Protein AF-0000000067869621 (afdb_homodimer)

Radius of gyration: 22.62 Å; Cα contacts (8 Å, |Δi|>4): 877; chains: 2; bounding box: 57×58×64 Å

Secondary structure (DSSP, 8-state):
--HHHHHHHSGGGTT--HHHHHHHHHTEEEEEE-TT-EEE-TT----SEEEEEES-EEEEEE-TTS-EEEEEEE-TT-EESHHHHTT--STT-EEEESS-EEEEEE-HHHHHHHHHH-HHHHHHHHHHHHHHHHHHHHHHHHTTS-HHHHHHHHHHHHHHHHTPPP--SSEEEE----HHHHHHHHTS-HHHHHHHHHHHHHTTSEE-SSSSEEEEHHHHHHTTSS-----/--HHHHHHHSGGGTT--HHHHHHHHHTEEEEEE-TT-EEE-TT----SEEEEEES-EEEEEE-TTS-EEEEEEE-TT-EESHHHHTT--STT-EEEESS-EEEEEE-HHHHHHHHHH-HHHHHHHHHHHHHHHHHHHHHHHHTTS-HHHHHHHHHHHHHHHHT-----SSEEEE----HHHHHHHHTS-HHHHHHHHHHHHHTTSEE-SSSSEEEEHHHHHHTTSS-----

pLDDT: mean 87.27, std 11.66, range [28.72, 97.69]

InterPro domains:
  IPR000595 Cyclic nucleotide-binding domain [PF00027] (31-116)
  IPR000595 Cyclic nucleotide-binding domain [PS50042] (12-132)
  IPR000595 Cyclic nucleotide-binding domain [SM00100] (12-133)
  IPR000595 Cyclic nucleotide-binding domain [cd00038] (12-126)
  IPR014710 RmlC-like jelly roll fold [G3DSA:2.60.120.10] (16-226)
  IPR018490 Cyclic nucleotide-binding domain superfamily [SSF51206] (6-139)
  IPR036390 Winged helix DNA-binding domain superfamily [SSF46785] (146-213)
  IPR050397 Global Transcriptional Regulators in Environmental Response [PTHR24567] (9-215)

Structure (mmCIF, N/CA/C/O backbone):
data_AF-0000000067869621-model_v1
#
loop_
_entity.id
_entity.type
_entity.pdbx_description
1 polymer 'Cyclic nucleotide-binding domain (cNMP-BD) protein'
#
loop_
_atom_site.group_PDB
_atom_site.id
_atom_site.type_symbol
_atom_site.label_atom_id
_atom_site.label_alt_id
_atom_site.label_comp_id
_atom_site.label_asym_id
_atom_site.label_entity_id
_atom_site.label_seq_id
_atom_site.pdbx_PDB_ins_code
_atom_site.Cartn_x
_atom_site.Cartn_y
_atom_site.Cartn_z
_atom_site.occupancy
_atom_site.B_iso_or_equiv
_atom_site.auth_seq_id
_atom_site.auth_comp_id
_atom_site.auth_asym_id
_atom_site.auth_atom_id
_atom_site.pdbx_PDB_model_num
ATOM 1 N N . MET A 1 1 ? 14.898 31.844 3.178 1 40.22 1 MET A N 1
ATOM 2 C CA . MET A 1 1 ? 15.992 31.188 3.877 1 40.22 1 MET A CA 1
ATOM 3 C C . MET A 1 1 ? 15.5 29.922 4.586 1 40.22 1 MET A C 1
ATOM 5 O O . MET A 1 1 ? 16.297 29.125 5.066 1 40.22 1 MET A O 1
ATOM 9 N N . ALA A 1 2 ? 14.211 29.938 5.055 1 46.53 2 ALA A N 1
ATOM 10 C CA . ALA A 1 2 ? 13.516 28.969 5.902 1 46.53 2 ALA A CA 1
ATOM 11 C C . ALA A 1 2 ? 13.367 27.625 5.191 1 46.53 2 ALA A C 1
ATOM 13 O O . ALA A 1 2 ? 13.406 26.562 5.832 1 46.53 2 ALA A O 1
ATOM 14 N N . ASP A 1 3 ? 13.438 27.641 3.754 1 59.34 3 ASP A N 1
ATOM 15 C CA . ASP A 1 3 ? 12.984 26.578 2.859 1 59.34 3 ASP A CA 1
ATOM 16 C C . ASP A 1 3 ? 14.062 25.516 2.686 1 59.34 3 ASP A C 1
ATOM 18 O O . ASP A 1 3 ? 13.758 24.328 2.619 1 59.34 3 ASP A O 1
ATOM 22 N N . SER A 1 4 ? 15.281 26.062 2.945 1 64.31 4 SER A N 1
ATOM 23 C CA . SER A 1 4 ? 16.438 25.188 2.805 1 64.31 4 SER A CA 1
ATOM 24 C C . SER A 1 4 ? 16.594 24.281 4.027 1 64.31 4 SER A C 1
ATOM 26 O O . SER A 1 4 ? 17.078 23.156 3.916 1 64.31 4 SER A O 1
ATOM 28 N N . SER A 1 5 ? 16 24.844 5.141 1 77.75 5 SER A N 1
ATOM 29 C CA . SER A 1 5 ? 16.203 24.156 6.41 1 77.75 5 SER A CA 1
ATOM 30 C C . SER A 1 5 ? 15.414 22.859 6.473 1 77.75 5 SER A C 1
ATOM 32 O O . SER A 1 5 ? 15.891 21.844 7.004 1 77.75 5 SER A O 1
ATOM 34 N N . ALA A 1 6 ? 14.32 22.875 5.789 1 81.25 6 ALA A N 1
ATOM 35 C CA . ALA A 1 6 ? 13.477 21.672 5.848 1 81.25 6 ALA A CA 1
ATOM 36 C C . ALA A 1 6 ? 14.133 20.516 5.113 1 81.25 6 ALA A C 1
ATOM 38 O O . ALA A 1 6 ? 14.086 19.375 5.582 1 81.25 6 ALA A O 1
ATOM 39 N N . VAL A 1 7 ? 14.773 20.828 4.066 1 81.38 7 VAL A N 1
ATOM 40 C CA . VAL A 1 7 ? 15.469 19.797 3.291 1 81.38 7 VAL A CA 1
ATOM 41 C C . VAL A 1 7 ? 16.672 19.281 4.074 1 81.38 7 VAL A C 1
ATOM 43 O O . VAL A 1 7 ? 16.875 18.078 4.188 1 81.38 7 VAL A O 1
ATOM 46 N N . GLN A 1 8 ? 17.297 20.188 4.684 1 81.81 8 GLN A N 1
ATOM 47 C CA . GLN A 1 8 ? 18.531 19.859 5.398 1 81.81 8 GLN A CA 1
ATOM 48 C C . GLN A 1 8 ? 18.219 19.031 6.645 1 81.81 8 GLN A C 1
ATOM 50 O O . GLN A 1 8 ? 19.031 18.188 7.047 1 81.81 8 GLN A O 1
ATOM 55 N N . GLN A 1 9 ? 17.094 19.25 7.16 1 82.69 9 GLN A N 1
ATOM 56 C CA . GLN A 1 9 ? 16.781 18.625 8.438 1 82.69 9 GLN A CA 1
ATOM 57 C C . GLN A 1 9 ? 15.984 17.328 8.242 1 82.69 9 GLN A C 1
ATOM 59 O O . GLN A 1 9 ? 15.789 16.562 9.188 1 82.69 9 GLN A O 1
ATOM 64 N N . HIS A 1 10 ? 15.617 17.125 7.047 1 86.75 10 HIS A N 1
ATOM 65 C CA . HIS A 1 10 ? 14.797 15.938 6.812 1 86.75 10 HIS A CA 1
ATOM 66 C C . HIS A 1 10 ? 15.641 14.672 6.863 1 86.75 10 HIS A C 1
ATOM 68 O O . HIS A 1 10 ? 16.703 14.594 6.23 1 86.75 10 HIS A O 1
ATOM 74 N N . PRO A 1 11 ? 15.102 13.672 7.547 1 84.31 11 PRO A N 1
ATOM 75 C CA . PRO A 1 11 ? 15.852 12.422 7.68 1 84.31 11 PRO A CA 1
ATOM 76 C C . PRO A 1 11 ? 16.234 11.812 6.332 1 84.31 11 PRO A C 1
ATOM 78 O O . PRO A 1 11 ? 17.266 11.148 6.219 1 84.31 11 PRO A O 1
ATOM 81 N N . LEU A 1 12 ? 15.492 12.023 5.375 1 84.75 12 LEU A N 1
ATOM 82 C CA . LEU A 1 12 ? 15.742 11.477 4.043 1 84.75 12 LEU A CA 1
ATOM 83 C C . LEU A 1 12 ? 17.078 11.961 3.5 1 84.75 12 LEU A C 1
ATOM 85 O O . LEU A 1 12 ? 17.75 11.227 2.768 1 84.75 12 LEU A O 1
ATOM 89 N N . PHE A 1 13 ? 17.484 13.164 3.977 1 87.06 13 PHE A N 1
ATOM 90 C CA . PHE A 1 13 ? 18.672 13.758 3.357 1 87.06 13 PHE A CA 1
ATOM 91 C C . PHE A 1 13 ? 19.812 13.836 4.352 1 87.06 13 PHE A C 1
ATOM 93 O O . PHE A 1 13 ? 20.812 14.508 4.102 1 87.06 13 PHE A O 1
ATOM 100 N N . ALA A 1 14 ? 19.719 13.211 5.457 1 84.94 14 ALA A N 1
ATOM 101 C CA . ALA A 1 14 ? 20.656 13.336 6.574 1 84.94 14 ALA A CA 1
ATOM 102 C C . ALA A 1 14 ? 22.047 12.844 6.188 1 84.94 14 ALA A C 1
ATOM 104 O O . ALA A 1 14 ? 23.047 13.32 6.715 1 84.94 14 ALA A O 1
ATOM 105 N N . ASN A 1 15 ? 22.203 11.953 5.234 1 82.94 15 ASN A N 1
ATOM 106 C CA . ASN A 1 15 ? 23.484 11.359 4.926 1 82.94 15 ASN A CA 1
ATOM 107 C C . ASN A 1 15 ? 24.078 11.914 3.633 1 82.94 15 ASN A C 1
ATOM 109 O O . ASN A 1 15 ? 25.078 11.406 3.127 1 82.94 15 ASN A O 1
ATOM 113 N N . LEU A 1 16 ? 23.5 12.93 3.195 1 85.75 16 LEU A N 1
ATOM 114 C CA . LEU A 1 16 ? 24.047 13.562 1.999 1 85.75 16 LEU A CA 1
ATOM 115 C C . LEU A 1 16 ? 25.234 14.445 2.346 1 85.75 16 LEU A C 1
ATOM 117 O O . LEU A 1 16 ? 25.281 15.047 3.42 1 85.75 16 LEU A O 1
ATOM 121 N N . SER A 1 17 ? 26.188 14.453 1.388 1 87.12 17 SER A N 1
ATOM 122 C CA . SER A 1 17 ? 27.312 15.375 1.551 1 87.12 17 SER A CA 1
ATOM 123 C C . SER A 1 17 ? 26.844 16.828 1.498 1 87.12 17 SER A C 1
ATOM 125 O O . SER A 1 17 ? 25.734 17.109 1.052 1 87.12 17 SER A O 1
ATOM 127 N N . ALA A 1 18 ? 27.688 17.641 1.971 1 88.31 18 ALA A N 1
ATOM 128 C CA . ALA A 1 18 ? 27.391 19.062 1.933 1 88.31 18 ALA A CA 1
ATOM 129 C C . ALA A 1 18 ? 27.141 19.531 0.502 1 88.31 18 ALA A C 1
ATOM 131 O O . ALA A 1 18 ? 26.234 20.344 0.256 1 88.31 18 ALA A O 1
ATOM 132 N N . GLU A 1 19 ? 27.891 18.984 -0.374 1 89.06 19 GLU A N 1
ATOM 133 C CA . GLU A 1 19 ? 27.734 19.359 -1.779 1 89.06 19 GLU A CA 1
ATOM 134 C C . GLU A 1 19 ? 26.406 18.875 -2.342 1 89.06 19 GLU A C 1
ATOM 136 O O . GLU A 1 19 ? 25.719 19.609 -3.033 1 89.06 19 GLU A O 1
ATOM 141 N N . GLN A 1 20 ? 26.078 17.688 -2.035 1 86.19 20 GLN A N 1
ATOM 142 C CA . GLN A 1 20 ? 24.812 17.109 -2.492 1 86.19 20 GLN A CA 1
ATOM 143 C C . GLN A 1 20 ? 23.625 17.875 -1.915 1 86.19 20 GLN A C 1
ATOM 145 O O . GLN A 1 20 ? 22.656 18.156 -2.627 1 86.19 20 GLN A O 1
ATOM 150 N N . LEU A 1 21 ? 23.734 18.141 -0.721 1 88.5 21 LEU A N 1
ATOM 151 C CA . LEU A 1 21 ? 22.656 18.859 -0.038 1 88.5 21 LEU A CA 1
ATOM 152 C C . LEU A 1 21 ? 22.5 20.266 -0.619 1 88.5 21 LEU A C 1
ATOM 154 O O . LEU A 1 21 ? 21.375 20.75 -0.788 1 88.5 21 LEU A O 1
ATOM 158 N N . ALA A 1 22 ? 23.594 20.844 -0.879 1 88.5 22 ALA A N 1
ATOM 159 C CA . ALA A 1 22 ? 23.562 22.172 -1.472 1 88.5 22 ALA A CA 1
ATOM 160 C C . ALA A 1 22 ? 22.906 22.156 -2.846 1 88.5 22 ALA A C 1
ATOM 162 O O . ALA A 1 22 ? 22.094 23.031 -3.166 1 88.5 22 ALA A O 1
ATOM 163 N N . ARG A 1 23 ? 23.203 21.188 -3.607 1 87.12 23 ARG A N 1
ATOM 164 C CA . ARG A 1 23 ? 22.609 21.047 -4.934 1 87.12 23 ARG A CA 1
ATOM 165 C C . ARG A 1 23 ? 21.094 20.828 -4.832 1 87.12 23 ARG A C 1
ATOM 167 O O . ARG A 1 23 ? 20.328 21.406 -5.602 1 87.12 23 ARG A O 1
ATOM 174 N N . LEU A 1 24 ? 20.766 20.031 -3.895 1 86.94 24 LEU A N 1
ATOM 175 C CA . LEU A 1 24 ? 19.344 19.75 -3.689 1 86.94 24 LEU A CA 1
ATOM 176 C C . LEU A 1 24 ? 18.609 21 -3.221 1 86.94 24 LEU A C 1
ATOM 178 O O . LEU A 1 24 ? 17.516 21.297 -3.707 1 86.94 24 LEU A O 1
ATOM 182 N N . THR A 1 25 ? 19.203 21.625 -2.326 1 88.56 25 THR A N 1
ATOM 183 C CA . THR A 1 25 ? 18.594 22.828 -1.773 1 88.56 25 THR A CA 1
ATOM 184 C C . THR A 1 25 ? 18.453 23.906 -2.846 1 88.56 25 THR A C 1
ATOM 186 O O . THR A 1 25 ? 17.422 24.594 -2.914 1 88.56 25 THR A O 1
ATOM 189 N N . GLN A 1 26 ? 19.422 24 -3.666 1 88.81 26 GLN A N 1
ATOM 190 C CA . GLN A 1 26 ? 19.406 24.984 -4.738 1 88.81 26 GLN A CA 1
ATOM 191 C C . GLN A 1 26 ? 18.312 24.672 -5.758 1 88.81 26 GLN A C 1
ATOM 193 O O . GLN A 1 26 ? 17.75 25.578 -6.383 1 88.81 26 GLN A O 1
ATOM 198 N N . ALA A 1 27 ? 18.062 23.453 -5.852 1 87.69 27 ALA A N 1
ATOM 199 C CA . ALA A 1 27 ? 17.062 23 -6.828 1 87.69 27 ALA A CA 1
ATOM 200 C C . ALA A 1 27 ? 15.703 22.828 -6.176 1 87.69 27 ALA A C 1
ATOM 202 O O . ALA A 1 27 ? 14.852 22.094 -6.688 1 87.69 27 ALA A O 1
ATOM 203 N N . SER A 1 28 ? 15.484 23.438 -5.039 1 89.31 28 SER A N 1
ATOM 204 C CA . SER A 1 28 ? 14.227 23.297 -4.312 1 89.31 28 SER A CA 1
ATOM 205 C C . SER A 1 28 ? 13.516 24.641 -4.184 1 89.31 28 SER A C 1
ATOM 207 O O . SER A 1 28 ? 14.156 25.703 -4.219 1 89.31 28 SER A O 1
ATOM 209 N N . ARG A 1 29 ? 12.18 24.641 -4.133 1 91 29 ARG A N 1
ATOM 210 C CA . ARG A 1 29 ? 11.383 25.844 -3.951 1 91 29 ARG A CA 1
ATOM 211 C C . ARG A 1 29 ? 10.18 25.578 -3.049 1 91 29 ARG A C 1
ATOM 213 O O . ARG A 1 29 ? 9.484 24.578 -3.213 1 91 29 ARG A O 1
ATOM 220 N N . PRO A 1 30 ? 9.945 26.5 -2.166 1 92.75 30 PRO A N 1
ATOM 221 C CA . PRO A 1 30 ? 8.734 26.359 -1.36 1 92.75 30 PRO A CA 1
ATOM 222 C C . PRO A 1 30 ? 7.461 26.641 -2.16 1 92.75 30 PRO A C 1
ATOM 224 O O . PRO A 1 30 ? 7.457 27.516 -3.037 1 92.75 30 PRO A O 1
ATOM 227 N N . ARG A 1 31 ? 6.457 25.891 -1.908 1 92.62 31 ARG A N 1
ATOM 228 C CA . ARG A 1 31 ? 5.141 26.078 -2.508 1 92.62 31 ARG A CA 1
ATOM 229 C C . ARG A 1 31 ? 4.039 25.953 -1.459 1 92.62 31 ARG A C 1
ATOM 231 O O . ARG A 1 31 ? 4.199 25.234 -0.467 1 92.62 31 ARG A O 1
ATOM 238 N N . HIS A 1 32 ? 3.016 26.688 -1.724 1 95.81 32 HIS A N 1
ATOM 239 C CA . HIS A 1 32 ? 1.843 26.656 -0.856 1 95.81 32 HIS A CA 1
ATOM 240 C C . HIS A 1 32 ? 0.578 26.344 -1.647 1 95.81 32 HIS A C 1
ATOM 242 O O . HIS A 1 32 ? 0.378 26.875 -2.742 1 95.81 32 HIS A O 1
ATOM 248 N N . TYR A 1 33 ? -0.216 25.453 -1.099 1 95.88 33 TYR A N 1
ATOM 249 C CA . TYR A 1 33 ? -1.488 25.078 -1.704 1 95.88 33 TYR A CA 1
ATOM 250 C C . TYR A 1 33 ? -2.633 25.234 -0.71 1 95.88 33 TYR A C 1
ATOM 252 O O . TYR A 1 33 ? -2.615 24.641 0.368 1 95.88 33 TYR A O 1
ATOM 260 N N . PRO A 1 34 ? -3.617 26.062 -1.073 1 96.81 34 PRO A N 1
ATOM 261 C CA . PRO A 1 34 ? -4.797 26.109 -0.206 1 96.81 34 PRO A CA 1
ATOM 262 C C . PRO A 1 34 ? -5.562 24.781 -0.176 1 96.81 34 PRO A C 1
ATOM 264 O O . PRO A 1 34 ? -5.43 23.969 -1.091 1 96.81 34 PRO A O 1
ATOM 267 N N . ALA A 1 35 ? -6.34 24.641 0.872 1 94.81 35 ALA A N 1
ATOM 268 C CA . ALA A 1 35 ? -7.168 23.453 0.994 1 94.81 35 ALA A CA 1
ATOM 269 C C . ALA A 1 35 ? -8.039 23.25 -0.244 1 94.81 35 ALA A C 1
ATOM 271 O O . ALA A 1 35 ? -8.625 24.219 -0.754 1 94.81 35 ALA A O 1
ATOM 272 N N . GLY A 1 36 ? -8.023 22.016 -0.759 1 94.12 36 GLY A N 1
ATOM 273 C CA . GLY A 1 36 ? -8.867 21.672 -1.893 1 94.12 36 GLY A CA 1
ATOM 274 C C . GLY A 1 36 ? -8.133 21.719 -3.219 1 94.12 36 GLY A C 1
ATOM 275 O O . GLY A 1 36 ? -8.625 21.203 -4.227 1 94.12 36 GLY A O 1
ATOM 276 N N . GLN A 1 37 ? -6.988 22.281 -3.238 1 94.81 37 GLN A N 1
ATOM 277 C CA . GLN A 1 37 ? -6.254 22.406 -4.492 1 94.81 37 GLN A CA 1
ATOM 278 C C . GLN A 1 37 ? -5.434 21.156 -4.785 1 94.81 37 GLN A C 1
ATOM 280 O O . GLN A 1 37 ? -4.781 20.609 -3.889 1 94.81 37 GLN A O 1
ATOM 285 N N . ALA A 1 38 ? -5.43 20.719 -6.043 1 92.38 38 ALA A N 1
ATOM 286 C CA . ALA A 1 38 ? -4.602 19.594 -6.48 1 92.38 38 ALA A CA 1
ATOM 287 C C . ALA A 1 38 ? -3.139 20 -6.609 1 92.38 38 ALA A C 1
ATOM 289 O O . ALA A 1 38 ? -2.832 21.062 -7.164 1 92.38 38 ALA A O 1
ATOM 290 N N . VAL A 1 39 ? -2.32 19.281 -6.008 1 90.25 39 VAL A N 1
ATOM 291 C CA . VAL A 1 39 ? -0.882 19.5 -6.113 1 90.25 39 VAL A CA 1
ATOM 292 C C . VAL A 1 39 ? -0.329 18.766 -7.332 1 90.25 39 VAL A C 1
ATOM 294 O O . VAL A 1 39 ? 0.436 19.328 -8.117 1 90.25 39 VAL A O 1
ATOM 297 N N . LEU A 1 40 ? -0.556 17.531 -7.371 1 81.31 40 LEU A N 1
ATOM 298 C CA . LEU A 1 40 ? -0.203 16.672 -8.5 1 81.31 40 LEU A CA 1
ATOM 299 C C . LEU A 1 40 ? -1.452 16.203 -9.234 1 81.31 40 LEU A C 1
ATOM 301 O O . LEU A 1 40 ? -2.42 15.766 -8.602 1 81.31 40 LEU A O 1
ATOM 305 N N . LEU A 1 41 ? -1.343 16.656 -10.57 1 62.84 41 LEU A N 1
ATOM 306 C CA . LEU A 1 41 ? -2.424 16.109 -11.391 1 62.84 41 LEU A CA 1
ATOM 307 C C . LEU A 1 41 ? -1.951 14.906 -12.188 1 62.84 41 LEU A C 1
ATOM 309 O O . LEU A 1 41 ? -0.752 14.75 -12.43 1 62.84 41 LEU A O 1
ATOM 313 N N . GLU A 1 42 ? -2.816 13.891 -12.477 1 56.28 42 GLU A N 1
ATOM 314 C CA . GLU A 1 42 ? -2.504 12.719 -13.289 1 56.28 42 GLU A CA 1
ATOM 315 C C . GLU A 1 42 ? -1.7 13.094 -14.523 1 56.28 42 GLU A C 1
ATOM 317 O O . GLU A 1 42 ? -0.835 12.336 -14.969 1 56.28 42 GLU A O 1
ATOM 322 N N . HIS A 1 43 ? -1.948 14.305 -15.047 1 49.12 43 HIS A N 1
ATOM 323 C CA . HIS A 1 43 ? -1.328 14.641 -16.328 1 49.12 43 HIS A CA 1
ATOM 324 C C . HIS A 1 43 ? -0.232 15.688 -16.141 1 49.12 43 HIS A C 1
ATOM 326 O O . HIS A 1 43 ? 0.332 16.172 -17.125 1 49.12 43 HIS A O 1
ATOM 332 N N . ASP A 1 44 ? -0.144 16.141 -14.93 1 53.31 44 ASP A N 1
ATOM 333 C CA . ASP A 1 44 ? 0.84 17.203 -14.812 1 53.31 44 ASP A CA 1
ATOM 334 C C . ASP A 1 44 ? 2.25 16.641 -14.656 1 53.31 44 ASP A C 1
ATOM 336 O O . ASP A 1 44 ? 2.473 15.711 -13.875 1 53.31 44 ASP A O 1
ATOM 340 N N . TRP A 1 45 ? 2.912 16.719 -15.734 1 49.31 45 TRP A N 1
ATOM 341 C CA . TRP A 1 45 ? 4.328 16.375 -15.844 1 49.31 45 TRP A CA 1
ATOM 342 C C . TRP A 1 45 ? 5.156 17.141 -14.82 1 49.31 45 TRP A C 1
ATOM 344 O O . TRP A 1 45 ? 6.328 17.453 -15.055 1 49.31 45 TRP A O 1
ATOM 354 N N . SER A 1 46 ? 4.555 17.734 -13.836 1 55.97 46 SER A N 1
ATOM 355 C CA . SER A 1 46 ? 5.52 18.422 -12.977 1 55.97 46 SER A CA 1
ATOM 356 C C . SER A 1 46 ? 6.629 17.469 -12.539 1 55.97 46 SER A C 1
ATOM 358 O O . SER A 1 46 ? 6.387 16.281 -12.32 1 55.97 46 SER A O 1
ATOM 360 N N . ASP A 1 47 ? 7.902 17.844 -12.93 1 64.88 47 ASP A N 1
ATOM 361 C CA . ASP A 1 47 ? 9.188 17.141 -12.812 1 64.88 47 ASP A CA 1
ATOM 362 C C . ASP A 1 47 ? 9.75 17.281 -11.398 1 64.88 47 ASP A C 1
ATOM 364 O O . ASP A 1 47 ? 10.242 18.359 -11.031 1 64.88 47 ASP A O 1
ATOM 368 N N . GLY A 1 48 ? 9.227 16.484 -10.422 1 82.12 48 GLY A N 1
ATOM 369 C CA . GLY A 1 48 ? 10.016 16.469 -9.203 1 82.12 48 GLY A CA 1
ATOM 370 C C . GLY A 1 48 ? 9.297 15.828 -8.031 1 82.12 48 GLY A C 1
ATOM 371 O O . GLY A 1 48 ? 8.352 15.047 -8.219 1 82.12 48 GLY A O 1
ATOM 372 N N . TYR A 1 49 ? 9.797 16.172 -6.852 1 88 49 TYR A N 1
ATOM 373 C CA . TYR A 1 49 ? 9.344 15.633 -5.574 1 88 49 TYR A CA 1
ATOM 374 C C . TYR A 1 49 ? 8.773 16.734 -4.688 1 88 49 TYR A C 1
ATOM 376 O O . TYR A 1 49 ? 9.148 17.906 -4.82 1 88 49 TYR A O 1
ATOM 384 N N . TYR A 1 50 ? 7.879 16.312 -3.895 1 91.75 50 TYR A N 1
ATOM 385 C CA . TYR A 1 50 ? 7.273 17.234 -2.939 1 91.75 50 TYR A CA 1
ATOM 386 C C . TYR A 1 50 ? 7.445 16.734 -1.512 1 91.75 50 TYR A C 1
ATOM 388 O O . TYR A 1 50 ? 7.035 15.617 -1.188 1 91.75 50 TYR A O 1
ATOM 396 N N . LEU A 1 51 ? 8.055 17.531 -0.745 1 92.88 51 LEU A N 1
ATOM 397 C CA . LEU A 1 51 ? 8.195 17.25 0.68 1 92.88 51 LEU A CA 1
ATOM 398 C C . LEU A 1 51 ? 7.227 18.094 1.498 1 92.88 51 LEU A C 1
ATOM 400 O O . LEU A 1 51 ? 7.332 19.328 1.509 1 92.88 51 LEU A O 1
ATOM 404 N N . ILE A 1 52 ? 6.34 17.469 2.174 1 95.69 52 ILE A N 1
ATOM 405 C CA . ILE A 1 52 ? 5.371 18.219 2.975 1 95.69 52 ILE A CA 1
ATOM 406 C C . ILE A 1 52 ? 6.035 18.719 4.25 1 95.69 52 ILE A C 1
ATOM 408 O O . ILE A 1 52 ? 6.66 17.953 4.98 1 95.69 52 ILE A O 1
ATOM 412 N N . THR A 1 53 ? 5.918 20.016 4.48 1 94.5 53 THR A N 1
ATOM 413 C CA . THR A 1 53 ? 6.477 20.594 5.703 1 94.5 53 THR A CA 1
ATOM 414 C C . THR A 1 53 ? 5.371 20.922 6.699 1 94.5 53 THR A C 1
ATOM 416 O O . THR A 1 53 ? 5.617 21 7.906 1 94.5 53 THR A O 1
ATOM 419 N N . ALA A 1 54 ? 4.207 21.109 6.148 1 94.69 54 ALA A N 1
ATOM 420 C CA . ALA A 1 54 ? 3.047 21.359 7 1 94.69 54 ALA A CA 1
ATOM 421 C C . ALA A 1 54 ? 1.748 21.047 6.262 1 94.69 54 ALA A C 1
ATOM 423 O O . ALA A 1 54 ? 1.64 21.281 5.059 1 94.69 54 ALA A O 1
ATOM 424 N N . GLY A 1 55 ? 0.766 20.531 7.07 1 95.88 55 GLY A N 1
ATOM 425 C CA . GLY A 1 55 ? -0.54 20.234 6.504 1 95.88 55 GLY A CA 1
ATOM 426 C C . GLY A 1 55 ? -0.722 18.781 6.152 1 95.88 55 GLY A C 1
ATOM 427 O O . GLY A 1 55 ? 0.128 17.938 6.477 1 95.88 55 GLY A O 1
ATOM 428 N N . ILE A 1 56 ? -1.934 18.516 5.586 1 97.06 56 ILE A N 1
ATOM 429 C CA . ILE A 1 56 ? -2.295 17.156 5.203 1 97.06 56 ILE A CA 1
ATOM 430 C C . ILE A 1 56 ? -2.756 17.125 3.746 1 97.06 56 ILE A C 1
ATOM 432 O O . ILE A 1 56 ? -3.484 18.031 3.307 1 97.06 56 ILE A O 1
ATOM 436 N N . ALA A 1 57 ? -2.301 16.172 3.039 1 96.44 57 ALA A N 1
ATOM 437 C CA . ALA A 1 57 ? -2.779 15.914 1.683 1 96.44 57 ALA A CA 1
ATOM 438 C C . ALA A 1 57 ? -3.434 14.539 1.578 1 96.44 57 ALA A C 1
ATOM 440 O O . ALA A 1 57 ? -3.109 13.633 2.348 1 96.44 57 ALA A O 1
ATOM 441 N N . LYS A 1 58 ? -4.383 14.438 0.673 1 95.69 58 LYS A N 1
ATOM 442 C CA . LYS A 1 58 ? -4.965 13.133 0.374 1 95.69 58 LYS A CA 1
ATOM 443 C C . LYS A 1 58 ? -4.438 12.586 -0.951 1 95.69 58 LYS A C 1
ATOM 445 O O . LYS A 1 58 ? -4.148 13.352 -1.872 1 95.69 58 LYS A O 1
ATOM 450 N N . VAL A 1 59 ? -4.285 11.367 -0.997 1 93.44 59 VAL A N 1
ATOM 451 C CA . VAL A 1 59 ? -3.984 10.617 -2.213 1 93.44 59 VAL A CA 1
ATOM 452 C C . VAL A 1 59 ? -5.23 9.875 -2.684 1 93.44 59 VAL A C 1
ATOM 454 O O . VAL A 1 59 ? -5.816 9.094 -1.931 1 93.44 59 VAL A O 1
ATOM 457 N N . ALA A 1 60 ? -5.609 10.148 -3.916 1 92.81 60 ALA A N 1
ATOM 458 C CA . ALA A 1 60 ? -6.859 9.57 -4.391 1 92.81 60 ALA A CA 1
ATOM 459 C C . ALA A 1 60 ? -6.703 9.008 -5.801 1 92.81 60 ALA A C 1
ATOM 461 O O . ALA A 1 60 ? -5.902 9.516 -6.59 1 92.81 60 ALA A O 1
ATOM 462 N N . ILE A 1 61 ? -7.422 7.992 -6.039 1 88.44 61 ILE A N 1
ATOM 463 C CA . ILE A 1 61 ? -7.5 7.402 -7.371 1 88.44 61 ILE A CA 1
ATOM 464 C C . ILE A 1 61 ? -8.961 7.301 -7.809 1 88.44 61 ILE A C 1
ATOM 466 O O . ILE A 1 61 ? -9.867 7.375 -6.98 1 88.44 61 ILE A O 1
ATOM 470 N N . ALA A 1 62 ? -9.125 7.137 -9.062 1 83.5 62 ALA A N 1
ATOM 471 C CA . ALA A 1 62 ? -10.477 7.008 -9.594 1 83.5 62 ALA A CA 1
ATOM 472 C C . ALA A 1 62 ? -10.938 5.555 -9.578 1 83.5 62 ALA A C 1
ATOM 474 O O . ALA A 1 62 ? -10.156 4.648 -9.883 1 83.5 62 ALA A O 1
ATOM 475 N N . SER A 1 63 ? -12.156 5.375 -9.125 1 80.81 63 SER A N 1
ATOM 476 C CA . SER A 1 63 ? -12.766 4.055 -9.289 1 80.81 63 SER A CA 1
ATOM 477 C C . SER A 1 63 ? -13.125 3.789 -10.75 1 80.81 63 SER A C 1
ATOM 479 O O . SER A 1 63 ? -12.969 4.664 -11.602 1 80.81 63 SER A O 1
ATOM 481 N N . SER A 1 64 ? -13.562 2.561 -11.031 1 75.38 64 SER A N 1
ATOM 482 C CA . SER A 1 64 ? -14.008 2.232 -12.383 1 75.38 64 SER A CA 1
ATOM 483 C C . SER A 1 64 ? -15.18 3.105 -12.812 1 75.38 64 SER A C 1
ATOM 485 O O . SER A 1 64 ? -15.352 3.387 -14 1 75.38 64 SER A O 1
ATOM 487 N N . GLY A 1 65 ? -15.984 3.541 -11.859 1 75.5 65 GLY A N 1
ATOM 488 C CA . GLY A 1 65 ? -17.125 4.395 -12.141 1 75.5 65 GLY A CA 1
ATOM 489 C C . GLY A 1 65 ? -16.781 5.871 -12.156 1 75.5 65 GLY A C 1
ATOM 490 O O . GLY A 1 65 ? -17.656 6.719 -12.375 1 75.5 65 GLY A O 1
ATOM 491 N N . GLY A 1 66 ? -15.508 6.16 -11.859 1 78.88 66 GLY A N 1
ATOM 492 C CA . GLY A 1 66 ? -15.062 7.547 -11.922 1 78.88 66 GLY A CA 1
ATOM 493 C C . GLY A 1 66 ? -15.094 8.242 -10.578 1 78.88 66 GLY A C 1
ATOM 494 O O . GLY A 1 66 ? -14.727 9.414 -10.477 1 78.88 66 GLY A O 1
ATOM 495 N N . ASP A 1 67 ? -15.547 7.574 -9.547 1 83.88 67 ASP A N 1
ATOM 496 C CA . ASP A 1 67 ? -15.594 8.18 -8.219 1 83.88 67 ASP A CA 1
ATOM 497 C C . ASP A 1 67 ? -14.203 8.258 -7.602 1 83.88 67 ASP A C 1
ATOM 499 O O . ASP A 1 67 ? -13.359 7.387 -7.844 1 83.88 67 ASP A O 1
ATOM 503 N N . GLU A 1 68 ? -14.055 9.258 -6.812 1 89.19 68 GLU A N 1
ATOM 504 C CA . GLU A 1 68 ? -12.789 9.414 -6.109 1 89.19 68 GLU A CA 1
ATOM 505 C C . GLU A 1 68 ? -12.719 8.5 -4.887 1 89.19 68 GLU A C 1
ATOM 507 O O . GLU A 1 68 ? -13.656 8.453 -4.09 1 89.19 68 GLU A O 1
ATOM 512 N N . VAL A 1 69 ? -11.656 7.812 -4.793 1 91.19 69 VAL A N 1
ATOM 513 C CA . VAL A 1 69 ? -11.391 6.977 -3.625 1 91.19 69 VAL A CA 1
ATOM 514 C C . VAL A 1 69 ? -10.086 7.422 -2.963 1 91.19 69 VAL A C 1
ATOM 516 O O . VAL A 1 69 ? -9.023 7.418 -3.596 1 91.19 69 VAL A O 1
ATOM 519 N N . ILE A 1 70 ? -10.164 7.816 -1.698 1 93.75 70 ILE A N 1
ATOM 520 C CA . ILE A 1 70 ? -8.961 8.203 -0.966 1 93.75 70 ILE A CA 1
ATOM 521 C C . ILE A 1 70 ? -8.211 6.949 -0.518 1 93.75 70 ILE A C 1
ATOM 523 O O . ILE A 1 70 ? -8.711 6.172 0.294 1 93.75 70 ILE A O 1
ATOM 527 N N . VAL A 1 71 ? -6.996 6.812 -0.992 1 92.81 71 VAL A N 1
ATOM 528 C CA . VAL A 1 71 ? -6.246 5.594 -0.704 1 92.81 71 VAL A CA 1
ATOM 529 C C . VAL A 1 71 ? -5.184 5.879 0.353 1 92.81 71 VAL A C 1
ATOM 531 O O . VAL A 1 71 ? -4.562 4.953 0.883 1 92.81 71 VAL A O 1
ATOM 534 N N . GLY A 1 72 ? -5.008 7.125 0.678 1 93.38 72 GLY A N 1
ATOM 535 C CA . GLY A 1 72 ? -4.027 7.453 1.702 1 93.38 72 GLY A CA 1
ATOM 536 C C . GLY A 1 72 ? -3.988 8.93 2.037 1 93.38 72 GLY A C 1
ATOM 537 O O . GLY A 1 72 ? -4.598 9.75 1.344 1 93.38 72 GLY A O 1
ATOM 538 N N . LEU A 1 73 ? -3.291 9.195 3.133 1 96.25 73 LEU A N 1
ATOM 539 C CA . LEU A 1 73 ? -2.992 10.555 3.562 1 96.25 73 LEU A CA 1
ATOM 540 C C . LEU A 1 73 ? -1.488 10.766 3.693 1 96.25 73 LEU A C 1
ATOM 542 O O . LEU A 1 73 ? -0.744 9.82 3.951 1 96.25 73 LEU A O 1
ATOM 546 N N . LEU A 1 74 ? -1.152 11.961 3.486 1 96.62 74 LEU A N 1
ATOM 547 C CA . LEU A 1 74 ? 0.235 12.367 3.674 1 96.62 74 LEU A CA 1
ATOM 548 C C . LEU A 1 74 ? 0.322 13.578 4.598 1 96.62 74 LEU A C 1
ATOM 550 O O . LEU A 1 74 ? -0.5 14.492 4.508 1 96.62 74 LEU A O 1
ATOM 554 N N . GLY A 1 75 ? 1.265 13.516 5.469 1 96.44 75 GLY A N 1
ATOM 555 C CA . GLY A 1 75 ? 1.474 14.609 6.402 1 96.44 75 GLY A CA 1
ATOM 556 C C . GLY A 1 75 ? 2.898 15.133 6.402 1 96.44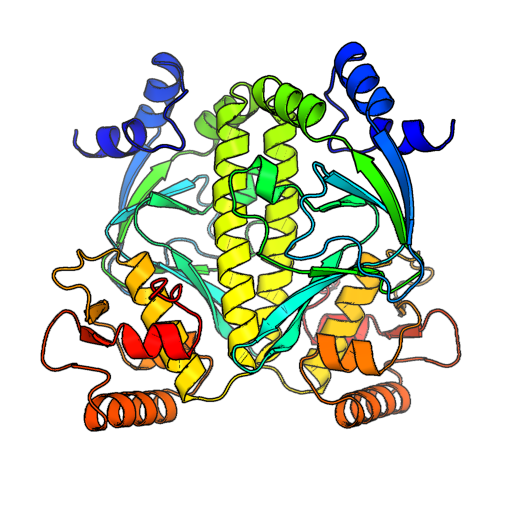 75 GLY A C 1
ATOM 557 O O . GLY A 1 75 ? 3.689 14.789 5.52 1 96.44 75 GLY A O 1
ATOM 558 N N . ALA A 1 76 ? 3.18 15.953 7.363 1 94.56 76 ALA A N 1
ATOM 559 C CA . ALA A 1 76 ? 4.488 16.594 7.477 1 94.56 76 ALA A CA 1
ATOM 560 C C . ALA A 1 76 ? 5.602 15.547 7.527 1 94.56 76 ALA A C 1
ATOM 562 O O . ALA A 1 76 ? 5.508 14.555 8.258 1 94.56 76 ALA A O 1
ATOM 563 N N . GLY A 1 77 ? 6.625 15.805 6.664 1 92.88 77 GLY A N 1
ATOM 564 C CA . GLY A 1 77 ? 7.773 14.914 6.633 1 92.88 77 GLY A CA 1
ATOM 565 C C . GLY A 1 77 ? 7.684 13.859 5.543 1 92.88 77 GLY A C 1
ATOM 566 O O . GLY A 1 77 ? 8.68 13.203 5.23 1 92.88 77 GLY A O 1
ATOM 567 N N . GLU A 1 78 ? 6.539 13.727 5 1 94 78 GLU A N 1
ATOM 568 C CA . GLU A 1 78 ? 6.363 12.703 3.979 1 94 78 GLU A CA 1
ATOM 569 C C . GLU A 1 78 ? 6.574 13.273 2.58 1 94 78 GLU A C 1
ATOM 571 O O . GLU A 1 78 ? 6.383 14.469 2.355 1 94 78 GLU A O 1
ATOM 576 N N . LEU A 1 79 ? 7.027 12.398 1.729 1 91.81 79 LEU A N 1
ATOM 577 C CA . LEU A 1 79 ? 7.398 12.734 0.36 1 91.81 79 LEU A CA 1
ATOM 578 C C . LEU A 1 79 ? 6.461 12.078 -0.642 1 91.81 79 LEU A C 1
ATOM 580 O O . LEU A 1 79 ? 6.031 10.938 -0.439 1 91.81 79 LEU A O 1
ATOM 584 N N . PHE A 1 80 ? 6.102 12.859 -1.704 1 90.5 80 PHE A N 1
ATOM 585 C CA . PHE A 1 80 ? 5.391 12.242 -2.812 1 90.5 80 PHE A CA 1
ATOM 586 C C . PHE A 1 80 ? 5.93 12.734 -4.148 1 90.5 80 PHE A C 1
ATOM 588 O O . PHE A 1 80 ? 6.695 13.695 -4.195 1 90.5 80 PHE A O 1
ATOM 595 N N . GLY A 1 81 ? 5.559 12.039 -5.176 1 86.88 81 GLY A N 1
ATOM 596 C CA . GLY A 1 81 ? 6.102 12.289 -6.5 1 86.88 81 GLY A CA 1
ATOM 597 C C . GLY A 1 81 ? 7.301 11.422 -6.832 1 86.88 81 GLY A C 1
ATOM 598 O O . GLY A 1 81 ? 7.895 11.555 -7.902 1 86.88 81 GLY A O 1
ATOM 599 N N . GLU A 1 82 ? 7.613 10.531 -5.988 1 83.38 82 GLU A N 1
ATOM 600 C CA . GLU A 1 82 ? 8.836 9.75 -6.094 1 83.38 82 GLU A CA 1
ATOM 601 C C . GLU A 1 82 ? 8.664 8.578 -7.059 1 83.38 82 GLU A C 1
ATOM 603 O O . GLU A 1 82 ? 9.641 7.984 -7.512 1 83.38 82 GLU A O 1
ATOM 608 N N . LEU A 1 83 ? 7.469 8.242 -7.41 1 80.81 83 LEU A N 1
ATOM 609 C CA . LEU A 1 83 ? 7.215 7.066 -8.242 1 80.81 83 LEU A CA 1
ATOM 610 C C . LEU A 1 83 ? 7.797 7.25 -9.633 1 80.81 83 LEU A C 1
ATOM 612 O O . LEU A 1 83 ? 8.281 6.293 -10.242 1 80.81 83 LEU A O 1
ATOM 616 N N . ARG A 1 84 ? 7.75 8.43 -10.023 1 74.38 84 ARG A N 1
ATOM 617 C CA . ARG A 1 84 ? 8.352 8.688 -11.328 1 74.38 84 ARG A CA 1
ATOM 618 C C . ARG A 1 84 ? 9.844 8.391 -11.32 1 74.38 84 ARG A C 1
ATOM 620 O O . ARG A 1 84 ? 10.383 7.82 -12.266 1 74.38 84 ARG A O 1
ATOM 627 N N . ALA A 1 85 ? 10.453 8.836 -10.258 1 74.31 85 ALA A N 1
ATOM 628 C CA . ALA A 1 85 ? 11.891 8.586 -10.133 1 74.31 85 ALA A CA 1
ATOM 629 C C . ALA A 1 85 ? 12.18 7.094 -10.062 1 74.31 85 ALA A C 1
ATOM 631 O O . ALA A 1 85 ? 13.297 6.66 -10.344 1 74.31 85 ALA A O 1
ATOM 632 N N . LEU A 1 86 ? 11.203 6.391 -9.68 1 82 86 LEU A N 1
ATOM 633 C CA . LEU A 1 86 ? 11.367 4.949 -9.539 1 82 86 LEU A CA 1
ATOM 634 C C . LEU A 1 86 ? 10.953 4.223 -10.805 1 82 86 LEU A C 1
ATOM 636 O O . LEU A 1 86 ? 10.945 2.988 -10.852 1 82 86 LEU A O 1
ATOM 640 N N . GLY A 1 87 ? 10.547 4.977 -11.82 1 76.94 87 GLY A N 1
ATOM 641 C CA . GLY A 1 87 ? 10.281 4.395 -13.125 1 76.94 87 GLY A CA 1
ATOM 642 C C . GLY A 1 87 ? 8.812 4.102 -13.359 1 76.94 87 GLY A C 1
ATOM 643 O O . GLY A 1 87 ? 8.453 3.424 -14.32 1 76.94 87 GLY A O 1
ATOM 644 N N . PHE A 1 88 ? 8.047 4.477 -12.43 1 79 88 PHE A N 1
ATOM 645 C CA . PHE A 1 88 ? 6.621 4.219 -12.594 1 79 88 PHE A CA 1
ATOM 646 C C . PHE A 1 88 ? 5.949 5.348 -13.367 1 79 88 PHE A C 1
ATOM 648 O O . PHE A 1 88 ? 6.441 6.48 -13.367 1 79 88 PHE A O 1
ATOM 655 N N . GLU A 1 89 ? 4.977 4.879 -14.211 1 65.38 89 GLU A N 1
ATOM 656 C CA . GLU A 1 89 ? 4.238 5.891 -14.969 1 65.38 89 GLU A CA 1
ATOM 657 C C . GLU A 1 89 ? 3.35 6.723 -14.055 1 65.38 89 GLU A C 1
ATOM 659 O O . GLU A 1 89 ? 2.879 6.234 -13.023 1 65.38 89 GLU A O 1
ATOM 664 N N . ALA A 1 90 ? 3.338 8.164 -14.164 1 56.12 90 ALA A N 1
ATOM 665 C CA . ALA A 1 90 ? 2.803 9.266 -13.359 1 56.12 90 ALA A CA 1
ATOM 666 C C . ALA A 1 90 ? 1.314 9.062 -13.086 1 56.12 90 ALA A C 1
ATOM 668 O O . ALA A 1 90 ? 0.807 9.492 -12.047 1 56.12 90 ALA A O 1
ATOM 669 N N . ARG A 1 91 ? 0.629 8.438 -13.828 1 58.16 91 ARG A N 1
ATOM 670 C CA . ARG A 1 91 ? -0.822 8.539 -13.719 1 58.16 91 ARG A CA 1
ATOM 671 C C . ARG A 1 91 ? -1.353 7.617 -12.625 1 58.16 91 ARG A C 1
ATOM 673 O O . ARG A 1 91 ? -2.498 7.168 -12.688 1 58.16 91 ARG A O 1
ATOM 680 N N . THR A 1 92 ? -0.736 7.703 -11.367 1 67.56 92 THR A N 1
ATOM 681 C CA . THR A 1 92 ? -1.186 6.602 -10.523 1 67.56 92 THR A CA 1
ATOM 682 C C . THR A 1 92 ? -2.17 7.094 -9.469 1 67.56 92 THR A C 1
ATOM 684 O O . THR A 1 92 ? -3.037 6.34 -9.023 1 67.56 92 THR A O 1
ATOM 687 N N . ALA A 1 93 ? -2.098 8.43 -9.164 1 82.62 93 ALA A N 1
ATOM 688 C CA . ALA A 1 93 ? -2.965 8.953 -8.109 1 82.62 93 ALA A CA 1
ATOM 689 C C . ALA A 1 93 ? -2.949 10.477 -8.102 1 82.62 93 ALA A C 1
ATOM 691 O O . ALA A 1 93 ? -2.006 11.102 -8.594 1 82.62 93 ALA A O 1
ATOM 692 N N . GLU A 1 94 ? -3.961 11.062 -7.719 1 89.31 94 GLU A N 1
ATOM 693 C CA . GLU A 1 94 ? -4.031 12.508 -7.496 1 89.31 94 GLU A CA 1
ATOM 694 C C . GLU A 1 94 ? -3.729 12.852 -6.039 1 89.31 94 GLU A C 1
ATOM 696 O O . GLU A 1 94 ? -4.18 12.164 -5.125 1 89.31 94 GLU A O 1
ATOM 701 N N . VAL A 1 95 ? -2.908 13.867 -5.902 1 92.75 95 VAL A N 1
ATOM 702 C CA . VAL A 1 95 ? -2.637 14.375 -4.559 1 92.75 95 VAL A CA 1
ATOM 703 C C . VAL A 1 95 ? -3.256 15.758 -4.391 1 92.75 95 VAL A C 1
ATOM 705 O O . VAL A 1 95 ? -2.975 16.672 -5.176 1 92.75 95 VAL A O 1
ATOM 708 N N . THR A 1 96 ? -4.113 15.922 -3.414 1 94.75 96 THR A N 1
ATOM 709 C CA . THR A 1 96 ? -4.844 17.156 -3.176 1 94.75 96 THR A CA 1
ATOM 710 C C . THR A 1 96 ? -4.652 17.641 -1.737 1 94.75 96 THR A C 1
ATOM 712 O O . THR A 1 96 ? -4.668 16.828 -0.806 1 94.75 96 THR A O 1
ATOM 715 N N . ALA A 1 97 ? -4.492 18.938 -1.581 1 96.38 97 ALA A N 1
ATOM 716 C CA . ALA A 1 97 ? -4.383 19.516 -0.244 1 96.38 97 ALA A CA 1
ATOM 717 C C . ALA A 1 97 ? -5.695 19.375 0.52 1 96.38 97 ALA A C 1
ATOM 719 O O . ALA A 1 97 ? -6.734 19.875 0.077 1 96.38 97 ALA A O 1
ATOM 720 N N . LEU A 1 98 ? -5.672 18.703 1.632 1 95.31 98 LEU A N 1
ATOM 721 C CA . LEU A 1 98 ? -6.848 18.625 2.492 1 95.31 98 LEU A CA 1
ATOM 722 C C . LEU A 1 98 ? -6.938 19.828 3.412 1 95.31 98 LEU A C 1
ATOM 724 O O . LEU A 1 98 ? -8.039 20.25 3.791 1 95.31 98 LEU A O 1
ATOM 728 N N . THR A 1 99 ? -5.852 20.25 3.908 1 94.44 99 THR A N 1
ATOM 729 C CA . THR A 1 99 ? -5.672 21.5 4.637 1 94.44 99 THR A CA 1
ATOM 730 C C . THR A 1 99 ? -4.719 22.438 3.889 1 94.44 99 THR A C 1
ATOM 732 O O . THR A 1 99 ? -4.188 22.078 2.838 1 94.44 99 THR A O 1
ATOM 735 N N . ALA A 1 100 ? -4.578 23.625 4.449 1 95.19 100 ALA A N 1
ATOM 736 C CA . ALA A 1 100 ? -3.461 24.391 3.918 1 95.19 100 ALA A CA 1
ATOM 737 C C . ALA A 1 100 ? -2.168 23.594 3.947 1 95.19 100 ALA A C 1
ATOM 739 O O . ALA A 1 100 ? -1.817 23 4.973 1 95.19 100 ALA A O 1
ATOM 740 N N . LEU A 1 101 ? -1.55 23.516 2.758 1 96.25 101 LEU A N 1
ATOM 741 C CA . LEU A 1 101 ? -0.418 22.609 2.586 1 96.25 101 LEU A CA 1
ATOM 742 C C . LEU A 1 101 ? 0.841 23.375 2.203 1 96.25 101 LEU A C 1
ATOM 744 O O . LEU A 1 101 ? 0.819 24.188 1.272 1 96.25 101 LEU A O 1
ATOM 748 N N . GLN A 1 102 ? 1.841 23.203 2.973 1 96 102 GLN A N 1
ATOM 749 C CA . GLN A 1 102 ? 3.168 23.719 2.656 1 96 102 GLN A CA 1
ATOM 750 C C . GLN A 1 102 ? 4.109 22.594 2.232 1 96 102 GLN A C 1
ATOM 752 O O . GLN A 1 102 ? 4.203 21.562 2.912 1 96 102 GLN A O 1
ATOM 757 N N . VAL A 1 103 ? 4.734 22.812 1.057 1 94.06 103 VAL A N 1
ATOM 758 C CA . VAL A 1 103 ? 5.641 21.781 0.561 1 94.06 103 VAL A CA 1
ATOM 759 C C . VAL A 1 103 ? 6.934 22.422 0.062 1 94.06 103 VAL A C 1
ATOM 761 O O . VAL A 1 103 ? 6.973 23.641 -0.181 1 94.06 103 VAL A O 1
ATOM 764 N N . ILE A 1 104 ? 7.941 21.609 0.032 1 92.25 104 ILE A N 1
ATOM 765 C CA . ILE A 1 104 ? 9.141 21.938 -0.729 1 92.25 104 ILE A CA 1
ATOM 766 C C . ILE A 1 104 ? 9.18 21.109 -2.012 1 92.25 104 ILE A C 1
ATOM 768 O O . ILE A 1 104 ? 9.211 19.875 -1.962 1 92.25 104 ILE A O 1
ATOM 772 N N . HIS A 1 105 ? 9.117 21.75 -3.092 1 90.75 105 HIS A N 1
ATOM 773 C CA . HIS A 1 105 ? 9.266 21.109 -4.387 1 90.75 105 HIS A CA 1
ATOM 774 C C . HIS A 1 105 ? 10.742 20.906 -4.734 1 90.75 105 HIS A C 1
ATOM 776 O O . HIS A 1 105 ? 11.523 21.859 -4.699 1 90.75 105 HIS A O 1
ATOM 782 N N . LEU A 1 106 ? 11.109 19.672 -4.988 1 88.5 106 LEU A N 1
ATOM 783 C CA . LEU A 1 106 ? 12.477 19.312 -5.367 1 88.5 106 LEU A CA 1
ATOM 784 C C . LEU A 1 106 ? 12.539 18.891 -6.828 1 88.5 106 LEU A C 1
ATOM 786 O O . LEU A 1 106 ? 11.789 18 -7.254 1 88.5 106 LEU A O 1
ATOM 790 N N . GLN A 1 107 ? 13.438 19.469 -7.523 1 85.75 107 GLN A N 1
ATOM 791 C CA . GLN A 1 107 ? 13.609 19.047 -8.914 1 85.75 107 GLN A CA 1
ATOM 792 C C . GLN A 1 107 ? 14.109 17.609 -8.992 1 85.75 107 GLN A C 1
ATOM 794 O O . GLN A 1 107 ? 14.867 17.156 -8.125 1 85.75 107 GLN A O 1
ATOM 799 N N . SER A 1 108 ? 13.758 16.969 -10.039 1 83.88 108 SER A N 1
ATOM 800 C CA . SER A 1 108 ? 13.992 15.531 -10.156 1 83.88 108 SER A CA 1
ATOM 801 C C . SER A 1 108 ? 15.469 15.219 -10.336 1 83.88 108 SER A C 1
ATOM 803 O O . SER A 1 108 ? 15.984 14.266 -9.742 1 83.88 108 SER A O 1
ATOM 805 N N . THR A 1 109 ? 16.234 16.031 -11.023 1 85.56 109 THR A N 1
ATOM 806 C CA . THR A 1 109 ? 17.578 15.68 -11.492 1 85.56 109 THR A CA 1
ATOM 807 C C . THR A 1 109 ? 18.531 15.523 -10.312 1 85.56 109 THR A C 1
ATOM 809 O O . THR A 1 109 ? 19.188 14.484 -10.172 1 85.56 109 THR A O 1
ATOM 812 N N . PRO A 1 110 ? 18.562 16.547 -9.406 1 83.31 110 PRO A N 1
ATOM 813 C CA . PRO A 1 110 ? 19.516 16.406 -8.305 1 83.31 110 PRO A CA 1
ATOM 814 C C . PRO A 1 110 ? 19.203 15.203 -7.414 1 83.31 110 PRO A C 1
ATOM 816 O O . PRO A 1 110 ? 20.125 14.523 -6.949 1 83.31 110 PRO A O 1
ATOM 819 N N . LEU A 1 111 ? 18 14.961 -7.16 1 83.19 111 LEU A N 1
ATOM 820 C CA . LEU A 1 111 ? 17.641 13.836 -6.312 1 83.19 111 LEU A CA 1
ATOM 821 C C . LEU A 1 111 ? 17.922 12.508 -7.008 1 83.19 111 LEU A C 1
ATOM 823 O O . LEU A 1 111 ? 18.438 11.578 -6.391 1 83.19 111 LEU A O 1
ATOM 827 N N . SER A 1 112 ? 17.594 12.461 -8.242 1 84.81 112 SER A N 1
ATOM 828 C CA . SER A 1 112 ? 17.875 11.25 -9.016 1 84.81 112 SER A CA 1
ATOM 829 C C . SER A 1 112 ? 19.375 10.938 -9.023 1 84.81 112 SER A C 1
ATOM 831 O O . SER A 1 112 ? 19.766 9.773 -8.898 1 84.81 112 SER A O 1
ATOM 833 N N . GLN A 1 113 ? 20.141 11.945 -9.148 1 87.38 113 GLN A N 1
ATOM 834 C CA . GLN A 1 113 ? 21.594 11.766 -9.133 1 87.38 113 GLN A CA 1
ATOM 835 C C . GLN A 1 113 ? 22.062 11.289 -7.762 1 87.38 113 GLN A C 1
ATOM 837 O O . GLN A 1 113 ? 22.906 10.391 -7.676 1 87.38 113 GLN A O 1
ATOM 842 N N . ALA A 1 114 ? 21.531 11.875 -6.742 1 87.25 114 ALA A N 1
ATOM 843 C CA . ALA A 1 114 ? 21.891 11.469 -5.387 1 87.25 114 ALA A CA 1
ATOM 844 C C . ALA A 1 114 ? 21.5 10.023 -5.121 1 87.25 114 ALA A C 1
ATOM 846 O O . ALA A 1 114 ? 22.219 9.281 -4.461 1 87.25 114 ALA A O 1
ATOM 847 N N . LEU A 1 115 ? 20.406 9.633 -5.641 1 86.81 115 LEU A N 1
ATOM 848 C CA . LEU A 1 115 ? 19.891 8.281 -5.453 1 86.81 115 LEU A CA 1
ATOM 849 C C . LEU A 1 115 ? 20.828 7.242 -6.055 1 86.81 115 LEU A C 1
ATOM 851 O O . LEU A 1 115 ? 20.922 6.121 -5.555 1 86.81 115 LEU A O 1
ATOM 855 N N . GLN A 1 116 ? 21.516 7.605 -7.023 1 86.38 116 GLN A N 1
ATOM 856 C CA . GLN A 1 116 ? 22.391 6.676 -7.719 1 86.38 116 GLN A CA 1
ATOM 857 C C . GLN A 1 116 ? 23.688 6.441 -6.938 1 86.38 116 GLN A C 1
ATOM 859 O O . GLN A 1 116 ? 24.391 5.453 -7.164 1 86.38 116 GLN A O 1
ATOM 864 N N . VAL A 1 117 ? 24 7.332 -6.016 1 87 117 VAL A N 1
ATOM 865 C CA . VAL A 1 117 ? 25.328 7.254 -5.426 1 87 117 VAL A CA 1
ATOM 866 C C . VAL A 1 117 ? 25.219 7.105 -3.912 1 87 117 VAL A C 1
ATOM 868 O O . VAL A 1 117 ? 26.156 6.625 -3.258 1 87 117 VAL A O 1
ATOM 871 N N . GLU A 1 118 ? 24.125 7.512 -3.334 1 88.94 118 GLU A N 1
ATOM 872 C CA . GLU A 1 118 ? 23.984 7.492 -1.881 1 88.94 118 GLU A CA 1
ATOM 873 C C . GLU A 1 118 ? 23.094 6.336 -1.43 1 88.94 118 GLU A C 1
ATOM 875 O O . GLU A 1 118 ? 21.875 6.418 -1.498 1 88.94 118 GLU A O 1
ATOM 880 N N . PRO A 1 119 ? 23.656 5.27 -0.863 1 88.75 119 PRO A N 1
ATOM 881 C CA . PRO A 1 119 ? 22.891 4.082 -0.497 1 88.75 119 PRO A CA 1
ATOM 882 C C . PRO A 1 119 ? 21.781 4.383 0.515 1 88.75 119 PRO A C 1
ATOM 884 O O . PRO A 1 119 ? 20.688 3.812 0.435 1 88.75 119 PRO A O 1
ATOM 887 N N . GLN A 1 120 ? 21.984 5.27 1.358 1 88.56 120 GLN A N 1
ATOM 888 C CA . GLN A 1 120 ? 21.031 5.539 2.432 1 88.56 120 GLN A CA 1
ATOM 889 C C . GLN A 1 120 ? 19.781 6.203 1.893 1 88.56 120 GLN A C 1
ATOM 891 O O . GLN A 1 120 ? 18.703 6.082 2.486 1 88.56 120 GLN A O 1
ATOM 896 N N . LEU A 1 121 ? 19.906 6.891 0.826 1 88.69 121 LEU A N 1
ATOM 897 C CA . LEU A 1 121 ? 18.75 7.578 0.262 1 88.69 121 LEU A CA 1
ATOM 898 C C . LEU A 1 121 ? 17.719 6.578 -0.25 1 88.69 121 LEU A C 1
ATOM 900 O O . LEU A 1 121 ? 16.516 6.734 0 1 88.69 121 LEU A O 1
ATOM 904 N N . GLY A 1 122 ? 18.188 5.59 -0.99 1 89 122 GLY A N 1
ATOM 905 C CA . GLY A 1 122 ? 17.281 4.539 -1.452 1 89 122 GLY A CA 1
ATOM 906 C C . GLY A 1 122 ? 16.609 3.795 -0.319 1 89 122 GLY A C 1
ATOM 907 O O . GLY A 1 122 ? 15.422 3.473 -0.406 1 89 122 GLY A O 1
ATOM 908 N N . LEU A 1 123 ? 17.344 3.607 0.693 1 89.62 123 LEU A N 1
ATOM 909 C CA . LEU A 1 123 ? 16.812 2.91 1.859 1 89.62 123 LEU A CA 1
ATOM 910 C C . LEU A 1 123 ? 15.727 3.74 2.541 1 89.62 123 LEU A C 1
ATOM 912 O O . LEU A 1 123 ? 14.68 3.209 2.928 1 89.62 123 LEU A O 1
ATOM 916 N N . ARG A 1 124 ? 15.961 4.945 2.658 1 90.25 124 ARG A N 1
ATOM 917 C CA . ARG A 1 124 ? 14.984 5.82 3.293 1 90.25 124 ARG A CA 1
ATOM 918 C C . ARG A 1 124 ? 13.719 5.926 2.451 1 90.25 124 ARG A C 1
ATOM 920 O O . ARG A 1 124 ? 12.609 6.012 2.992 1 90.25 124 ARG A O 1
ATOM 927 N N . LEU A 1 125 ? 13.891 5.98 1.187 1 91.06 125 LEU A N 1
ATOM 928 C CA . LEU A 1 125 ? 12.727 5.957 0.306 1 91.06 125 LEU A CA 1
ATOM 929 C C . LEU A 1 125 ? 11.938 4.668 0.49 1 91.06 125 LEU A C 1
ATOM 931 O O . LEU A 1 125 ? 10.703 4.699 0.566 1 91.06 125 LEU A O 1
ATOM 935 N N . ALA A 1 126 ? 12.656 3.604 0.575 1 92.56 126 ALA A N 1
ATOM 936 C CA . ALA A 1 126 ? 12.016 2.311 0.804 1 92.56 126 ALA A CA 1
ATOM 937 C C . ALA A 1 126 ? 11.25 2.305 2.125 1 92.56 126 ALA A C 1
ATOM 939 O O . ALA A 1 126 ? 10.133 1.786 2.199 1 92.56 126 ALA A O 1
ATOM 940 N N . GLN A 1 127 ? 11.82 2.891 3.086 1 92.06 127 GLN A N 1
ATOM 941 C CA . GLN A 1 127 ? 11.18 2.975 4.395 1 92.06 127 GLN A CA 1
ATOM 942 C C . GLN A 1 127 ? 9.891 3.787 4.328 1 92.06 127 GLN A C 1
ATOM 944 O O . GLN A 1 127 ? 8.883 3.41 4.926 1 92.06 127 GLN A O 1
ATOM 949 N N . GLY A 1 128 ? 9.977 4.867 3.67 1 92.5 128 GLY A N 1
ATOM 950 C CA . GLY A 1 128 ? 8.781 5.676 3.496 1 92.5 128 GLY A CA 1
ATOM 951 C C . GLY A 1 128 ? 7.668 4.945 2.77 1 92.5 128 GLY A C 1
ATOM 952 O O . GLY A 1 128 ? 6.504 5.02 3.174 1 92.5 128 GLY A O 1
ATOM 953 N N . LEU A 1 129 ? 8.023 4.246 1.746 1 93.75 129 LEU A N 1
ATOM 954 C CA . LEU A 1 129 ? 7.051 3.486 0.973 1 93.75 129 LEU A CA 1
ATOM 955 C C . LEU A 1 129 ? 6.488 2.33 1.794 1 93.75 129 LEU A C 1
ATOM 957 O O . LEU A 1 129 ? 5.297 2.027 1.71 1 93.75 129 LEU A O 1
ATOM 961 N N . ALA A 1 130 ? 7.355 1.721 2.543 1 93.38 130 ALA A N 1
ATOM 962 C CA . ALA A 1 130 ? 6.914 0.642 3.422 1 93.38 130 ALA A CA 1
ATOM 963 C C . ALA A 1 130 ? 5.883 1.144 4.43 1 93.38 130 ALA A C 1
ATOM 965 O O . ALA A 1 130 ? 4.871 0.484 4.672 1 93.38 130 ALA A O 1
ATOM 966 N N . ARG A 1 131 ? 6.16 2.266 4.996 1 92.62 131 ARG A N 1
ATOM 967 C CA . ARG A 1 131 ? 5.223 2.848 5.949 1 92.62 131 ARG A CA 1
ATOM 968 C C . ARG A 1 131 ? 3.863 3.092 5.301 1 92.62 131 ARG A C 1
ATOM 970 O O . ARG A 1 131 ? 2.826 2.756 5.875 1 92.62 131 ARG A O 1
ATOM 977 N N . ARG A 1 132 ? 3.891 3.633 4.168 1 93.94 132 ARG A N 1
ATOM 978 C CA . ARG A 1 132 ? 2.645 3.895 3.451 1 93.94 132 ARG A CA 1
ATOM 979 C C . ARG A 1 132 ? 1.916 2.594 3.129 1 93.94 132 ARG A C 1
ATOM 981 O O . ARG A 1 132 ? 0.688 2.525 3.223 1 93.94 132 ARG A O 1
ATOM 988 N N . LEU A 1 133 ? 2.645 1.633 2.707 1 93.81 133 LEU A N 1
ATOM 989 C CA . LEU A 1 133 ? 2.055 0.332 2.416 1 93.81 133 LEU A CA 1
ATOM 990 C C . LEU A 1 133 ? 1.396 -0.258 3.658 1 93.81 133 LEU A C 1
ATOM 992 O O . LEU A 1 133 ? 0.264 -0.744 3.596 1 93.81 133 LEU A O 1
ATOM 996 N N . LEU A 1 134 ? 2.092 -0.205 4.781 1 91.19 134 LEU A N 1
ATOM 997 C CA . LEU A 1 134 ? 1.556 -0.735 6.027 1 91.19 134 LEU A CA 1
ATOM 998 C C . LEU A 1 134 ? 0.295 0.017 6.441 1 91.19 134 LEU A C 1
ATOM 1000 O O . LEU A 1 134 ? -0.673 -0.591 6.902 1 91.19 134 LEU A O 1
ATOM 1004 N N . GLU A 1 135 ? 0.309 1.279 6.266 1 91.88 135 GLU A N 1
ATOM 1005 C CA . GLU A 1 135 ? -0.868 2.09 6.566 1 91.88 135 GLU A CA 1
ATOM 1006 C C . GLU A 1 135 ? -2.043 1.711 5.668 1 91.88 135 GLU A C 1
ATOM 1008 O O . GLU A 1 135 ? -3.174 1.584 6.141 1 91.88 135 GLU A O 1
ATOM 1013 N N . THR A 1 136 ? -1.754 1.553 4.43 1 92.88 136 THR A N 1
ATOM 1014 C CA . THR A 1 136 ? -2.801 1.194 3.48 1 92.88 136 THR A CA 1
ATOM 1015 C C . THR A 1 136 ? -3.354 -0.195 3.783 1 92.88 136 THR A C 1
ATOM 1017 O O . THR A 1 136 ? -4.562 -0.419 3.703 1 92.88 136 THR A O 1
ATOM 1020 N N . ASN A 1 137 ? -2.471 -1.127 4.102 1 91.25 137 ASN A N 1
ATOM 1021 C CA . ASN A 1 137 ? -2.91 -2.463 4.492 1 91.25 137 ASN A CA 1
ATOM 1022 C C . ASN A 1 137 ? -3.865 -2.412 5.684 1 91.25 137 ASN A C 1
ATOM 1024 O O . ASN A 1 137 ? -4.891 -3.096 5.691 1 91.25 137 ASN A O 1
ATOM 1028 N N . ARG A 1 138 ? -3.504 -1.627 6.617 1 88.25 138 ARG A N 1
ATOM 1029 C CA . ARG A 1 138 ? -4.348 -1.497 7.801 1 88.25 138 ARG A CA 1
ATOM 1030 C C . ARG A 1 138 ? -5.719 -0.935 7.434 1 88.25 138 ARG A C 1
ATOM 1032 O O . ARG A 1 138 ? -6.746 -1.47 7.855 1 88.25 138 ARG A O 1
ATOM 1039 N N . ARG A 1 139 ? -5.688 0.112 6.695 1 89.69 139 ARG A N 1
ATOM 1040 C CA . ARG A 1 139 ? -6.945 0.712 6.266 1 89.69 139 ARG A CA 1
ATOM 1041 C C . ARG A 1 139 ? -7.793 -0.291 5.488 1 89.69 139 ARG A C 1
ATOM 1043 O O . ARG A 1 139 ? -9.016 -0.344 5.656 1 89.69 139 ARG A O 1
ATOM 1050 N N . PHE A 1 140 ? -7.145 -0.98 4.684 1 89.12 140 PHE A N 1
ATOM 1051 C CA . PHE A 1 140 ? -7.812 -2.008 3.893 1 89.12 140 PHE A CA 1
ATOM 1052 C C . PHE A 1 140 ? -8.508 -3.02 4.797 1 89.12 140 PHE A C 1
ATOM 1054 O O . PHE A 1 140 ? -9.664 -3.367 4.57 1 89.12 140 PHE A O 1
ATOM 1061 N N . ALA A 1 141 ? -7.844 -3.445 5.785 1 86.75 141 ALA A N 1
ATOM 1062 C CA . ALA A 1 141 ? -8.414 -4.418 6.715 1 86.75 141 ALA A CA 1
ATOM 1063 C C . ALA A 1 141 ? -9.633 -3.844 7.43 1 86.75 141 ALA A C 1
ATOM 1065 O O . ALA A 1 141 ? -10.617 -4.551 7.66 1 86.75 141 ALA A O 1
ATOM 1066 N N . TYR A 1 142 ? -9.633 -2.619 7.699 1 89.19 142 TYR A N 1
ATOM 1067 C CA . TYR A 1 142 ? -10.711 -1.994 8.453 1 89.19 142 TYR A CA 1
ATOM 1068 C C . TYR A 1 142 ? -11.938 -1.773 7.57 1 89.19 142 TYR A C 1
ATOM 1070 O O . TYR A 1 142 ? -13.047 -1.565 8.07 1 89.19 142 TYR A O 1
ATOM 1078 N N . ARG A 1 143 ? -11.742 -1.763 6.277 1 85.94 143 ARG A N 1
ATOM 1079 C CA . ARG A 1 143 ? -12.875 -1.571 5.383 1 85.94 143 ARG A CA 1
ATOM 1080 C C . ARG A 1 143 ? -13.875 -2.719 5.508 1 85.94 143 ARG A C 1
ATOM 1082 O O . ARG A 1 143 ? -15.031 -2.588 5.102 1 85.94 143 ARG A O 1
ATOM 1089 N N . SER A 1 144 ? -13.461 -3.809 6.02 1 83.19 144 SER A N 1
ATOM 1090 C CA . SER A 1 144 ? -14.352 -4.949 6.215 1 83.19 144 SER A CA 1
ATOM 1091 C C . SER A 1 144 ? -15.039 -4.887 7.574 1 83.19 144 SER A C 1
ATOM 1093 O O . SER A 1 144 ? -15.883 -5.734 7.891 1 83.19 144 SER A O 1
ATOM 1095 N N . GLU A 1 145 ? -14.727 -3.908 8.344 1 88.75 145 GLU A N 1
ATOM 1096 C CA . GLU A 1 145 ? -15.297 -3.764 9.688 1 88.75 145 GLU A CA 1
ATOM 1097 C C . GLU A 1 145 ? -16.594 -2.965 9.656 1 88.75 145 GLU A C 1
ATOM 1099 O O . GLU A 1 145 ? -17.078 -2.59 8.586 1 88.75 145 GLU A O 1
ATOM 1104 N N . ASP A 1 146 ? -17.188 -2.859 10.836 1 91.19 146 ASP A N 1
ATOM 1105 C CA . ASP A 1 146 ? -18.438 -2.119 10.914 1 91.19 146 ASP A CA 1
ATOM 1106 C C . ASP A 1 146 ? -18.203 -0.615 10.805 1 91.19 146 ASP A C 1
ATOM 1108 O O . ASP A 1 146 ? -17.047 -0.168 10.742 1 91.19 146 ASP A O 1
ATOM 1112 N N . ALA A 1 147 ? -19.234 0.129 10.695 1 94.38 147 ALA A N 1
ATOM 1113 C CA . ALA A 1 147 ? -19.188 1.563 10.422 1 94.38 147 ALA A CA 1
ATOM 1114 C C . ALA A 1 147 ? -18.391 2.301 11.492 1 94.38 147 ALA A C 1
ATOM 1116 O O . ALA A 1 147 ? -17.578 3.176 11.18 1 94.38 147 ALA A O 1
ATOM 1117 N N . THR A 1 148 ? -18.609 1.955 12.75 1 94.56 148 THR A N 1
ATOM 1118 C CA . THR A 1 148 ? -17.922 2.637 13.844 1 94.56 148 THR A CA 1
ATOM 1119 C C . THR A 1 148 ? -16.422 2.414 13.758 1 94.56 148 THR A C 1
ATOM 1121 O O . THR A 1 148 ? -15.641 3.361 13.867 1 94.56 148 THR A O 1
ATOM 1124 N N . ALA A 1 149 ? -16.031 1.2 13.562 1 93.81 149 ALA A N 1
ATOM 1125 C CA . ALA A 1 149 ? -14.609 0.862 13.461 1 93.81 149 ALA A CA 1
ATOM 1126 C C . ALA A 1 149 ? -13.945 1.628 12.32 1 93.81 149 ALA A C 1
ATOM 1128 O O . ALA A 1 149 ? -12.812 2.094 12.453 1 93.81 149 ALA A O 1
ATOM 1129 N N . ARG A 1 150 ? -14.633 1.729 11.227 1 94.62 150 ARG A N 1
ATOM 1130 C CA . ARG A 1 150 ? -14.094 2.43 10.07 1 94.62 150 ARG A CA 1
ATOM 1131 C C . ARG A 1 150 ? -13.914 3.916 10.359 1 94.62 150 ARG A C 1
ATOM 1133 O O . ARG A 1 150 ? -12.906 4.512 9.969 1 94.62 150 ARG A O 1
ATOM 1140 N N . VAL A 1 151 ? -14.875 4.492 11.031 1 96.69 151 VAL A N 1
ATOM 1141 C CA . VAL A 1 151 ? -14.789 5.906 11.383 1 96.69 151 VAL A CA 1
ATOM 1142 C C . VAL A 1 151 ? -13.648 6.125 12.375 1 96.69 151 VAL A C 1
ATOM 1144 O O . VAL A 1 151 ? -12.883 7.082 12.25 1 96.69 151 VAL A O 1
ATOM 1147 N N . VAL A 1 152 ? -13.531 5.254 13.352 1 95.94 152 VAL A N 1
ATOM 1148 C CA . VAL A 1 152 ? -12.469 5.375 14.344 1 95.94 152 VAL A CA 1
ATOM 1149 C C . VAL A 1 152 ? -11.109 5.277 13.672 1 95.94 152 VAL A C 1
ATOM 1151 O O . VAL A 1 152 ? -10.203 6.059 13.969 1 95.94 152 VAL A O 1
ATOM 1154 N N . GLU A 1 153 ? -10.984 4.352 12.781 1 94.94 153 GLU A N 1
ATOM 1155 C CA . GLU A 1 153 ? -9.734 4.219 12.031 1 94.94 153 GLU A CA 1
ATOM 1156 C C . GLU A 1 153 ? -9.453 5.473 11.211 1 94.94 153 GLU A C 1
ATOM 1158 O O . GLU A 1 153 ? -8.305 5.918 11.133 1 94.94 153 GLU A O 1
ATOM 1163 N N . ALA A 1 154 ? -10.445 6.012 10.539 1 95.88 154 ALA A N 1
ATOM 1164 C CA . ALA A 1 154 ? -10.297 7.242 9.766 1 95.88 154 ALA A CA 1
ATOM 1165 C C . ALA A 1 154 ? -9.805 8.383 10.648 1 95.88 154 ALA A C 1
ATOM 1167 O O . ALA A 1 154 ? -8.891 9.117 10.266 1 95.88 154 ALA A O 1
ATOM 1168 N N . LEU A 1 155 ? -10.391 8.5 11.797 1 96.5 155 LEU A N 1
ATOM 1169 C CA . LEU A 1 155 ? -9.992 9.539 12.734 1 96.5 155 LEU A CA 1
ATOM 1170 C C . LEU A 1 155 ? -8.547 9.328 13.195 1 96.5 155 LEU A C 1
ATOM 1172 O O . LEU A 1 155 ? -7.785 10.289 13.32 1 96.5 155 LEU A O 1
ATOM 1176 N N . ASP A 1 156 ? -8.25 8.102 13.453 1 94.88 156 ASP A N 1
ATOM 1177 C CA . ASP A 1 156 ? -6.887 7.785 13.867 1 94.88 156 ASP A CA 1
ATOM 1178 C C . ASP A 1 156 ? -5.883 8.148 12.781 1 94.88 156 ASP A C 1
ATOM 1180 O O . ASP A 1 156 ? -4.809 8.68 13.07 1 94.88 156 ASP A O 1
ATOM 1184 N N . CYS A 1 157 ? -6.203 7.809 11.562 1 94.69 157 CYS A N 1
ATOM 1185 C CA . CYS A 1 157 ? -5.344 8.141 10.438 1 94.69 157 CYS A CA 1
ATOM 1186 C C . CYS A 1 157 ? -5.102 9.648 10.359 1 94.69 157 CYS A C 1
ATOM 1188 O O . CYS A 1 157 ? -3.963 10.086 10.211 1 94.69 157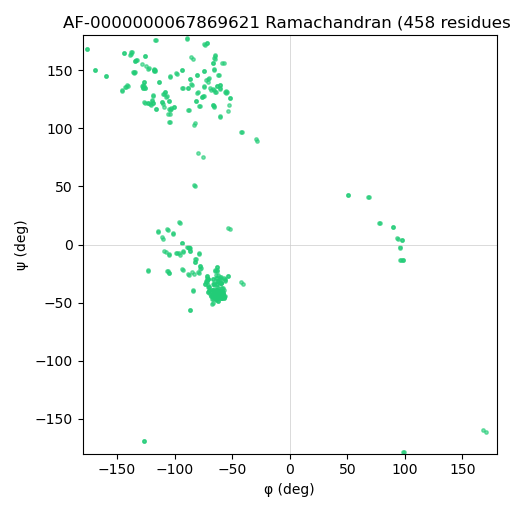 CYS A O 1
ATOM 1190 N N . LEU A 1 158 ? -6.137 10.406 10.484 1 95.69 158 LEU A N 1
ATOM 1191 C CA . LEU A 1 158 ? -6.035 11.859 10.453 1 95.69 158 LEU A CA 1
ATOM 1192 C C . LEU A 1 158 ? -5.16 12.367 11.594 1 95.69 158 LEU A C 1
ATOM 1194 O O . LEU A 1 158 ? -4.312 13.242 11.383 1 95.69 158 LEU A O 1
ATOM 1198 N N . ALA A 1 159 ? -5.359 11.828 12.742 1 94.56 159 ALA A N 1
ATOM 1199 C CA . ALA A 1 159 ? -4.602 12.234 13.922 1 94.56 159 ALA A CA 1
ATOM 1200 C C . ALA A 1 159 ? -3.109 11.984 13.727 1 94.56 159 ALA A C 1
ATOM 1202 O O . ALA A 1 159 ? -2.281 12.844 14.039 1 94.56 159 ALA A O 1
ATOM 1203 N N . GLN A 1 160 ? -2.814 10.852 13.227 1 92.81 160 GLN A N 1
ATOM 1204 C CA . GLN A 1 160 ? -1.418 10.469 13.031 1 92.81 160 GLN A CA 1
ATOM 1205 C C . GLN A 1 160 ? -0.735 11.391 12.023 1 92.81 160 GLN A C 1
ATOM 1207 O O . GLN A 1 160 ? 0.417 11.781 12.211 1 92.81 160 GLN A O 1
ATOM 1212 N N . LYS A 1 161 ? -1.427 11.727 10.969 1 95.06 161 LYS A N 1
ATOM 1213 C CA . LYS A 1 161 ? -0.836 12.578 9.938 1 95.06 161 LYS A CA 1
ATOM 1214 C C . LYS A 1 161 ? -0.72 14.023 10.406 1 95.06 161 LYS A C 1
ATOM 1216 O O . LYS A 1 161 ? 0.234 14.719 10.062 1 95.06 161 LYS A O 1
ATOM 1221 N N . ALA A 1 162 ? -1.628 14.461 11.172 1 91.94 162 ALA A N 1
ATOM 1222 C CA . ALA A 1 162 ? -1.575 15.82 11.695 1 91.94 162 ALA A CA 1
ATOM 1223 C C . ALA A 1 162 ? -0.475 15.969 12.742 1 91.94 162 ALA A C 1
ATOM 1225 O O . ALA A 1 162 ? 0.101 17.047 12.906 1 91.94 162 ALA A O 1
ATOM 1226 N N . ALA A 1 163 ? -0.275 14.852 13.367 1 87.62 163 ALA A N 1
ATOM 1227 C CA . ALA A 1 163 ? 0.779 14.781 14.375 1 87.62 163 ALA A CA 1
ATOM 1228 C C . ALA A 1 163 ? 0.654 15.93 15.375 1 87.62 163 ALA A C 1
ATOM 1230 O O . ALA A 1 163 ? 1.642 16.594 15.688 1 87.62 163 ALA A O 1
ATOM 1231 N N . LEU A 1 164 ? -0.511 16.203 15.789 1 88 164 LEU A N 1
ATOM 1232 C CA . LEU A 1 164 ? -0.734 17.219 16.812 1 88 164 LEU A CA 1
ATOM 1233 C C . LEU A 1 164 ? -0.228 16.734 18.172 1 88 164 LEU A C 1
ATOM 1235 O O . LEU A 1 164 ? -0.291 15.547 18.469 1 88 164 LEU A O 1
ATOM 1239 N N . PRO A 1 165 ? 0.294 17.594 18.875 1 86.75 165 PRO A N 1
ATOM 1240 C CA . PRO A 1 165 ? 0.801 17.188 20.188 1 86.75 165 PRO A CA 1
ATOM 1241 C C . PRO A 1 165 ? -0.29 16.625 21.094 1 86.75 165 PRO A C 1
ATOM 1243 O O . PRO A 1 165 ? -1.423 17.109 21.078 1 86.75 165 PRO A O 1
ATOM 1246 N N . GLN A 1 166 ? 0.076 15.5 21.703 1 83.31 166 GLN A N 1
ATOM 1247 C CA . GLN A 1 166 ? -0.838 14.891 22.656 1 83.31 166 GLN A CA 1
ATOM 1248 C C . GLN A 1 166 ? -0.626 15.461 24.062 1 83.31 166 GLN A C 1
ATOM 1250 O O . GLN A 1 166 ? 0.462 15.344 24.625 1 83.31 166 GLN A O 1
ATOM 1255 N N . THR A 1 167 ? -1.643 16.141 24.594 1 79.25 167 THR A N 1
ATOM 1256 C CA . THR A 1 167 ? -1.507 16.797 25.891 1 79.25 167 THR A CA 1
ATOM 1257 C C . THR A 1 167 ? -1.873 15.852 27.016 1 79.25 167 THR A C 1
ATOM 1259 O O . THR A 1 167 ? -1.482 16.062 28.172 1 79.25 167 THR A O 1
ATOM 1262 N N . THR A 1 168 ? -2.699 14.859 26.734 1 82.62 168 THR A N 1
ATOM 1263 C CA . THR A 1 168 ? -3.084 13.852 27.703 1 82.62 168 THR A CA 1
ATOM 1264 C C . THR A 1 168 ? -2.975 12.453 27.125 1 82.62 168 THR A C 1
ATOM 1266 O O . THR A 1 168 ? -2.977 12.289 25.891 1 82.62 168 THR A O 1
ATOM 1269 N N . SER A 1 169 ? -2.877 11.547 28.031 1 85.56 169 SER A N 1
ATOM 1270 C CA . SER A 1 169 ? -2.744 10.164 27.578 1 85.56 169 SER A CA 1
ATOM 1271 C C . SER A 1 169 ? -4.102 9.562 27.234 1 85.56 169 SER A C 1
ATOM 1273 O O . SER A 1 169 ? -4.18 8.531 26.562 1 85.56 169 SER A O 1
ATOM 1275 N N . ALA A 1 170 ? -5.125 10.242 27.625 1 92.06 170 ALA A N 1
ATOM 1276 C CA . ALA A 1 170 ? -6.449 9.641 27.484 1 92.06 170 ALA A CA 1
ATOM 1277 C C . ALA A 1 170 ? -7.094 10.055 26.172 1 92.06 170 ALA A C 1
ATOM 1279 O O . ALA A 1 170 ? -8.055 9.422 25.719 1 92.06 170 ALA A O 1
ATOM 1280 N N . TRP A 1 171 ? -6.594 11.188 25.625 1 93.31 171 TRP A N 1
ATOM 1281 C CA . TRP A 1 171 ? -7.234 11.727 24.438 1 93.31 171 TRP A CA 1
ATOM 1282 C C . TRP A 1 171 ? -6.215 11.953 23.328 1 93.31 171 TRP A C 1
ATOM 1284 O O . TRP A 1 171 ? -5.109 12.43 23.578 1 93.31 171 TRP A O 1
ATOM 1294 N N . GLN A 1 172 ? -6.566 11.547 22.156 1 93.94 172 GLN A N 1
ATOM 1295 C CA . GLN A 1 172 ? -5.789 11.812 20.953 1 93.94 172 GLN A CA 1
ATOM 1296 C C . GLN A 1 172 ? -6.387 12.969 20.156 1 93.94 172 GLN A C 1
ATOM 1298 O O . GLN A 1 172 ? -7.531 12.891 19.703 1 93.94 172 GLN A O 1
ATOM 1303 N N . PRO A 1 173 ? -5.617 14.055 19.984 1 94.94 173 PRO A N 1
ATOM 1304 C CA . PRO A 1 173 ? -6.141 15.164 19.172 1 94.94 173 PRO A CA 1
ATOM 1305 C C . PRO A 1 173 ? -6.316 14.781 17.703 1 94.94 173 PRO A C 1
ATOM 1307 O O . PRO A 1 173 ? -5.473 14.086 17.125 1 94.94 173 PRO A O 1
ATOM 1310 N N . VAL A 1 174 ? -7.426 15.094 17.125 1 94.62 174 VAL A N 1
ATOM 1311 C CA . VAL A 1 174 ? -7.734 14.898 15.719 1 94.62 174 VAL A CA 1
ATOM 1312 C C . VAL A 1 174 ? -8.008 16.25 15.062 1 94.62 174 VAL A C 1
ATOM 1314 O O . VAL A 1 174 ? -8.797 17.047 15.57 1 94.62 174 VAL A O 1
ATOM 1317 N N . PRO A 1 175 ? -7.32 16.484 13.984 1 92.75 175 PRO A N 1
ATOM 1318 C CA . PRO A 1 175 ? -7.551 17.797 13.352 1 92.75 175 PRO A CA 1
ATOM 1319 C C . PRO A 1 175 ? -9 17.984 12.898 1 92.75 175 PRO A C 1
ATOM 1321 O O . PRO A 1 175 ? -9.664 17.016 12.523 1 92.75 175 PRO A O 1
ATOM 1324 N N . LEU A 1 176 ? -9.414 19.203 13.008 1 84.69 176 LEU A N 1
ATOM 1325 C CA . LEU A 1 176 ? -10.734 19.547 12.5 1 84.69 176 LEU A CA 1
ATOM 1326 C C . LEU A 1 176 ? -10.789 19.406 10.977 1 84.69 176 LEU A C 1
ATOM 1328 O O . LEU A 1 176 ? -10 20.031 10.266 1 84.69 176 LEU A O 1
ATOM 1332 N N . ILE A 1 177 ? -11.695 18.484 10.586 1 85.06 177 ILE A N 1
ATOM 1333 C CA . ILE A 1 177 ? -11.891 18.312 9.148 1 85.06 177 ILE A CA 1
ATOM 1334 C C . ILE A 1 177 ? -13.375 18.172 8.844 1 85.06 177 ILE A C 1
ATOM 1336 O O . ILE A 1 177 ? -14.18 17.906 9.742 1 85.06 177 ILE A O 1
ATOM 1340 N N . ASN A 1 178 ? -13.672 18.359 7.535 1 89.62 178 ASN A N 1
ATOM 1341 C CA . ASN A 1 178 ? -15.047 18.156 7.082 1 89.62 178 ASN A CA 1
ATOM 1342 C C . ASN A 1 178 ? -15.492 16.719 7.277 1 89.62 178 ASN A C 1
ATOM 1344 O O . ASN A 1 178 ? -14.742 15.781 6.98 1 89.62 178 ASN A O 1
ATOM 1348 N N . VAL A 1 179 ? -16.719 16.609 7.77 1 93.38 179 VAL A N 1
ATOM 1349 C CA . VAL A 1 179 ? -17.281 15.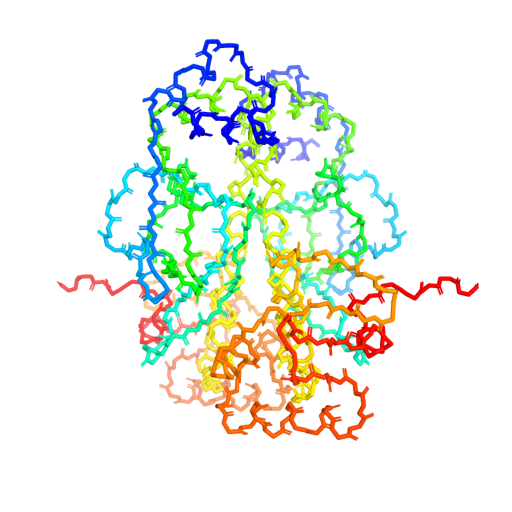297 8.023 1 93.38 179 VAL A CA 1
ATOM 1350 C C . VAL A 1 179 ? -17.25 14.469 6.738 1 93.38 179 VAL A C 1
ATOM 1352 O O . VAL A 1 179 ? -17.078 13.25 6.781 1 93.38 179 VAL A O 1
ATOM 1355 N N . SER A 1 180 ? -17.359 15.117 5.633 1 93.81 180 SER A N 1
ATOM 1356 C CA . SER A 1 180 ? -17.344 14.414 4.352 1 93.81 180 SER A CA 1
ATOM 1357 C C . SER A 1 180 ? -16 13.719 4.129 1 93.81 180 SER A C 1
ATOM 1359 O O . SER A 1 180 ? -15.953 12.648 3.518 1 93.81 180 SER A O 1
ATOM 1361 N N . ILE A 1 181 ? -14.977 14.273 4.637 1 93.19 181 ILE A N 1
ATOM 1362 C CA . ILE A 1 181 ? -13.648 13.672 4.504 1 93.19 181 ILE A CA 1
ATOM 1363 C C . ILE A 1 181 ? -13.562 12.414 5.367 1 93.19 181 ILE A C 1
ATOM 1365 O O . ILE A 1 181 ? -13.008 11.406 4.938 1 93.19 181 ILE A O 1
ATOM 1369 N N . VAL A 1 182 ? -14.117 12.523 6.539 1 95.44 182 VAL A N 1
ATOM 1370 C CA . VAL A 1 182 ? -14.164 11.352 7.402 1 95.44 182 VAL A CA 1
ATOM 1371 C C . VAL A 1 182 ? -14.922 10.227 6.711 1 95.44 182 VAL A C 1
ATOM 1373 O O . VAL A 1 182 ? -14.477 9.078 6.703 1 95.44 182 VAL A O 1
ATOM 1376 N N . GLY A 1 183 ? -16.062 10.602 6.109 1 95.25 183 GLY A N 1
ATOM 1377 C CA . GLY A 1 183 ? -16.828 9.625 5.355 1 95.25 183 GLY A CA 1
ATOM 1378 C C . GLY A 1 183 ? -16.047 9 4.215 1 95.25 183 GLY A C 1
ATOM 1379 O O . GLY A 1 183 ? -16.047 7.777 4.055 1 95.25 183 GLY A O 1
ATOM 1380 N N . SER A 1 184 ? -15.367 9.797 3.471 1 92.56 184 SER A N 1
ATOM 1381 C CA . SER A 1 184 ? -14.578 9.32 2.34 1 92.56 184 SER A CA 1
ATOM 1382 C C . SER A 1 184 ? -13.469 8.383 2.797 1 92.56 184 SER A C 1
ATOM 1384 O O . SER A 1 184 ? -13.25 7.324 2.197 1 92.56 184 SER A O 1
ATOM 1386 N N . LEU A 1 185 ? -12.797 8.734 3.871 1 93.19 185 LEU A N 1
ATOM 1387 C CA . LEU A 1 185 ? -11.734 7.895 4.414 1 93.19 185 LEU A CA 1
ATOM 1388 C C . LEU A 1 185 ? -12.297 6.574 4.926 1 93.19 185 LEU A C 1
ATOM 1390 O O . LEU A 1 185 ? -11.648 5.531 4.797 1 93.19 185 LEU A O 1
ATOM 1394 N N . ALA A 1 186 ? -13.469 6.652 5.445 1 93.94 186 ALA A N 1
ATOM 1395 C CA . ALA A 1 186 ? -14.086 5.461 6.02 1 93.94 186 ALA A CA 1
ATOM 1396 C C . ALA A 1 186 ? -14.852 4.672 4.953 1 93.94 186 ALA A C 1
ATOM 1398 O O . ALA A 1 186 ? -15.398 3.609 5.238 1 93.94 186 ALA A O 1
ATOM 1399 N N . GLY A 1 187 ? -14.883 5.215 3.748 1 90.5 187 GLY A N 1
ATOM 1400 C CA . GLY A 1 187 ? -15.578 4.535 2.668 1 90.5 187 GLY A CA 1
ATOM 1401 C C . GLY A 1 187 ? -17.094 4.516 2.852 1 90.5 187 GLY A C 1
ATOM 1402 O O . GLY A 1 187 ? -17.734 3.498 2.602 1 90.5 187 GLY A O 1
ATOM 1403 N N . MET A 1 188 ? -17.625 5.594 3.297 1 92.38 188 MET A N 1
ATOM 1404 C CA . MET A 1 188 ? -19.062 5.656 3.539 1 92.38 188 MET A CA 1
ATOM 1405 C C . MET A 1 188 ? -19.609 7.039 3.195 1 92.38 188 MET A C 1
ATOM 1407 O O . MET A 1 188 ? -18.844 7.98 2.98 1 92.38 188 MET A O 1
ATOM 1411 N N . ALA A 1 189 ? -20.891 7.059 3.092 1 93 189 ALA A N 1
ATOM 1412 C CA . ALA A 1 189 ? -21.562 8.328 2.799 1 93 189 ALA A CA 1
ATOM 1413 C C . ALA A 1 189 ? -21.406 9.305 3.961 1 93 189 ALA A C 1
ATOM 1415 O O . ALA A 1 189 ? -21.25 8.891 5.113 1 93 189 ALA A O 1
ATOM 1416 N N . ARG A 1 190 ? -21.531 10.57 3.621 1 94.38 190 ARG A N 1
ATOM 1417 C CA . ARG A 1 190 ? -21.391 11.641 4.605 1 94.38 190 ARG A CA 1
ATOM 1418 C C . ARG A 1 190 ? -22.406 11.477 5.73 1 94.38 190 ARG A C 1
ATOM 1420 O O . ARG A 1 190 ? -22.094 11.703 6.898 1 94.38 190 ARG A O 1
ATOM 1427 N N . GLU A 1 191 ? -23.625 11.094 5.371 1 96.56 191 GLU A N 1
ATOM 1428 C CA . GLU A 1 191 ? -24.703 10.961 6.348 1 96.56 191 GLU A CA 1
ATOM 1429 C C . GLU A 1 191 ? -24.391 9.867 7.363 1 96.56 191 GLU A C 1
ATOM 1431 O O . GLU A 1 191 ? -24.609 10.047 8.562 1 96.56 191 GLU A O 1
ATOM 1436 N N . THR A 1 192 ? -23.953 8.82 6.902 1 96.31 192 THR A N 1
ATOM 1437 C CA . THR A 1 192 ? -23.578 7.719 7.785 1 96.31 192 THR A CA 1
ATOM 1438 C C . THR A 1 192 ? -22.422 8.109 8.695 1 96.31 192 THR A C 1
ATOM 1440 O O . THR A 1 192 ? -22.438 7.836 9.891 1 96.31 192 THR A O 1
ATOM 1443 N N . ALA A 1 193 ? -21.453 8.75 8.133 1 97.06 193 ALA A N 1
ATOM 1444 C CA . ALA A 1 193 ? -20.312 9.211 8.914 1 97.06 193 ALA A CA 1
ATOM 1445 C C . ALA A 1 193 ? -20.75 10.164 10.023 1 97.06 193 ALA A C 1
ATOM 1447 O O . ALA A 1 193 ? -20.281 10.07 11.156 1 97.06 193 ALA A O 1
ATOM 1448 N N . SER A 1 194 ? -21.609 11.062 9.672 1 97.19 194 SER A N 1
ATOM 1449 C CA . SER A 1 194 ? -22.125 12.023 10.641 1 97.19 194 SER A CA 1
ATOM 1450 C C . SER A 1 194 ? -22.812 11.32 11.805 1 97.19 194 SER A C 1
ATOM 1452 O O . SER A 1 194 ? -22.609 11.688 12.969 1 97.19 194 SER A O 1
ATOM 1454 N N . ARG A 1 195 ? -23.594 10.32 11.484 1 97.69 195 ARG A N 1
ATOM 1455 C CA . ARG A 1 195 ? -24.297 9.562 12.516 1 97.69 195 ARG A CA 1
ATOM 1456 C C . ARG A 1 195 ? -23.312 8.852 13.445 1 97.69 195 ARG A C 1
ATOM 1458 O O . ARG A 1 195 ? -23.484 8.867 14.664 1 97.69 195 ARG A O 1
ATOM 1465 N N . GLU A 1 196 ? -22.359 8.25 12.852 1 97.5 196 GLU A N 1
ATOM 1466 C CA . GLU A 1 196 ? -21.344 7.551 13.641 1 97.5 196 GLU A CA 1
ATOM 1467 C C . GLU A 1 196 ? -20.578 8.516 14.547 1 97.5 196 GLU A C 1
ATOM 1469 O O . GLU A 1 196 ? -20.312 8.195 15.703 1 97.5 196 GLU A O 1
ATOM 1474 N N . LEU A 1 197 ? -20.234 9.641 14.039 1 97.44 197 LEU A N 1
ATOM 1475 C CA . LEU A 1 197 ? -19.531 10.648 14.828 1 97.44 197 LEU A CA 1
ATOM 1476 C C . LEU A 1 197 ? -20.391 11.125 15.992 1 97.44 197 LEU A C 1
ATOM 1478 O O . LEU A 1 197 ? -19.906 11.289 17.109 1 97.44 197 LEU A O 1
ATOM 1482 N N . SER A 1 198 ? -21.625 11.312 15.727 1 97.31 198 SER A N 1
ATOM 1483 C CA . SER A 1 198 ? -22.562 11.734 16.766 1 97.31 198 SER A CA 1
ATOM 1484 C C . SER A 1 198 ? -22.688 10.664 17.844 1 97.31 198 SER A C 1
ATOM 1486 O O . SER A 1 198 ? -22.734 10.977 19.031 1 97.31 198 SER A O 1
ATOM 1488 N N . THR A 1 199 ? -22.797 9.461 17.406 1 97.44 199 THR A N 1
ATOM 1489 C CA . THR A 1 199 ? -22.891 8.352 18.328 1 97.44 199 THR A CA 1
ATOM 1490 C C . THR A 1 199 ? -21.656 8.281 19.219 1 97.44 199 THR A C 1
ATOM 1492 O O . THR A 1 199 ? -21.766 8.109 20.438 1 97.44 199 THR A O 1
ATOM 1495 N N . LEU A 1 200 ? -20.5 8.43 18.641 1 97.25 200 LEU A N 1
ATOM 1496 C CA . LEU A 1 200 ? -19.25 8.414 19.391 1 97.25 200 LEU A CA 1
ATOM 1497 C C . LEU A 1 200 ? -19.219 9.555 20.406 1 97.25 200 LEU A C 1
ATOM 1499 O O . LEU A 1 200 ? -18.719 9.383 21.531 1 97.25 200 LEU A O 1
ATOM 1503 N N . GLU A 1 201 ? -19.672 10.656 19.984 1 96.69 201 GLU A N 1
ATOM 1504 C CA . GLU A 1 201 ? -19.734 11.812 20.875 1 96.69 201 GLU A CA 1
ATOM 1505 C C . GLU A 1 201 ? -20.688 11.562 22.031 1 96.69 201 GLU A C 1
ATOM 1507 O O . GLU A 1 201 ? -20.344 11.82 23.188 1 96.69 201 GLU A O 1
ATOM 1512 N N . LYS A 1 202 ? -21.859 11.055 21.766 1 97.06 202 LYS A N 1
ATOM 1513 C CA . LYS A 1 202 ? -22.875 10.773 22.797 1 97.06 202 LYS A CA 1
ATOM 1514 C C . LYS A 1 202 ? -22.359 9.734 23.797 1 97.06 202 LYS A C 1
ATOM 1516 O O . LYS A 1 202 ? -22.672 9.812 24.984 1 97.06 202 LYS A O 1
ATOM 1521 N N . ARG A 1 203 ? -21.562 8.852 23.344 1 96.81 203 ARG A N 1
ATOM 1522 C CA . ARG A 1 203 ? -21.062 7.785 24.188 1 96.81 203 ARG A CA 1
ATOM 1523 C C . ARG A 1 203 ? -19.797 8.227 24.938 1 96.81 203 ARG A C 1
ATOM 1525 O O . ARG A 1 203 ? -19.219 7.457 25.703 1 96.81 203 ARG A O 1
ATOM 1532 N N . GLY A 1 204 ? -19.312 9.414 24.625 1 95.5 204 GLY A N 1
ATOM 1533 C CA . GLY A 1 204 ? -18.203 10 25.359 1 95.5 204 GLY A CA 1
ATOM 1534 C C . GLY A 1 204 ? -16.859 9.633 24.781 1 95.5 204 GLY A C 1
ATOM 1535 O O . GLY A 1 204 ? -15.828 9.805 25.453 1 95.5 204 GLY A O 1
ATOM 1536 N N . PHE A 1 205 ? -16.797 9.109 23.562 1 96.94 205 PHE A N 1
ATOM 1537 C CA . PHE A 1 205 ? -15.539 8.664 22.984 1 96.94 205 PHE A CA 1
ATOM 1538 C C . PHE A 1 205 ? -14.953 9.727 22.062 1 96.94 205 PHE A C 1
ATOM 1540 O O . PHE A 1 205 ? -13.828 9.594 21.578 1 96.94 205 PHE A O 1
ATOM 1547 N N . LEU A 1 206 ? -15.703 10.766 21.828 1 96.44 206 LEU A N 1
ATOM 1548 C CA . LEU A 1 206 ? -15.297 11.836 20.922 1 96.44 206 LEU A CA 1
ATOM 1549 C C . LEU A 1 206 ? -15.812 13.188 21.406 1 96.44 206 LEU A C 1
ATOM 1551 O O . LEU A 1 206 ? -16.969 13.297 21.844 1 96.44 206 LEU A O 1
ATOM 1555 N N . VAL A 1 207 ? -14.977 14.18 21.438 1 94.94 207 VAL A N 1
ATOM 1556 C CA . VAL A 1 207 ? -15.367 15.555 21.75 1 94.94 207 VAL A CA 1
ATOM 1557 C C . VAL A 1 207 ? -15.117 16.453 20.547 1 94.94 207 VAL A C 1
ATOM 1559 O O . VAL A 1 207 ? -13.977 16.609 20.109 1 94.94 207 VAL A O 1
ATOM 1562 N N . ARG A 1 208 ? -16.109 17.016 19.984 1 92.38 208 ARG A N 1
ATOM 1563 C CA . ARG A 1 208 ? -15.984 17.812 18.766 1 92.38 208 ARG A CA 1
ATOM 1564 C C . ARG A 1 208 ? -16.234 19.297 19.062 1 92.38 208 ARG A C 1
ATOM 1566 O O . ARG A 1 208 ? -16.328 20.109 18.141 1 92.38 208 ARG A O 1
ATOM 1573 N N . LYS A 1 209 ? -16.391 19.734 20.234 1 84.5 209 LYS A N 1
ATOM 1574 C CA . LYS A 1 209 ? -16.672 21.125 20.609 1 84.5 209 LYS A CA 1
ATOM 1575 C C . LYS A 1 209 ? -15.406 21.969 20.562 1 84.5 209 LYS A C 1
ATOM 1577 O O . LYS A 1 209 ? -15.477 23.203 20.672 1 84.5 209 LYS A O 1
ATOM 1582 N N . SER A 1 210 ? -14.273 21.344 20.375 1 78.56 210 SER A N 1
ATOM 1583 C CA . SER A 1 210 ? -12.992 22.062 20.359 1 78.56 210 SER A CA 1
ATOM 1584 C C . SER A 1 210 ? -12.188 21.719 19.109 1 78.56 210 SER A C 1
ATOM 1586 O O . SER A 1 210 ? -12.508 20.766 18.391 1 78.56 210 SER A O 1
ATOM 1588 N N . ASP A 1 211 ? -11.305 22.656 18.75 1 84.31 211 ASP A N 1
ATOM 1589 C CA . ASP A 1 211 ? -10.273 22.391 17.766 1 84.31 211 ASP A CA 1
ATOM 1590 C C . ASP A 1 211 ? -8.914 22.203 18.422 1 84.31 211 ASP A C 1
ATOM 1592 O O . ASP A 1 211 ? -8.383 23.141 19.031 1 84.31 211 ASP A O 1
ATOM 1596 N N . PRO A 1 212 ? -8.43 21.078 18.375 1 91.12 212 PRO A N 1
ATOM 1597 C CA . PRO A 1 212 ? -8.781 19.859 17.625 1 91.12 212 PRO A CA 1
ATOM 1598 C C . PRO A 1 212 ? -9.844 19.031 18.344 1 91.12 212 PRO A C 1
ATOM 1600 O O . PRO A 1 212 ? -10.086 19.219 19.531 1 91.12 212 PRO A O 1
ATOM 1603 N N . TRP A 1 213 ? -10.492 18.141 17.531 1 94.25 213 TRP A N 1
ATOM 1604 C CA . TRP A 1 213 ? -11.32 17.109 18.156 1 94.25 213 TRP A CA 1
ATOM 1605 C C . TRP A 1 213 ? -10.492 16.25 19.094 1 94.25 213 TRP A C 1
ATOM 1607 O O . TRP A 1 213 ? -9.258 16.281 19.047 1 94.25 213 TRP A O 1
ATOM 1617 N N . GLN A 1 214 ? -11.141 15.641 20.047 1 94.69 214 GLN A N 1
ATOM 1618 C CA . GLN A 1 214 ? -10.477 14.711 20.953 1 94.69 214 GLN A CA 1
ATOM 1619 C C . GLN A 1 214 ? -11.07 13.312 20.844 1 94.69 214 GLN A C 1
ATOM 1621 O O . GLN A 1 214 ? -12.273 13.125 21.031 1 94.69 214 GLN A O 1
ATOM 1626 N N . LEU A 1 215 ? -10.25 12.344 20.516 1 95.56 215 LEU A N 1
ATOM 1627 C CA . LEU A 1 215 ? -10.656 10.953 20.359 1 95.56 215 LEU A CA 1
ATOM 1628 C C . LEU A 1 215 ? -10.141 10.102 21.5 1 95.56 215 LEU A C 1
ATOM 1630 O O . LEU A 1 215 ? -8.961 10.156 21.844 1 95.56 215 LEU A O 1
ATOM 1634 N N . SER A 1 216 ? -10.992 9.344 22.047 1 95.31 216 SER A N 1
ATOM 1635 C CA . SER A 1 216 ? -10.641 8.539 23.219 1 95.31 216 SER A CA 1
ATOM 1636 C C . SER A 1 216 ? -9.586 7.492 22.859 1 95.31 216 SER A C 1
ATOM 1638 O O . SER A 1 216 ? -9.789 6.676 21.969 1 95.31 216 SER A O 1
ATOM 1640 N N . VAL A 1 217 ? -8.531 7.414 23.688 1 94.44 217 VAL A N 1
ATOM 1641 C CA . VAL A 1 217 ? -7.473 6.434 23.469 1 94.44 217 VAL A CA 1
ATOM 1642 C C . VAL A 1 217 ? -7.984 5.035 23.812 1 94.44 217 VAL A C 1
ATOM 1644 O O . VAL A 1 217 ? -7.598 4.051 23.188 1 94.44 217 VAL A O 1
ATOM 1647 N N . GLN A 1 218 ? -8.859 4.984 24.766 1 93.69 218 GLN A N 1
ATOM 1648 C CA . GLN A 1 218 ? -9.477 3.713 25.125 1 93.69 218 GLN A CA 1
ATOM 1649 C C . GLN A 1 218 ? -10.188 3.086 23.922 1 93.69 218 GLN A C 1
ATOM 1651 O O . GLN A 1 218 ? -10.102 1.875 23.719 1 93.69 218 GLN A O 1
ATOM 1656 N N . LEU A 1 219 ? -10.859 3.936 23.219 1 94.19 219 LEU A N 1
ATOM 1657 C CA . LEU A 1 219 ? -11.562 3.457 22.031 1 94.19 219 LEU A CA 1
ATOM 1658 C C . LEU A 1 219 ? -10.578 2.934 20.984 1 94.19 219 LEU A C 1
ATOM 1660 O O . LEU A 1 219 ? -10.82 1.902 20.359 1 94.19 219 LEU A O 1
ATOM 1664 N N . LEU A 1 220 ? -9.5 3.578 20.812 1 93.19 220 LEU A N 1
ATOM 1665 C CA . LEU A 1 220 ? -8.461 3.16 19.875 1 93.19 220 LEU A CA 1
ATOM 1666 C C . LEU A 1 220 ? -7.898 1.795 20.266 1 93.19 220 LEU A C 1
ATOM 1668 O O . LEU A 1 220 ? -7.645 0.958 19.391 1 93.19 220 LEU A O 1
ATOM 1672 N N . ARG A 1 221 ? -7.719 1.597 21.516 1 90.31 221 ARG A N 1
ATOM 1673 C CA . ARG A 1 221 ? -7.223 0.314 22 1 90.31 221 ARG A CA 1
ATOM 1674 C C . ARG A 1 221 ? -8.227 -0.801 21.734 1 90.31 221 ARG A C 1
ATOM 1676 O O . ARG A 1 221 ? -7.84 -1.904 21.328 1 90.31 221 ARG A O 1
ATOM 1683 N N . ARG A 1 222 ? -9.477 -0.445 21.922 1 89.31 222 ARG A N 1
ATOM 1684 C CA . ARG A 1 222 ? -10.547 -1.417 21.703 1 89.31 222 ARG A CA 1
ATOM 1685 C C . ARG A 1 222 ? -10.531 -1.917 20.266 1 89.31 222 ARG A C 1
ATOM 1687 O O . ARG A 1 222 ? -10.789 -3.094 20 1 89.31 222 ARG A O 1
ATOM 1694 N N . TYR A 1 223 ? -10.148 -1.04 19.375 1 88.81 223 TYR A N 1
ATOM 1695 C CA . TYR A 1 223 ? -10.188 -1.414 17.953 1 88.81 223 TYR A CA 1
ATOM 1696 C C . TYR A 1 223 ? -8.797 -1.777 17.453 1 88.81 223 TYR A C 1
ATOM 1698 O O . TYR A 1 223 ? -8.57 -1.866 16.25 1 88.81 223 TYR A O 1
ATOM 1706 N N . GLY A 1 224 ? -7.828 -1.894 18.359 1 85.31 224 GLY A N 1
ATOM 1707 C CA . GLY A 1 224 ? -6.504 -2.391 18.031 1 85.31 224 GLY A CA 1
ATOM 1708 C C . GLY A 1 224 ? -5.629 -1.354 17.344 1 85.31 224 GLY A C 1
ATOM 1709 O O . GLY A 1 224 ? -4.66 -1.701 16.656 1 85.31 224 GLY A O 1
ATOM 1710 N N . LEU A 1 225 ? -5.965 -0.099 17.438 1 87.81 225 LEU A N 1
ATOM 1711 C CA . LEU A 1 225 ? -5.227 0.97 16.766 1 87.81 225 LEU A CA 1
ATOM 1712 C C . LEU A 1 225 ? -4.152 1.542 17.688 1 87.81 225 LEU A C 1
ATOM 1714 O O . LEU A 1 225 ? -3.346 2.375 17.266 1 87.81 225 LEU A O 1
ATOM 1718 N N . ARG A 1 226 ? -4.191 1.072 18.875 1 83.5 226 ARG A N 1
ATOM 1719 C CA . ARG A 1 226 ? -3.17 1.423 19.859 1 83.5 226 ARG A CA 1
ATOM 1720 C C . ARG A 1 226 ? -2.818 0.226 20.734 1 83.5 226 ARG A C 1
ATOM 1722 O O . ARG A 1 226 ? -3.686 -0.587 21.062 1 83.5 226 ARG A O 1
ATOM 1729 N N . ALA A 1 227 ? -1.47 0.039 20.938 1 71.06 227 ALA A N 1
ATOM 1730 C CA . ALA A 1 227 ? -1.029 -1.066 21.781 1 71.06 227 ALA A CA 1
ATOM 1731 C C . ALA A 1 227 ? -1.58 -0.927 23.203 1 71.06 227 ALA A C 1
ATOM 1733 O O . ALA A 1 227 ? -1.76 0.187 23.688 1 71.06 227 ALA A O 1
ATOM 1734 N N . GLU A 1 228 ? -2.037 -2.182 23.703 1 61.38 228 GLU A N 1
ATOM 1735 C CA . GLU A 1 228 ? -2.512 -2.191 25.078 1 61.38 228 GLU A CA 1
ATOM 1736 C C . GLU A 1 228 ? -1.403 -1.779 26.047 1 61.38 228 GLU A C 1
ATOM 1738 O O . GLU A 1 228 ? -0.228 -2.064 25.812 1 61.38 228 GLU A O 1
ATOM 1743 N N . SER A 1 229 ? -1.561 -0.674 26.562 1 48.5 229 SER A N 1
ATOM 1744 C CA . SER A 1 229 ? -0.633 -0.418 27.656 1 48.5 229 SER A CA 1
ATOM 1745 C C . SER A 1 229 ? -0.458 -1.654 28.547 1 48.5 229 SER A C 1
ATOM 1747 O O . SER A 1 229 ? -1.423 -2.371 28.812 1 48.5 229 SER A O 1
ATOM 1749 N N . ALA A 1 230 ? 0.658 -2.475 28.297 1 39.47 230 ALA A N 1
ATOM 1750 C CA . ALA A 1 230 ? 0.906 -3.52 29.297 1 39.47 230 ALA A CA 1
ATOM 1751 C C . ALA A 1 230 ? 0.426 -3.092 30.672 1 39.47 230 ALA A C 1
ATOM 1753 O O . ALA A 1 230 ? 0.836 -2.047 31.188 1 39.47 230 ALA A O 1
ATOM 1754 N N . SER A 1 231 ? -0.847 -3.426 30.969 1 29.02 231 SER A N 1
ATOM 1755 C CA . SER A 1 231 ? -1.018 -3.385 32.406 1 29.02 231 SER A CA 1
ATOM 1756 C C . SER A 1 231 ? 0.141 -4.07 33.125 1 29.02 231 SER A C 1
ATOM 1758 O O . SER A 1 231 ? 0.636 -5.102 32.688 1 29.02 231 SER A O 1
ATOM 1760 N N . MET B 1 1 ? 22.547 -26.547 -6.711 1 40.5 1 MET B N 1
ATOM 1761 C CA . MET B 1 1 ? 23.234 -25.641 -7.625 1 40.5 1 MET B CA 1
ATOM 1762 C C . MET B 1 1 ? 22.25 -24.609 -8.188 1 40.5 1 MET B C 1
ATOM 1764 O O . MET B 1 1 ? 22.672 -23.609 -8.781 1 40.5 1 MET B O 1
ATOM 1768 N N . ALA B 1 2 ? 20.953 -25.016 -8.367 1 46.75 2 ALA B N 1
ATOM 1769 C CA . ALA B 1 2 ? 19.844 -24.312 -9.008 1 46.75 2 ALA B CA 1
ATOM 1770 C C . ALA B 1 2 ? 19.469 -23.047 -8.234 1 46.75 2 ALA B C 1
ATOM 1772 O O . ALA B 1 2 ? 19.062 -22.047 -8.828 1 46.75 2 ALA B O 1
ATOM 1773 N N . ASP B 1 3 ? 19.844 -23 -6.852 1 59.34 3 ASP B N 1
ATOM 1774 C CA . ASP B 1 3 ? 19.328 -22.094 -5.836 1 59.34 3 ASP B CA 1
ATOM 1775 C C . ASP B 1 3 ? 20.062 -20.75 -5.875 1 59.34 3 ASP B C 1
ATOM 1777 O O . ASP B 1 3 ? 19.453 -19.703 -5.711 1 59.34 3 ASP B O 1
ATOM 1781 N N . SER B 1 4 ? 21.312 -20.953 -6.414 1 64.12 4 SER B N 1
ATOM 1782 C CA . SER B 1 4 ? 22.172 -19.781 -6.492 1 64.12 4 SER B CA 1
ATOM 1783 C C . SER B 1 4 ? 21.828 -18.906 -7.695 1 64.12 4 SER B C 1
ATOM 1785 O O . SER B 1 4 ? 21.953 -17.688 -7.648 1 64.12 4 SER B O 1
ATOM 1787 N N . SER B 1 5 ? 21.203 -19.641 -8.68 1 77.81 5 SER B N 1
ATOM 1788 C CA . SER B 1 5 ? 20.938 -18.969 -9.953 1 77.81 5 SER B CA 1
ATOM 1789 C C . SER B 1 5 ? 19.812 -17.953 -9.828 1 77.81 5 SER B C 1
ATOM 1791 O O . SER B 1 5 ? 19.875 -16.859 -10.414 1 77.81 5 SER B O 1
ATOM 1793 N N . ALA B 1 6 ? 18.922 -18.266 -8.953 1 81.19 6 ALA B N 1
ATOM 1794 C CA . ALA B 1 6 ? 17.781 -17.359 -8.812 1 81.19 6 ALA B CA 1
ATOM 1795 C C . ALA B 1 6 ? 18.203 -16.047 -8.18 1 81.19 6 ALA B C 1
ATOM 1797 O O . ALA B 1 6 ? 17.75 -14.977 -8.602 1 81.19 6 ALA B O 1
ATOM 1798 N N . VAL B 1 7 ? 19.094 -16.141 -7.277 1 81.44 7 VAL B N 1
ATOM 1799 C CA . VAL B 1 7 ? 19.594 -14.938 -6.617 1 81.44 7 VAL B CA 1
ATOM 1800 C C . VAL B 1 7 ? 20.438 -14.117 -7.594 1 81.44 7 VAL B C 1
ATOM 1802 O O . VAL B 1 7 ? 20.25 -12.898 -7.707 1 81.44 7 VAL B O 1
ATOM 1805 N N . GLN B 1 8 ? 21.156 -14.812 -8.344 1 81.88 8 GLN B N 1
ATOM 1806 C CA . GLN B 1 8 ? 22.078 -14.156 -9.266 1 81.88 8 GLN B CA 1
ATOM 1807 C C . GLN B 1 8 ? 21.328 -13.484 -10.406 1 81.88 8 GLN B C 1
ATOM 1809 O O . GLN B 1 8 ? 21.766 -12.453 -10.922 1 81.88 8 GLN B O 1
ATOM 1814 N N . GLN B 1 9 ? 20.234 -14.039 -10.703 1 82.81 9 GLN B N 1
ATOM 1815 C CA . GLN B 1 9 ? 19.516 -13.57 -11.883 1 82.81 9 GLN B CA 1
ATOM 1816 C C . GLN B 1 9 ? 18.453 -12.547 -11.508 1 82.81 9 GLN B C 1
ATOM 1818 O O . GLN B 1 9 ? 17.875 -11.891 -12.375 1 82.81 9 GLN B O 1
ATOM 1823 N N . HIS B 1 10 ? 18.266 -12.43 -10.25 1 86.75 10 HIS B N 1
ATOM 1824 C CA . HIS B 1 10 ? 17.203 -11.516 -9.836 1 86.75 10 HIS B CA 1
ATOM 1825 C C . HIS B 1 10 ? 17.625 -10.062 -10.008 1 86.75 10 HIS B C 1
ATOM 1827 O O . HIS B 1 10 ? 18.719 -9.68 -9.586 1 86.75 10 HIS B O 1
ATOM 1833 N N . PRO B 1 11 ? 16.703 -9.273 -10.547 1 84.31 11 PRO B N 1
ATOM 1834 C CA . PRO B 1 11 ? 17.031 -7.863 -10.789 1 84.31 11 PRO B CA 1
ATOM 1835 C C . PRO B 1 11 ? 17.469 -7.133 -9.523 1 84.31 11 PRO B C 1
ATOM 1837 O O . PRO B 1 11 ? 18.266 -6.203 -9.586 1 84.31 11 PRO B O 1
ATOM 1840 N N . LEU B 1 12 ? 17.016 -7.527 -8.445 1 84.75 12 LEU B N 1
ATOM 1841 C CA . LEU B 1 12 ? 17.344 -6.895 -7.168 1 84.75 12 LEU B CA 1
ATOM 1842 C C . LEU B 1 12 ? 18.844 -6.957 -6.902 1 84.75 12 LEU B C 1
ATOM 1844 O O . LEU B 1 12 ? 19.406 -6.047 -6.289 1 84.75 12 LEU B O 1
ATOM 1848 N N . PHE B 1 13 ? 19.484 -8 -7.484 1 86.94 13 PHE B N 1
ATOM 1849 C CA . PHE B 1 13 ? 20.875 -8.219 -7.113 1 86.94 13 PHE B CA 1
ATOM 1850 C C . PHE B 1 13 ? 21.797 -7.992 -8.312 1 86.94 13 PHE B C 1
ATOM 1852 O O . PHE B 1 13 ? 22.969 -8.352 -8.273 1 86.94 13 PHE B O 1
ATOM 1859 N N . ALA B 1 14 ? 21.312 -7.457 -9.367 1 84.81 14 ALA B N 1
ATOM 1860 C CA . ALA B 1 14 ? 22.016 -7.336 -10.641 1 84.81 14 ALA B CA 1
ATOM 1861 C C . ALA B 1 14 ? 23.266 -6.457 -10.5 1 84.81 14 ALA B C 1
ATOM 1863 O O . ALA B 1 14 ? 24.25 -6.645 -11.219 1 84.81 14 ALA B O 1
ATOM 1864 N N . ASN B 1 15 ? 23.344 -5.539 -9.57 1 82.5 15 ASN B N 1
ATOM 1865 C CA . ASN B 1 15 ? 24.453 -4.59 -9.5 1 82.5 15 ASN B CA 1
ATOM 1866 C C . ASN B 1 15 ? 25.391 -4.922 -8.352 1 82.5 15 ASN B C 1
ATOM 1868 O O . ASN B 1 15 ? 26.281 -4.129 -8.023 1 82.5 15 ASN B O 1
ATOM 1872 N N . LEU B 1 16 ? 25.219 -6.051 -7.844 1 85.62 16 LEU B N 1
ATOM 1873 C CA . LEU B 1 16 ? 26.141 -6.465 -6.785 1 85.62 16 LEU B CA 1
ATOM 1874 C C . LEU B 1 16 ? 27.438 -6.977 -7.371 1 85.62 16 LEU B C 1
ATOM 1876 O O . LEU B 1 16 ? 27.453 -7.574 -8.453 1 85.62 16 LEU B O 1
ATOM 1880 N N . SER B 1 17 ? 28.516 -6.68 -6.602 1 87.06 17 SER B N 1
ATOM 1881 C CA . SER B 1 17 ? 29.812 -7.246 -6.996 1 87.06 17 SER B CA 1
ATOM 1882 C C . SER B 1 17 ? 29.797 -8.766 -6.895 1 87.06 17 SER B C 1
ATOM 1884 O O . SER B 1 17 ? 28.906 -9.344 -6.25 1 87.06 17 SER B O 1
ATOM 1886 N N . ALA B 1 18 ? 30.734 -9.328 -7.543 1 88.19 18 ALA B N 1
ATOM 1887 C CA . ALA B 1 18 ? 30.859 -10.781 -7.488 1 88.19 18 ALA B CA 1
ATOM 1888 C C . ALA B 1 18 ? 31.016 -11.258 -6.047 1 88.19 18 ALA B C 1
ATOM 1890 O O . ALA B 1 18 ? 30.453 -12.289 -5.664 1 88.19 18 ALA B O 1
ATOM 1891 N N . GLU B 1 19 ? 31.75 -10.5 -5.316 1 88.88 19 GLU B N 1
ATOM 1892 C CA . GLU B 1 19 ? 31.984 -10.859 -3.918 1 88.88 19 GLU B CA 1
ATOM 1893 C C . GLU B 1 19 ? 30.688 -10.758 -3.104 1 88.88 19 GLU B C 1
ATOM 1895 O O . GLU B 1 19 ? 30.375 -11.648 -2.316 1 88.88 19 GLU B O 1
ATOM 1900 N N . GLN B 1 20 ? 29.969 -9.727 -3.307 1 86.06 20 GLN B N 1
ATOM 1901 C CA . GLN B 1 20 ? 28.703 -9.523 -2.607 1 86.06 20 GLN B CA 1
ATOM 1902 C C . GLN B 1 20 ? 27.703 -10.602 -2.973 1 86.06 20 GLN B C 1
ATOM 1904 O O . GLN B 1 20 ? 27 -11.133 -2.102 1 86.06 20 GLN B O 1
ATOM 1909 N N . LEU B 1 21 ? 27.656 -10.852 -4.172 1 88.38 21 LEU B N 1
ATOM 1910 C CA . LEU B 1 21 ? 26.734 -11.867 -4.664 1 88.38 21 LEU B CA 1
ATOM 1911 C C . LEU B 1 21 ? 27.078 -13.242 -4.102 1 88.38 21 LEU B C 1
ATOM 1913 O O . LEU B 1 21 ? 26.188 -14.016 -3.74 1 88.38 21 LEU B O 1
ATOM 1917 N N . ALA B 1 22 ? 28.328 -13.477 -4.074 1 88.44 22 ALA B N 1
ATOM 1918 C CA . ALA B 1 22 ? 28.781 -14.75 -3.525 1 88.44 22 ALA B CA 1
ATOM 1919 C C . ALA B 1 22 ? 28.406 -14.875 -2.053 1 88.44 22 ALA B C 1
ATOM 1921 O O . ALA B 1 22 ? 27.969 -15.938 -1.61 1 88.44 22 ALA B O 1
ATOM 1922 N N . ARG B 1 23 ? 28.562 -13.852 -1.334 1 86.94 23 ARG B N 1
ATOM 1923 C CA . ARG B 1 23 ? 28.203 -13.852 0.082 1 86.94 23 ARG B CA 1
ATOM 1924 C C . ARG B 1 23 ? 26.719 -14.078 0.275 1 86.94 23 ARG B C 1
ATOM 1926 O O . ARG B 1 23 ? 26.312 -14.836 1.157 1 86.94 23 ARG B O 1
ATOM 1933 N N . LEU B 1 24 ? 25.984 -13.438 -0.558 1 86.69 24 LEU B N 1
ATOM 1934 C CA . LEU B 1 24 ? 24.531 -13.578 -0.486 1 86.69 24 LEU B CA 1
ATOM 1935 C C . LEU B 1 24 ? 24.109 -15 -0.843 1 86.69 24 LEU B C 1
ATOM 1937 O O . LEU B 1 24 ? 23.266 -15.586 -0.169 1 86.69 24 LEU B O 1
ATOM 1941 N N . THR B 1 25 ? 24.688 -15.445 -1.853 1 88.38 25 THR B N 1
ATOM 1942 C CA . THR B 1 25 ? 24.344 -16.781 -2.318 1 88.38 25 THR B CA 1
ATOM 1943 C C . THR B 1 25 ? 24.719 -17.828 -1.27 1 88.38 25 THR B C 1
ATOM 1945 O O . THR B 1 25 ? 23.969 -18.781 -1.034 1 88.38 25 THR B O 1
ATOM 1948 N N . GLN B 1 26 ? 25.812 -17.625 -0.655 1 88.56 26 GLN B N 1
ATOM 1949 C CA . GLN B 1 26 ? 26.281 -18.547 0.372 1 88.56 26 GLN B CA 1
ATOM 1950 C C . GLN B 1 26 ? 25.359 -18.531 1.588 1 88.56 26 GLN B C 1
ATOM 1952 O O . GLN B 1 26 ? 25.203 -19.547 2.277 1 88.56 26 GLN B O 1
ATOM 1957 N N . ALA B 1 27 ? 24.797 -17.438 1.766 1 87.44 27 ALA B N 1
ATOM 1958 C CA . ALA B 1 27 ? 23.922 -17.266 2.922 1 87.44 27 ALA B CA 1
ATOM 1959 C C . ALA B 1 27 ? 22.469 -17.516 2.543 1 87.44 27 ALA B C 1
ATOM 1961 O O . ALA B 1 27 ? 21.547 -17.047 3.227 1 87.44 27 ALA B O 1
ATOM 1962 N N . SER B 1 28 ? 22.219 -18.172 1.439 1 88.88 28 SER B N 1
ATOM 1963 C CA . SER B 1 28 ? 20.859 -18.422 0.963 1 88.88 28 SER B CA 1
ATOM 1964 C C . SER B 1 28 ? 20.547 -19.922 0.93 1 88.88 28 SER B C 1
ATOM 1966 O O . SER B 1 28 ? 21.469 -20.734 0.814 1 88.88 28 SER B O 1
ATOM 1968 N N . ARG B 1 29 ? 19.281 -20.297 1.146 1 90.56 29 ARG B N 1
ATOM 1969 C CA . ARG B 1 29 ? 18.844 -21.688 1.085 1 90.56 29 ARG B CA 1
ATOM 1970 C C . ARG B 1 29 ? 17.469 -21.797 0.428 1 90.56 29 ARG B C 1
ATOM 1972 O O . ARG B 1 29 ? 16.562 -21.016 0.729 1 90.56 29 ARG B O 1
ATOM 1979 N N . PRO B 1 30 ? 17.359 -22.766 -0.425 1 92.38 30 PRO B N 1
ATOM 1980 C CA . PRO B 1 30 ? 16.031 -23.016 -0.986 1 92.38 30 PRO B CA 1
ATOM 1981 C C . PRO B 1 30 ? 15.055 -23.625 0.026 1 92.38 30 PRO B C 1
ATOM 1983 O O . PRO B 1 30 ? 15.469 -24.438 0.862 1 92.38 30 PRO B O 1
ATOM 1986 N N . ARG B 1 31 ? 13.859 -23.188 -0.007 1 92.38 31 ARG B N 1
ATOM 1987 C CA . ARG B 1 31 ? 12.789 -23.734 0.823 1 92.38 31 ARG B CA 1
ATOM 1988 C C . ARG B 1 31 ? 11.523 -23.953 0.002 1 92.38 31 ARG B C 1
ATOM 1990 O O . ARG B 1 31 ? 11.281 -23.25 -0.981 1 92.38 31 ARG B O 1
ATOM 1997 N N . HIS B 1 32 ? 10.812 -24.953 0.425 1 95.5 32 HIS B N 1
ATOM 1998 C CA . HIS B 1 32 ? 9.547 -25.281 -0.209 1 95.5 32 HIS B CA 1
ATOM 1999 C C . HIS B 1 32 ? 8.414 -25.328 0.812 1 95.5 32 HIS B C 1
ATOM 2001 O O . HIS B 1 32 ? 8.578 -25.859 1.909 1 95.5 32 HIS B O 1
ATOM 2007 N N . TYR B 1 33 ? 7.312 -24.719 0.44 1 95.81 33 TYR B N 1
ATOM 2008 C CA . TYR B 1 33 ? 6.121 -24.703 1.281 1 95.81 33 TYR B CA 1
ATOM 2009 C C . TYR B 1 33 ? 4.902 -25.203 0.514 1 95.81 33 TYR B C 1
ATOM 2011 O O . TYR B 1 33 ? 4.555 -24.656 -0.535 1 95.81 33 TYR B O 1
ATOM 2019 N N . PRO B 1 34 ? 4.273 -26.25 1.037 1 96.62 34 PRO B N 1
ATOM 2020 C CA . PRO B 1 34 ? 3.018 -26.656 0.403 1 96.62 34 PRO B CA 1
ATOM 2021 C C . PRO B 1 34 ? 1.916 -25.609 0.554 1 96.62 34 PRO B C 1
ATOM 2023 O O . PRO B 1 34 ? 1.981 -24.766 1.449 1 96.62 34 PRO B O 1
ATOM 2026 N N . ALA B 1 35 ? 0.939 -25.734 -0.325 1 94.75 35 ALA B N 1
ATOM 2027 C CA . ALA B 1 35 ? -0.203 -24.828 -0.256 1 94.75 35 ALA B CA 1
ATOM 2028 C C . ALA B 1 35 ? -0.845 -24.859 1.128 1 94.75 35 ALA B C 1
ATOM 2030 O O . ALA B 1 35 ? -1.022 -25.922 1.713 1 94.75 35 ALA B O 1
ATOM 2031 N N . GLY B 1 36 ? -1.089 -23.656 1.665 1 94.12 36 GLY B N 1
ATOM 2032 C CA . GLY B 1 36 ? -1.769 -23.531 2.945 1 94.12 36 GLY B CA 1
ATOM 2033 C C . GLY B 1 36 ? -0.817 -23.328 4.109 1 94.12 36 GLY B C 1
ATOM 2034 O O . GLY B 1 36 ? -1.238 -22.953 5.203 1 94.12 36 GLY B O 1
ATOM 2035 N N . GLN B 1 37 ? 0.423 -23.547 3.9 1 94.75 37 GLN B N 1
ATOM 2036 C CA . GLN B 1 37 ? 1.383 -23.422 4.992 1 94.75 37 GLN B CA 1
ATOM 2037 C C . GLN B 1 37 ? 1.848 -21.984 5.16 1 94.75 37 GLN B C 1
ATOM 2039 O O . GLN B 1 37 ? 2.143 -21.297 4.176 1 94.75 37 GLN B O 1
ATOM 2044 N N . ALA B 1 38 ? 1.949 -21.516 6.41 1 92.38 38 ALA B N 1
ATOM 2045 C CA . ALA B 1 38 ? 2.492 -20.188 6.719 1 92.38 38 ALA B CA 1
ATOM 2046 C C . ALA B 1 38 ? 4.012 -20.172 6.562 1 92.38 38 ALA B C 1
ATOM 2048 O O . ALA B 1 38 ? 4.699 -21.078 7.031 1 92.38 38 ALA B O 1
ATOM 2049 N N . VAL B 1 39 ? 4.469 -19.266 5.836 1 89.94 39 VAL B N 1
ATOM 2050 C CA . VAL B 1 39 ? 5.906 -19.078 5.664 1 89.94 39 VAL B CA 1
ATOM 2051 C C . VAL B 1 39 ? 6.449 -18.188 6.777 1 89.94 39 VAL B C 1
ATOM 2053 O O . VAL B 1 39 ? 7.477 -18.5 7.387 1 89.94 39 VAL B O 1
ATOM 2056 N N . LEU B 1 40 ? 5.922 -17.062 6.902 1 79.81 40 LEU B N 1
ATOM 2057 C CA . LEU B 1 40 ? 6.227 -16.109 7.965 1 79.81 40 LEU B CA 1
ATOM 2058 C C . LEU B 1 40 ? 5.062 -16 8.938 1 79.81 40 LEU B C 1
ATOM 2060 O O . LEU B 1 40 ? 3.906 -15.867 8.523 1 79.81 40 LEU B O 1
ATOM 2064 N N . LEU B 1 41 ? 5.555 -16.422 10.219 1 61.31 41 LEU B N 1
ATOM 2065 C CA . LEU B 1 41 ? 4.543 -16.188 11.242 1 61.31 41 LEU B CA 1
ATOM 2066 C C . LEU B 1 41 ? 4.812 -14.875 11.984 1 61.31 41 LEU B C 1
ATOM 2068 O O . LEU B 1 41 ? 5.945 -14.391 12 1 61.31 41 LEU B O 1
ATOM 2072 N N . GLU B 1 42 ? 3.779 -14.109 12.453 1 55.12 42 GLU B N 1
ATOM 2073 C CA . GLU B 1 42 ? 3.906 -12.883 13.227 1 55.12 42 GLU B CA 1
ATOM 2074 C C . GLU B 1 42 ? 5.016 -12.992 14.266 1 55.12 42 GLU B C 1
ATOM 2076 O O . GLU B 1 42 ? 5.711 -12.016 14.555 1 55.12 42 GLU B O 1
ATOM 2081 N N . HIS B 1 43 ? 5.188 -14.227 14.812 1 47.53 43 HIS B N 1
ATOM 2082 C CA . HIS B 1 43 ? 6.105 -14.344 15.938 1 47.53 43 HIS B CA 1
ATOM 2083 C C . HIS B 1 43 ? 7.402 -15.039 15.523 1 47.53 43 HIS B C 1
ATOM 2085 O O . HIS B 1 43 ? 8.266 -15.297 16.359 1 47.53 43 HIS B O 1
ATOM 2091 N N . ASP B 1 44 ? 7.395 -15.492 14.328 1 52.06 44 ASP B N 1
ATOM 2092 C CA . ASP B 1 44 ? 8.609 -16.234 14.016 1 52.06 44 ASP B CA 1
ATOM 2093 C C . ASP B 1 44 ? 9.742 -15.289 13.609 1 52.06 44 ASP B C 1
ATOM 2095 O O . ASP B 1 44 ? 9.523 -14.328 12.875 1 52.06 44 ASP B O 1
ATOM 2099 N N . TRP B 1 45 ? 10.594 -15.141 14.523 1 48.41 45 TRP B N 1
ATOM 2100 C CA . TRP B 1 45 ? 11.844 -14.406 14.359 1 48.41 45 TRP B CA 1
ATOM 2101 C C . TRP B 1 45 ? 12.609 -14.906 13.141 1 48.41 45 TRP B C 1
ATOM 2103 O O . TRP B 1 45 ? 13.844 -14.922 13.141 1 48.41 45 TRP B O 1
ATOM 2113 N N . SER B 1 46 ? 12.047 -15.664 12.266 1 54.97 46 SER B N 1
ATOM 2114 C CA . SER B 1 46 ? 12.969 -16.047 11.203 1 54.97 46 SER B CA 1
ATOM 2115 C C . SER B 1 46 ? 13.633 -14.828 10.57 1 54.97 46 SER B C 1
ATOM 2117 O O . SER B 1 46 ? 12.992 -13.789 10.406 1 54.97 46 SER B O 1
ATOM 2119 N N . ASP B 1 47 ? 14.992 -14.734 10.758 1 64.5 47 ASP B N 1
ATOM 2120 C CA . ASP B 1 47 ? 15.977 -13.711 10.422 1 64.5 47 ASP B CA 1
ATOM 2121 C C . ASP B 1 47 ? 16.297 -13.719 8.93 1 64.5 47 ASP B C 1
ATOM 2123 O O . ASP B 1 47 ? 17.031 -14.586 8.453 1 64.5 47 ASP B O 1
ATOM 2127 N N . GLY B 1 48 ? 15.352 -13.172 8.078 1 81.75 48 GLY B N 1
ATOM 2128 C CA . GLY B 1 48 ? 15.859 -12.969 6.73 1 81.75 48 GLY B CA 1
ATOM 2129 C C . GLY B 1 48 ? 14.781 -12.594 5.734 1 81.75 48 GLY B C 1
ATOM 2130 O O . GLY B 1 48 ? 13.711 -12.117 6.117 1 81.75 48 GLY B O 1
ATOM 2131 N N . TYR B 1 49 ? 15.141 -12.797 4.484 1 87.81 49 TYR B N 1
ATOM 2132 C CA . TYR B 1 49 ? 14.32 -12.445 3.328 1 87.81 49 TYR B CA 1
ATOM 2133 C C . TYR B 1 49 ? 13.938 -13.68 2.531 1 87.81 49 TYR B C 1
ATOM 2135 O O . TYR B 1 49 ? 14.656 -14.688 2.553 1 87.81 49 TYR B O 1
ATOM 2143 N N . TYR B 1 50 ? 12.828 -13.562 1.937 1 91.69 50 TYR B N 1
ATOM 2144 C CA . TYR B 1 50 ? 12.352 -14.648 1.087 1 91.69 50 TYR B CA 1
ATOM 2145 C C . TYR B 1 50 ? 12.094 -14.156 -0.334 1 91.69 50 TYR B C 1
ATOM 2147 O O . TYR B 1 50 ? 11.328 -13.219 -0.544 1 91.69 50 TYR B O 1
ATOM 2155 N N . LEU B 1 51 ? 12.75 -14.758 -1.224 1 92.75 51 LEU B N 1
ATOM 2156 C CA . LEU B 1 51 ? 12.539 -14.484 -2.641 1 92.75 51 LEU B CA 1
ATOM 2157 C C . LEU B 1 51 ? 11.719 -15.602 -3.287 1 92.75 51 LEU B C 1
ATOM 2159 O O . LEU B 1 51 ? 12.164 -16.75 -3.355 1 92.75 51 LEU B O 1
ATOM 2163 N N . ILE B 1 52 ? 10.57 -15.281 -3.764 1 95.62 52 ILE B N 1
ATOM 2164 C CA . ILE B 1 52 ? 9.727 -16.297 -4.391 1 95.62 52 ILE B CA 1
ATOM 2165 C C . ILE B 1 52 ? 10.258 -16.625 -5.781 1 95.62 52 ILE B C 1
ATOM 2167 O O . ILE B 1 52 ? 10.492 -15.727 -6.594 1 95.62 52 ILE B O 1
ATOM 2171 N N . THR B 1 53 ? 10.477 -17.891 -6.016 1 94.38 53 THR B N 1
ATOM 2172 C CA . THR B 1 53 ? 10.938 -18.328 -7.332 1 94.38 53 THR B CA 1
ATOM 2173 C C . THR B 1 53 ? 9.805 -18.984 -8.117 1 94.38 53 THR B C 1
ATOM 2175 O O . THR B 1 53 ? 9.836 -19.016 -9.352 1 94.38 53 THR B O 1
ATOM 2178 N N . ALA B 1 54 ? 8.875 -19.484 -7.367 1 94.69 54 ALA B N 1
ATOM 2179 C CA . ALA B 1 54 ? 7.695 -20.078 -7.996 1 94.69 54 ALA B CA 1
ATOM 2180 C C . ALA B 1 54 ? 6.52 -20.141 -7.02 1 94.69 54 ALA B C 1
ATOM 2182 O O . ALA B 1 54 ? 6.711 -20.359 -5.824 1 94.69 54 ALA B O 1
ATOM 2183 N N . GLY B 1 55 ? 5.305 -19.938 -7.617 1 95.81 55 GLY B N 1
ATOM 2184 C CA . GLY B 1 55 ? 4.102 -20.016 -6.809 1 95.81 55 GLY B CA 1
ATOM 2185 C C . GLY B 1 55 ? 3.576 -18.656 -6.391 1 95.81 55 GLY B C 1
ATOM 2186 O O . GLY B 1 55 ? 4.082 -17.625 -6.844 1 95.81 55 GLY B O 1
ATOM 2187 N N . ILE B 1 56 ? 2.465 -18.734 -5.613 1 97.06 56 ILE B N 1
ATOM 2188 C CA . ILE B 1 56 ? 1.809 -17.531 -5.133 1 97.06 56 ILE B CA 1
ATOM 2189 C C . ILE B 1 56 ? 1.642 -17.594 -3.615 1 97.06 56 ILE B C 1
ATOM 2191 O O . ILE B 1 56 ? 1.291 -18.656 -3.072 1 97.06 56 ILE B O 1
ATOM 2195 N N . ALA B 1 57 ? 1.923 -16.531 -2.973 1 96.44 57 ALA B N 1
ATOM 2196 C CA . ALA B 1 57 ? 1.651 -16.375 -1.544 1 96.44 57 ALA B CA 1
ATOM 2197 C C . ALA B 1 57 ? 0.662 -15.25 -1.285 1 96.44 57 ALA B C 1
ATOM 2199 O O . ALA B 1 57 ? 0.564 -14.305 -2.078 1 96.44 57 ALA B O 1
ATOM 2200 N N . LYS B 1 58 ? -0.089 -15.398 -0.216 1 95.75 58 LYS B N 1
ATOM 2201 C CA . LYS B 1 58 ? -0.955 -14.305 0.219 1 95.75 58 LYS B CA 1
ATOM 2202 C C . LYS B 1 58 ? -0.374 -13.594 1.438 1 95.75 58 LYS B C 1
ATOM 2204 O O . LYS B 1 58 ? 0.284 -14.219 2.273 1 95.75 58 LYS B O 1
ATOM 2209 N N . VAL B 1 59 ? -0.561 -12.383 1.485 1 93.44 59 VAL B N 1
ATOM 2210 C CA . VAL B 1 59 ? -0.264 -11.547 2.643 1 93.44 59 VAL B CA 1
ATOM 2211 C C . VAL B 1 59 ? -1.562 -11.172 3.357 1 93.44 59 VAL B C 1
ATOM 2213 O O . VAL B 1 59 ? -2.475 -10.609 2.744 1 93.44 59 VAL B O 1
ATOM 2216 N N . ALA B 1 60 ? -1.62 -11.508 4.633 1 92.88 60 ALA B N 1
ATOM 2217 C CA . ALA B 1 60 ? -2.875 -11.281 5.348 1 92.88 60 ALA B CA 1
ATOM 2218 C C . ALA B 1 60 ? -2.621 -10.672 6.719 1 92.88 60 ALA B C 1
ATOM 2220 O O . ALA B 1 60 ? -1.575 -10.906 7.328 1 92.88 60 ALA B O 1
ATOM 2221 N N . ILE B 1 61 ? -3.543 -9.891 7.117 1 88.5 61 ILE B N 1
ATOM 2222 C CA . ILE B 1 61 ? -3.533 -9.312 8.461 1 88.5 61 ILE B CA 1
ATOM 2223 C C . ILE B 1 61 ? -4.855 -9.625 9.164 1 88.5 61 ILE B C 1
ATOM 2225 O O . ILE B 1 61 ? -5.84 -9.977 8.516 1 88.5 61 ILE B O 1
ATOM 2229 N N . ALA B 1 62 ? -4.82 -9.484 10.422 1 83.62 62 ALA B N 1
ATOM 2230 C CA . ALA B 1 62 ? -6.031 -9.734 11.203 1 83.62 62 ALA B CA 1
ATOM 2231 C C . ALA B 1 62 ? -6.879 -8.477 11.312 1 83.62 62 ALA B C 1
ATOM 2233 O O . ALA B 1 62 ? -6.348 -7.375 11.5 1 83.62 62 ALA B O 1
ATOM 2234 N N . SER B 1 63 ? -8.164 -8.656 11.102 1 81.06 63 SER B N 1
ATOM 2235 C CA . SER B 1 63 ? -9.07 -7.562 11.414 1 81.06 63 SER B CA 1
ATOM 2236 C C . SER B 1 63 ? -9.219 -7.375 12.922 1 81.06 63 SER B C 1
ATOM 2238 O O . SER B 1 63 ? -8.656 -8.148 13.703 1 81.06 63 SER B O 1
ATOM 2240 N N . SER B 1 64 ? -9.93 -6.312 13.312 1 75.38 64 SER B N 1
ATOM 2241 C CA . SER B 1 64 ? -10.188 -6.09 14.734 1 75.38 64 SER B CA 1
ATOM 2242 C C . SER B 1 64 ? -10.969 -7.25 15.344 1 75.38 64 SER B C 1
ATOM 2244 O O . SER B 1 64 ? -10.828 -7.539 16.531 1 75.38 64 SER B O 1
ATOM 2246 N N . GLY B 1 65 ? -11.773 -7.91 14.555 1 75.69 65 GLY B N 1
ATOM 2247 C CA . GLY B 1 65 ? -12.562 -9.047 15.008 1 75.69 65 GLY B CA 1
ATOM 2248 C C . GLY B 1 65 ? -11.812 -10.367 14.922 1 75.69 65 GLY B C 1
ATOM 2249 O O . GLY B 1 65 ? -12.352 -11.414 15.266 1 75.69 65 GLY B O 1
ATOM 2250 N N . GLY B 1 66 ? -10.586 -10.289 14.391 1 79.06 66 GLY B N 1
ATOM 2251 C CA . GLY B 1 66 ? -9.766 -11.492 14.328 1 79.06 66 GLY B CA 1
ATOM 2252 C C . GLY B 1 66 ? -9.844 -12.203 13 1 79.06 66 GLY B C 1
ATOM 2253 O O . GLY B 1 66 ? -9.188 -13.227 12.789 1 79.06 66 GLY B O 1
ATOM 2254 N N . ASP B 1 67 ? -10.656 -11.727 12.086 1 84 67 ASP B N 1
ATOM 2255 C CA . ASP B 1 67 ? -10.781 -12.352 10.781 1 84 67 ASP B CA 1
ATOM 2256 C C . ASP B 1 67 ? -9.562 -12.055 9.906 1 84 67 ASP B C 1
ATOM 2258 O O . ASP B 1 67 ? -8.969 -10.977 10.016 1 84 67 ASP B O 1
ATOM 2262 N N . GLU B 1 68 ? -9.289 -13 9.07 1 89.25 68 GLU B N 1
ATOM 2263 C CA . GLU B 1 68 ? -8.18 -12.805 8.141 1 89.25 68 GLU B CA 1
ATOM 2264 C C . GLU B 1 68 ? -8.602 -11.945 6.957 1 89.25 68 GLU B C 1
ATOM 2266 O O . GLU B 1 68 ? -9.648 -12.18 6.348 1 89.25 68 GLU B O 1
ATOM 2271 N N . VAL B 1 69 ? -7.82 -10.977 6.688 1 91.25 69 VAL B N 1
ATOM 2272 C CA . VAL B 1 69 ? -8.016 -10.133 5.516 1 91.25 69 VAL B CA 1
ATOM 2273 C C . VAL B 1 69 ? -6.789 -10.203 4.613 1 91.25 69 VAL B C 1
ATOM 2275 O O . VAL B 1 69 ? -5.68 -9.875 5.035 1 91.25 69 VAL B O 1
ATOM 2278 N N . ILE B 1 70 ? -6.98 -10.641 3.373 1 93.88 70 ILE B N 1
ATOM 2279 C CA . ILE B 1 70 ? -5.875 -10.68 2.42 1 93.88 70 ILE B CA 1
ATOM 2280 C C . ILE B 1 70 ? -5.609 -9.281 1.872 1 93.88 70 ILE B C 1
ATOM 2282 O O . ILE B 1 70 ? -6.457 -8.703 1.193 1 93.88 70 ILE B O 1
ATOM 2286 N N . VAL B 1 71 ? -4.414 -8.789 2.109 1 92.88 71 VAL B N 1
ATOM 2287 C CA . VAL B 1 71 ? -4.113 -7.414 1.72 1 92.88 71 VAL B CA 1
ATOM 2288 C C . VAL B 1 71 ? -3.23 -7.41 0.475 1 92.88 71 VAL B C 1
ATOM 2290 O O . VAL B 1 71 ? -3.016 -6.363 -0.141 1 92.88 71 VAL B O 1
ATOM 2293 N N . GLY B 1 72 ? -2.77 -8.562 0.097 1 93.56 72 GLY B N 1
ATOM 2294 C CA . GLY B 1 72 ? -1.946 -8.633 -1.1 1 93.56 72 GLY B CA 1
ATOM 2295 C C . GLY B 1 72 ? -1.554 -10.047 -1.477 1 93.56 72 GLY B C 1
ATOM 2296 O O . GLY B 1 72 ? -1.769 -10.984 -0.704 1 93.56 72 GLY B O 1
ATOM 2297 N N . LEU B 1 73 ? -1.028 -10.125 -2.693 1 96.31 73 LEU B N 1
ATOM 2298 C CA . LEU B 1 73 ? -0.438 -11.359 -3.205 1 96.31 73 LEU B CA 1
ATOM 2299 C C . LEU B 1 73 ? 1.014 -11.141 -3.617 1 96.31 73 LEU B C 1
ATOM 2301 O O . LEU B 1 73 ? 1.396 -10.023 -3.98 1 96.31 73 LEU B O 1
ATOM 2305 N N . LEU B 1 74 ? 1.708 -12.18 -3.518 1 96.69 74 LEU B N 1
ATOM 2306 C CA . LEU B 1 74 ? 3.096 -12.18 -3.967 1 96.69 74 LEU B CA 1
ATOM 2307 C C . LEU B 1 74 ? 3.355 -13.344 -4.922 1 96.69 74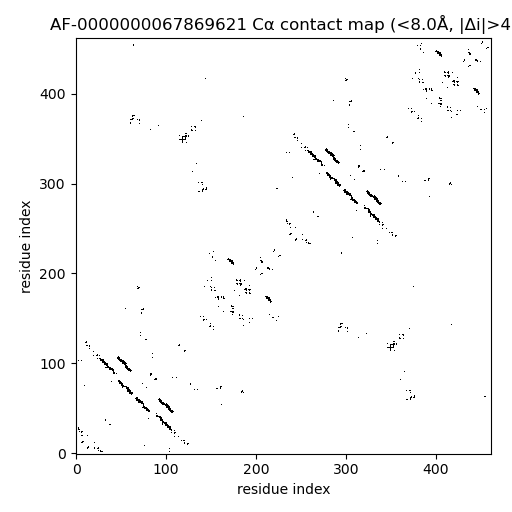 LEU B C 1
ATOM 2309 O O . LEU B 1 74 ? 2.865 -14.453 -4.703 1 96.69 74 LEU B O 1
ATOM 2313 N N . GLY B 1 75 ? 4.051 -13.023 -5.949 1 96.5 75 GLY B N 1
ATOM 2314 C CA . GLY B 1 75 ? 4.387 -14.047 -6.934 1 96.5 75 GLY B CA 1
ATOM 2315 C C . GLY B 1 75 ? 5.879 -14.133 -7.211 1 96.5 75 GLY B C 1
ATOM 2316 O O . GLY B 1 75 ? 6.688 -13.555 -6.484 1 96.5 75 GLY B O 1
ATOM 2317 N N . ALA B 1 76 ? 6.207 -14.875 -8.234 1 94.56 76 ALA B N 1
ATOM 2318 C CA . ALA B 1 76 ? 7.602 -15.109 -8.609 1 94.56 76 ALA B CA 1
ATOM 2319 C C . ALA B 1 76 ? 8.344 -13.797 -8.836 1 94.56 76 ALA B C 1
ATOM 2321 O O . ALA B 1 76 ? 7.832 -12.898 -9.508 1 94.56 76 ALA B O 1
ATOM 2322 N N . GLY B 1 77 ? 9.531 -13.727 -8.172 1 92.75 77 GLY B N 1
ATOM 2323 C CA . GLY B 1 77 ? 10.367 -12.547 -8.336 1 92.75 77 GLY B CA 1
ATOM 2324 C C . GLY B 1 77 ? 10.18 -11.531 -7.219 1 92.75 77 GLY B C 1
ATOM 2325 O O . GLY B 1 77 ? 10.977 -10.609 -7.074 1 92.75 77 GLY B O 1
ATOM 2326 N N . GLU B 1 78 ? 9.164 -11.719 -6.48 1 94 78 GLU B N 1
ATOM 2327 C CA . GLU B 1 78 ? 8.891 -10.758 -5.418 1 94 78 GLU B CA 1
ATOM 2328 C C . GLU B 1 78 ? 9.508 -11.203 -4.098 1 94 78 GLU B C 1
ATOM 2330 O O . GLU B 1 78 ? 9.711 -12.398 -3.875 1 94 78 GLU B O 1
ATOM 2335 N N . LEU B 1 79 ? 9.844 -10.203 -3.32 1 91.69 79 LEU B N 1
ATOM 2336 C CA . LEU B 1 79 ? 10.547 -10.391 -2.055 1 91.69 79 LEU B CA 1
ATOM 2337 C C . LEU B 1 79 ? 9.656 -10 -0.877 1 91.69 79 LEU B C 1
ATOM 2339 O O . LEU B 1 79 ? 8.898 -9.031 -0.962 1 91.69 79 LEU B O 1
ATOM 2343 N N . PHE B 1 80 ? 9.75 -10.836 0.207 1 90.44 80 PHE B N 1
ATOM 2344 C CA . PHE B 1 80 ? 9.109 -10.414 1.447 1 90.44 80 PHE B CA 1
ATOM 2345 C C . PHE B 1 80 ? 10.008 -10.703 2.645 1 90.44 80 PHE B C 1
ATOM 2347 O O . PHE B 1 80 ? 11.016 -11.398 2.52 1 90.44 80 PHE B O 1
ATOM 2354 N N . GLY B 1 81 ? 9.648 -10.109 3.742 1 86.69 81 GLY B N 1
ATOM 2355 C CA . GLY B 1 81 ? 10.484 -10.156 4.934 1 86.69 81 GLY B CA 1
ATOM 2356 C C . GLY B 1 81 ? 11.422 -8.969 5.059 1 86.69 81 GLY B C 1
ATOM 2357 O O . GLY B 1 81 ? 12.219 -8.898 5.992 1 86.69 81 GLY B O 1
ATOM 2358 N N . GLU B 1 82 ? 11.312 -8.055 4.207 1 82.88 82 GLU B N 1
ATOM 2359 C CA . GLU B 1 82 ? 12.258 -6.941 4.102 1 82.88 82 GLU B CA 1
ATOM 2360 C C . GLU B 1 82 ? 11.938 -5.848 5.113 1 82.88 82 GLU B C 1
ATOM 2362 O O . GLU B 1 82 ? 12.773 -4.984 5.391 1 82.88 82 GLU B O 1
ATOM 2367 N N . LEU B 1 83 ? 10.773 -5.859 5.695 1 80.44 83 LEU B N 1
ATOM 2368 C CA . LEU B 1 83 ? 10.352 -4.789 6.594 1 80.44 83 LEU B CA 1
ATOM 2369 C C . LEU B 1 83 ? 11.219 -4.77 7.852 1 80.44 83 LEU B C 1
ATOM 2371 O O . LEU B 1 83 ? 11.516 -3.699 8.391 1 80.44 83 LEU B O 1
ATOM 2375 N N . ARG B 1 84 ? 11.594 -5.898 8.195 1 74.25 84 ARG B N 1
ATOM 2376 C CA . ARG B 1 84 ? 12.469 -5.949 9.359 1 74.25 84 ARG B CA 1
ATOM 2377 C C . ARG B 1 84 ? 13.797 -5.246 9.078 1 74.25 84 ARG B C 1
ATOM 2379 O O . ARG B 1 84 ? 14.32 -4.535 9.938 1 74.25 84 ARG B O 1
ATOM 2386 N N . ALA B 1 85 ? 14.289 -5.523 7.91 1 74.12 85 ALA B N 1
ATOM 2387 C CA . ALA B 1 85 ? 15.547 -4.883 7.531 1 74.12 85 ALA B CA 1
ATOM 2388 C C . ALA B 1 85 ? 15.391 -3.369 7.449 1 74.12 85 ALA B C 1
ATOM 2390 O O . ALA B 1 85 ? 16.375 -2.629 7.543 1 74.12 85 ALA B O 1
ATOM 2391 N N . LEU B 1 86 ? 14.188 -2.984 7.273 1 81.69 86 LEU B N 1
ATOM 2392 C CA . LEU B 1 86 ? 13.914 -1.557 7.141 1 81.69 86 LEU B CA 1
ATOM 2393 C C . LEU B 1 86 ? 13.555 -0.944 8.492 1 81.69 86 LEU B C 1
ATOM 2395 O O . LEU B 1 86 ? 13.219 0.238 8.57 1 81.69 86 LEU B O 1
ATOM 2399 N N . GLY B 1 87 ? 13.578 -1.758 9.539 1 76.69 87 GLY B N 1
ATOM 2400 C CA . GLY B 1 87 ? 13.406 -1.242 10.891 1 76.69 87 GLY B CA 1
ATOM 2401 C C . GLY B 1 87 ? 11.984 -1.37 11.398 1 76.69 87 GLY B C 1
ATOM 2402 O O . GLY B 1 87 ? 11.641 -0.797 12.438 1 76.69 87 GLY B O 1
ATOM 2403 N N . PHE B 1 88 ? 11.203 -1.964 10.617 1 78.31 88 PHE B N 1
ATOM 2404 C CA . PHE B 1 88 ? 9.82 -2.117 11.055 1 78.31 88 PHE B CA 1
ATOM 2405 C C . PHE B 1 88 ? 9.656 -3.373 11.906 1 78.31 88 PHE B C 1
ATOM 2407 O O . PHE B 1 88 ? 10.43 -4.32 11.781 1 78.31 88 PHE B O 1
ATOM 2414 N N . GLU B 1 89 ? 8.781 -3.164 12.938 1 64.62 89 GLU B N 1
ATOM 2415 C CA . GLU B 1 89 ? 8.531 -4.316 13.789 1 64.62 89 GLU B CA 1
ATOM 2416 C C . GLU B 1 89 ? 7.738 -5.391 13.055 1 64.62 89 GLU B C 1
ATOM 2418 O O . GLU B 1 89 ? 6.953 -5.086 12.148 1 64.62 89 GLU B O 1
ATOM 2423 N N . ALA B 1 90 ? 8.117 -6.793 13.141 1 55.84 90 ALA B N 1
ATOM 2424 C CA . ALA B 1 90 ? 7.777 -8.039 12.453 1 55.84 90 ALA B CA 1
ATOM 2425 C C . ALA B 1 90 ? 6.27 -8.266 12.445 1 55.84 90 ALA B C 1
ATOM 2427 O O . ALA B 1 90 ? 5.734 -8.875 11.516 1 55.84 90 ALA B O 1
ATOM 2428 N N . ARG B 1 91 ? 5.562 -7.809 13.305 1 57.91 91 ARG B N 1
ATOM 2429 C CA . ARG B 1 91 ? 4.195 -8.305 13.453 1 57.91 91 ARG B CA 1
ATOM 2430 C C . ARG B 1 91 ? 3.252 -7.605 12.484 1 57.91 91 ARG B C 1
ATOM 2432 O O . ARG B 1 91 ? 2.055 -7.484 12.75 1 57.91 91 ARG B O 1
ATOM 2439 N N . THR B 1 92 ? 3.643 -7.578 11.141 1 67.44 92 THR B N 1
ATOM 2440 C CA . THR B 1 92 ? 2.76 -6.672 10.414 1 67.44 92 THR B CA 1
ATOM 2441 C C . THR B 1 92 ? 1.787 -7.449 9.531 1 67.44 92 THR B C 1
ATOM 2443 O O . THR B 1 92 ? 0.681 -6.984 9.258 1 67.44 92 THR B O 1
ATOM 2446 N N . ALA B 1 93 ? 2.176 -8.703 9.188 1 82.44 93 ALA B N 1
ATOM 2447 C CA . ALA B 1 93 ? 1.319 -9.484 8.297 1 82.44 93 ALA B CA 1
ATOM 2448 C C . ALA B 1 93 ? 1.764 -10.938 8.242 1 82.44 93 ALA B C 1
ATOM 2450 O O . ALA B 1 93 ? 2.92 -11.258 8.531 1 82.44 93 ALA B O 1
ATOM 2451 N N . GLU B 1 94 ? 0.907 -11.805 8.039 1 89.19 94 GLU B N 1
ATOM 2452 C CA . GLU B 1 94 ? 1.209 -13.211 7.797 1 89.19 94 GLU B CA 1
ATOM 2453 C C . GLU B 1 94 ? 1.316 -13.5 6.305 1 89.19 94 GLU B C 1
ATOM 2455 O O . GLU B 1 94 ? 0.521 -13 5.508 1 89.19 94 GLU B O 1
ATOM 2460 N N . VAL B 1 95 ? 2.355 -14.242 5.984 1 92.75 95 VAL B N 1
ATOM 2461 C CA . VAL B 1 95 ? 2.504 -14.688 4.602 1 92.75 95 VAL B CA 1
ATOM 2462 C C . VAL B 1 95 ? 2.287 -16.188 4.512 1 92.75 95 VAL B C 1
ATOM 2464 O O . VAL B 1 95 ? 2.959 -16.969 5.199 1 92.75 95 VAL B O 1
ATOM 2467 N N . THR B 1 96 ? 1.341 -16.625 3.703 1 94.69 96 THR B N 1
ATOM 2468 C CA . THR B 1 96 ? 0.963 -18.016 3.57 1 94.69 96 THR B CA 1
ATOM 2469 C C . THR B 1 96 ? 1.015 -18.453 2.109 1 94.69 96 THR B C 1
ATOM 2471 O O . THR B 1 96 ? 0.599 -17.719 1.219 1 94.69 96 THR B O 1
ATOM 2474 N N . ALA B 1 97 ? 1.509 -19.672 1.891 1 96.31 97 ALA B N 1
ATOM 2475 C CA . ALA B 1 97 ? 1.527 -20.234 0.541 1 96.31 97 ALA B CA 1
ATOM 2476 C C . ALA B 1 97 ? 0.112 -20.484 0.037 1 96.31 97 ALA B C 1
ATOM 2478 O O . ALA B 1 97 ? -0.642 -21.25 0.653 1 96.31 97 ALA B O 1
ATOM 2479 N N . LEU B 1 98 ? -0.279 -19.875 -1.034 1 95.31 98 LEU B N 1
ATOM 2480 C CA . LEU B 1 98 ? -1.567 -20.156 -1.66 1 95.31 98 LEU B CA 1
ATOM 2481 C C . LEU B 1 98 ? -1.475 -21.375 -2.58 1 95.31 98 LEU B C 1
ATOM 2483 O O . LEU B 1 98 ? -2.457 -22.094 -2.76 1 95.31 98 LEU B O 1
ATOM 2487 N N . THR B 1 99 ? -0.409 -21.469 -3.281 1 94.38 99 THR B N 1
ATOM 2488 C CA . THR B 1 99 ? -0.014 -22.641 -4.066 1 94.38 99 THR B CA 1
ATOM 2489 C C . THR B 1 99 ? 1.285 -23.234 -3.531 1 94.38 99 THR B C 1
ATOM 2491 O O . THR B 1 99 ? 1.877 -22.703 -2.588 1 94.38 99 THR B O 1
ATOM 2494 N N . ALA B 1 100 ? 1.647 -24.344 -4.148 1 95.19 100 ALA B N 1
ATOM 2495 C CA . ALA B 1 100 ? 3.018 -24.766 -3.854 1 95.19 100 ALA B CA 1
ATOM 2496 C C . ALA B 1 100 ? 3.998 -23.609 -4.098 1 95.19 100 ALA B C 1
ATOM 2498 O O . ALA B 1 100 ? 3.969 -22.984 -5.156 1 95.19 100 ALA B O 1
ATOM 2499 N N . LEU B 1 101 ? 4.777 -23.344 -3.047 1 96.25 101 LEU B N 1
ATOM 2500 C CA . LEU B 1 101 ? 5.617 -22.141 -3.064 1 96.25 101 LEU B CA 1
ATOM 2501 C C . LEU B 1 101 ? 7.09 -22.516 -2.941 1 96.25 101 LEU B C 1
ATOM 2503 O O . LEU B 1 101 ? 7.473 -23.266 -2.049 1 96.25 101 LEU B O 1
ATOM 2507 N N . GLN B 1 102 ? 7.836 -22.078 -3.869 1 95.81 102 GLN B N 1
ATOM 2508 C CA . GLN B 1 102 ? 9.289 -22.188 -3.82 1 95.81 102 GLN B CA 1
ATOM 2509 C C . GLN B 1 102 ? 9.938 -20.828 -3.551 1 95.81 102 GLN B C 1
ATOM 2511 O O . GLN B 1 102 ? 9.609 -19.828 -4.211 1 95.81 102 GLN B O 1
ATOM 2516 N N . VAL B 1 103 ? 10.797 -20.812 -2.521 1 93.94 103 VAL B N 1
ATOM 2517 C CA . VAL B 1 103 ? 11.453 -19.562 -2.176 1 93.94 103 VAL B CA 1
ATOM 2518 C C . VAL B 1 103 ? 12.938 -19.797 -1.942 1 93.94 103 VAL B C 1
ATOM 2520 O O . VAL B 1 103 ? 13.367 -20.938 -1.744 1 93.94 103 VAL B O 1
ATOM 2523 N N . ILE B 1 104 ? 13.672 -18.734 -2.082 1 91.94 104 ILE B N 1
ATOM 2524 C CA . ILE B 1 104 ? 15.031 -18.672 -1.566 1 91.94 104 ILE B CA 1
ATOM 2525 C C . ILE B 1 104 ? 15.07 -17.828 -0.29 1 91.94 104 ILE B C 1
ATOM 2527 O O . ILE B 1 104 ? 14.734 -16.641 -0.311 1 91.94 104 ILE B O 1
ATOM 2531 N N . HIS B 1 105 ? 15.391 -18.453 0.769 1 90.5 105 HIS B N 1
ATOM 2532 C CA . HIS B 1 105 ? 15.586 -17.75 2.031 1 90.5 105 HIS B CA 1
ATOM 2533 C C . HIS B 1 105 ? 16.984 -17.125 2.102 1 90.5 105 HIS B C 1
ATOM 2535 O O . HIS B 1 105 ? 17.984 -17.812 1.899 1 90.5 105 HIS B O 1
ATOM 2541 N N . LEU B 1 106 ? 17.016 -15.82 2.311 1 88.19 106 LEU B N 1
ATOM 2542 C CA . LEU B 1 106 ? 18.266 -15.078 2.436 1 88.19 106 LEU B CA 1
ATOM 2543 C C . LEU B 1 106 ? 18.484 -14.609 3.871 1 88.19 106 LEU B C 1
ATOM 2545 O O . LEU B 1 106 ? 17.609 -13.969 4.453 1 88.19 106 LEU B O 1
ATOM 2549 N N . GLN B 1 107 ? 19.625 -14.891 4.371 1 85.31 107 GLN B N 1
ATOM 2550 C CA . GLN B 1 107 ? 19.922 -14.398 5.711 1 85.31 107 GLN B CA 1
ATOM 2551 C C . GLN B 1 107 ? 20 -12.875 5.734 1 85.31 107 GLN B C 1
ATOM 2553 O O . GLN B 1 107 ? 20.422 -12.25 4.762 1 85.31 107 GLN B O 1
ATOM 2558 N N . SER B 1 108 ? 19.672 -12.328 6.84 1 83.69 108 SER B N 1
ATOM 2559 C CA . SER B 1 108 ? 19.484 -10.891 6.953 1 83.69 108 SER B CA 1
ATOM 2560 C C . SER B 1 108 ? 20.828 -10.156 6.863 1 83.69 108 SER B C 1
ATOM 2562 O O . SER B 1 108 ? 20.922 -9.109 6.223 1 83.69 108 SER B O 1
ATOM 2564 N N . THR B 1 109 ? 21.906 -10.68 7.391 1 85.25 109 THR B N 1
ATOM 2565 C CA . THR B 1 109 ? 23.156 -9.953 7.613 1 85.25 109 THR B CA 1
ATOM 2566 C C . THR B 1 109 ? 23.797 -9.562 6.285 1 85.25 109 THR B C 1
ATOM 2568 O O . THR B 1 109 ? 24.078 -8.383 6.055 1 85.25 109 THR B O 1
ATOM 2571 N N . PRO B 1 110 ? 23.938 -10.57 5.363 1 83.19 110 PRO B N 1
ATOM 2572 C CA . PRO B 1 110 ? 24.594 -10.188 4.109 1 83.19 110 PRO B CA 1
ATOM 2573 C C . PRO B 1 110 ? 23.797 -9.156 3.32 1 83.19 110 PRO B C 1
ATOM 2575 O O . PRO B 1 110 ? 24.391 -8.258 2.709 1 83.19 110 PRO B O 1
ATOM 2578 N N . LEU B 1 111 ? 22.562 -9.281 3.299 1 83.06 111 LEU B N 1
ATOM 2579 C CA . LEU B 1 111 ? 21.734 -8.328 2.568 1 83.06 111 LEU B CA 1
ATOM 2580 C C . LEU B 1 111 ? 21.766 -6.953 3.234 1 83.06 111 LEU B C 1
ATOM 2582 O O . LEU B 1 111 ? 21.859 -5.93 2.555 1 83.06 111 LEU B O 1
ATOM 2586 N N . SER B 1 112 ? 21.656 -6.961 4.512 1 84.75 112 SER B N 1
ATOM 2587 C CA . SER B 1 112 ? 21.719 -5.699 5.25 1 84.75 112 SER B CA 1
ATOM 2588 C C . SER B 1 112 ? 23.031 -4.977 4.988 1 84.75 112 SER B C 1
ATOM 2590 O O . SER B 1 112 ? 23.062 -3.754 4.832 1 84.75 112 SER B O 1
ATOM 2592 N N . GLN B 1 113 ? 24.078 -5.723 4.949 1 87.06 113 GLN B N 1
ATOM 2593 C CA . GLN B 1 113 ? 25.391 -5.145 4.668 1 87.06 113 GLN B CA 1
ATOM 2594 C C . GLN B 1 113 ? 25.453 -4.582 3.25 1 87.06 113 GLN B C 1
ATOM 2596 O O . GLN B 1 113 ? 25.969 -3.488 3.033 1 87.06 113 GLN B O 1
ATOM 2601 N N . ALA B 1 114 ? 24.922 -5.328 2.332 1 87 114 ALA B N 1
ATOM 2602 C CA . ALA B 1 114 ? 24.906 -4.875 0.944 1 87 114 ALA B CA 1
ATOM 2603 C C . ALA B 1 114 ? 24.062 -3.604 0.796 1 87 114 ALA B C 1
ATOM 2605 O O . ALA B 1 114 ? 24.422 -2.705 0.03 1 87 114 ALA B O 1
ATOM 2606 N N . LEU B 1 115 ? 23.031 -3.516 1.515 1 86.75 115 LEU B N 1
ATOM 2607 C CA . LEU B 1 115 ? 22.125 -2.377 1.464 1 86.75 115 LEU B CA 1
ATOM 2608 C C . LEU B 1 115 ? 22.828 -1.099 1.912 1 86.75 115 LEU B C 1
ATOM 2610 O O . LEU B 1 115 ? 22.5 -0.008 1.437 1 86.75 115 LEU B O 1
ATOM 2614 N N . GLN B 1 116 ? 23.766 -1.216 2.727 1 86.44 116 GLN B N 1
ATOM 2615 C CA . GLN B 1 116 ? 24.453 -0.054 3.273 1 86.44 116 GLN B CA 1
ATOM 2616 C C . GLN B 1 116 ? 25.453 0.513 2.27 1 86.44 116 GLN B C 1
ATOM 2618 O O . GLN B 1 116 ? 25.875 1.664 2.389 1 86.44 116 GLN B O 1
ATOM 2623 N N . VAL B 1 117 ? 25.828 -0.283 1.283 1 86.88 117 VAL B N 1
ATOM 2624 C CA . VAL B 1 117 ? 26.953 0.157 0.46 1 86.88 117 VAL B CA 1
ATOM 2625 C C . VAL B 1 117 ? 26.531 0.222 -1.005 1 86.88 117 VAL B C 1
ATOM 2627 O O . VAL B 1 117 ? 27.156 0.912 -1.812 1 86.88 117 VAL B O 1
ATOM 2630 N N . GLU B 1 118 ? 25.5 -0.486 -1.383 1 88.81 118 GLU B N 1
ATOM 2631 C CA . GLU B 1 118 ? 25.078 -0.549 -2.781 1 88.81 118 GLU B CA 1
ATOM 2632 C C . GLU B 1 118 ? 23.828 0.297 -3.025 1 88.81 118 GLU B C 1
ATOM 2634 O O . GLU B 1 118 ? 22.719 -0.132 -2.727 1 88.81 118 GLU B O 1
ATOM 2639 N N . PRO B 1 119 ? 23.953 1.462 -3.658 1 88.81 119 PRO B N 1
ATOM 2640 C CA . PRO B 1 119 ? 22.812 2.369 -3.84 1 88.81 119 PRO B CA 1
ATOM 2641 C C . PRO B 1 119 ? 21.688 1.737 -4.637 1 88.81 119 PRO B C 1
ATOM 2643 O O . PRO B 1 119 ? 20.516 1.979 -4.344 1 88.81 119 PRO B O 1
ATOM 2646 N N . GLN B 1 120 ? 21.969 0.921 -5.531 1 88.44 120 GLN B N 1
ATOM 2647 C CA . GLN B 1 120 ? 20.953 0.365 -6.418 1 88.44 120 GLN B CA 1
ATOM 2648 C C . GLN B 1 120 ? 20.062 -0.622 -5.672 1 88.44 120 GLN B C 1
ATOM 2650 O O . GLN B 1 120 ? 18.906 -0.83 -6.051 1 88.44 120 GLN B O 1
ATOM 2655 N N . LEU B 1 121 ? 20.562 -1.217 -4.668 1 88.69 121 LEU B N 1
ATOM 2656 C CA . LEU B 1 121 ? 19.781 -2.195 -3.92 1 88.69 121 LEU B CA 1
ATOM 2657 C C . LEU B 1 121 ? 18.625 -1.522 -3.199 1 88.69 121 LEU B C 1
ATOM 2659 O O . LEU B 1 121 ? 17.5 -2.02 -3.23 1 88.69 121 LEU B O 1
ATOM 2663 N N . GLY B 1 122 ? 18.906 -0.418 -2.527 1 89 122 GLY B N 1
ATOM 2664 C CA . GLY B 1 122 ? 17.859 0.341 -1.879 1 89 122 GLY B CA 1
ATOM 2665 C C . GLY B 1 122 ? 16.797 0.826 -2.844 1 89 122 GLY B C 1
ATOM 2666 O O . GLY B 1 122 ? 15.602 0.797 -2.529 1 89 122 GLY B O 1
ATOM 2667 N N . LEU B 1 123 ? 17.234 1.189 -3.969 1 89.69 123 LEU B N 1
ATOM 2668 C CA . LEU B 1 123 ? 16.328 1.67 -4.996 1 89.69 123 LEU B CA 1
ATOM 2669 C C . LEU B 1 123 ? 15.422 0.544 -5.488 1 89.69 123 LEU B C 1
ATOM 2671 O O . LEU B 1 123 ? 14.211 0.741 -5.66 1 89.69 123 LEU B O 1
ATOM 2675 N N . ARG B 1 124 ? 15.961 -0.548 -5.676 1 90.25 124 ARG B N 1
ATOM 2676 C CA . ARG B 1 124 ? 15.18 -1.688 -6.141 1 90.25 124 ARG B CA 1
ATOM 2677 C C . ARG B 1 124 ? 14.172 -2.129 -5.082 1 90.25 124 ARG B C 1
ATOM 2679 O O . ARG B 1 124 ? 13.055 -2.541 -5.41 1 90.25 124 ARG B O 1
ATOM 2686 N N . LEU B 1 125 ? 14.594 -2.088 -3.873 1 91.06 125 LEU B N 1
ATOM 2687 C CA . LEU B 1 125 ? 13.656 -2.375 -2.793 1 91.06 125 LEU B CA 1
ATOM 2688 C C . LEU B 1 125 ? 12.508 -1.374 -2.793 1 91.06 125 LEU B C 1
ATOM 2690 O O . LEU B 1 125 ? 11.344 -1.758 -2.641 1 91.06 125 LEU B O 1
ATOM 2694 N N . ALA B 1 126 ? 12.867 -0.141 -2.98 1 92.62 126 ALA B N 1
ATOM 2695 C CA . ALA B 1 126 ? 11.852 0.906 -3.053 1 92.62 126 ALA B CA 1
ATOM 2696 C C . ALA B 1 126 ? 10.883 0.656 -4.211 1 92.62 126 ALA B C 1
ATOM 2698 O O . ALA B 1 126 ? 9.672 0.832 -4.066 1 92.62 126 ALA B O 1
ATOM 2699 N N . GLN B 1 127 ? 11.406 0.225 -5.273 1 92.12 127 GLN B N 1
ATOM 2700 C CA . GLN B 1 127 ? 10.586 -0.079 -6.445 1 92.12 127 GLN B CA 1
ATOM 2701 C C . GLN B 1 127 ? 9.617 -1.222 -6.156 1 92.12 127 GLN B C 1
ATOM 2703 O O . GLN B 1 127 ? 8.453 -1.167 -6.551 1 92.12 127 GLN B O 1
ATOM 2708 N N . GLY B 1 128 ? 10.133 -2.211 -5.555 1 92.56 128 GLY B N 1
ATOM 2709 C CA . GLY B 1 128 ? 9.273 -3.322 -5.184 1 92.56 128 GLY B CA 1
ATOM 2710 C C . GLY B 1 128 ? 8.148 -2.92 -4.242 1 92.56 128 GLY B C 1
ATOM 2711 O O . GLY B 1 128 ? 7 -3.332 -4.422 1 92.56 128 GLY B O 1
ATOM 2712 N N . LEU B 1 129 ? 8.484 -2.117 -3.285 1 93.81 129 LEU B N 1
ATOM 2713 C CA . LEU B 1 129 ? 7.492 -1.645 -2.324 1 93.81 129 LEU B CA 1
ATOM 2714 C C . LEU B 1 129 ? 6.48 -0.723 -2.998 1 93.81 129 LEU B C 1
ATOM 2716 O O . LEU B 1 129 ? 5.285 -0.771 -2.688 1 93.81 129 LEU B O 1
ATOM 2720 N N . ALA B 1 130 ? 6.977 0.088 -3.879 1 93.44 130 ALA B N 1
ATOM 2721 C CA . ALA B 1 130 ? 6.09 0.971 -4.629 1 93.44 130 ALA B CA 1
ATOM 2722 C C . ALA B 1 130 ? 5.078 0.168 -5.445 1 93.44 130 ALA B C 1
ATOM 2724 O O . ALA B 1 130 ? 3.895 0.505 -5.484 1 93.44 130 ALA B O 1
ATOM 2725 N N . ARG B 1 131 ? 5.559 -0.842 -6.086 1 92.69 131 ARG B N 1
ATOM 2726 C CA . ARG B 1 131 ? 4.668 -1.694 -6.863 1 92.69 131 ARG B CA 1
ATOM 2727 C C . ARG B 1 131 ? 3.578 -2.299 -5.984 1 92.69 131 ARG B C 1
ATOM 2729 O O . ARG B 1 131 ? 2.4 -2.289 -6.348 1 92.69 131 ARG B O 1
ATOM 2736 N N . ARG B 1 132 ? 3.967 -2.777 -4.887 1 93.94 132 ARG B N 1
ATOM 2737 C CA . ARG B 1 132 ? 3.002 -3.363 -3.963 1 93.94 132 ARG B CA 1
ATOM 2738 C C . ARG B 1 132 ? 2.004 -2.318 -3.479 1 93.94 132 ARG B C 1
ATOM 2740 O O . ARG B 1 132 ? 0.812 -2.605 -3.342 1 93.94 132 ARG B O 1
ATOM 2747 N N . LEU B 1 133 ? 2.494 -1.175 -3.172 1 93.88 133 LEU B N 1
ATOM 2748 C CA . LEU B 1 133 ? 1.621 -0.089 -2.742 1 93.88 133 LEU B CA 1
ATOM 2749 C C . LEU B 1 133 ? 0.604 0.253 -3.826 1 93.88 133 LEU B C 1
ATOM 2751 O O . LEU B 1 133 ? -0.587 0.398 -3.541 1 93.88 133 LEU B O 1
ATOM 2755 N N . LEU B 1 134 ? 1.063 0.369 -5.059 1 91.25 134 LEU B N 1
ATOM 2756 C CA . LEU B 1 134 ? 0.177 0.688 -6.172 1 91.25 134 LEU B CA 1
ATOM 2757 C C . LEU B 1 134 ? -0.87 -0.405 -6.363 1 91.25 134 LEU B C 1
ATOM 2759 O O . LEU B 1 134 ? -2.039 -0.111 -6.621 1 91.25 134 LEU B O 1
ATOM 2763 N N . GLU B 1 135 ? -0.467 -1.61 -6.23 1 91.94 135 GLU B N 1
ATOM 2764 C CA . GLU B 1 135 ? -1.396 -2.73 -6.332 1 91.94 135 GLU B CA 1
ATOM 2765 C C . GLU B 1 135 ? -2.443 -2.68 -5.223 1 91.94 135 GLU B C 1
ATOM 2767 O O . GLU B 1 135 ? -3.631 -2.895 -5.473 1 91.94 135 GLU B O 1
ATOM 2772 N N . THR B 1 136 ? -1.99 -2.41 -4.051 1 92.94 136 THR B N 1
ATOM 2773 C CA . THR B 1 136 ? -2.904 -2.342 -2.916 1 92.94 136 THR B CA 1
ATOM 2774 C C . THR B 1 136 ? -3.875 -1.175 -3.074 1 92.94 136 THR B C 1
ATOM 2776 O O . THR B 1 136 ? -5.062 -1.304 -2.768 1 92.94 136 THR B O 1
ATOM 2779 N N . ASN B 1 137 ? -3.367 -0.033 -3.523 1 91.38 137 ASN B N 1
ATOM 2780 C CA . ASN B 1 137 ? -4.234 1.111 -3.789 1 91.38 137 ASN B CA 1
ATOM 2781 C C . ASN B 1 137 ? -5.336 0.76 -4.785 1 91.38 137 ASN B C 1
ATOM 2783 O O . ASN B 1 137 ? -6.496 1.125 -4.586 1 91.38 137 ASN B O 1
ATOM 2787 N N . ARG B 1 138 ? -4.941 0.079 -5.793 1 88.38 138 ARG B N 1
ATOM 2788 C CA . ARG B 1 138 ? -5.918 -0.319 -6.801 1 88.38 138 ARG B CA 1
ATOM 2789 C C . ARG B 1 138 ? -6.98 -1.238 -6.203 1 88.38 138 ARG B C 1
ATOM 2791 O O . ARG B 1 138 ? -8.18 -1.031 -6.414 1 88.38 138 ARG B O 1
ATOM 2798 N N . ARG B 1 139 ? -6.52 -2.209 -5.508 1 89.81 139 ARG B N 1
ATOM 2799 C CA . ARG B 1 139 ? -7.453 -3.129 -4.867 1 89.81 139 ARG B CA 1
ATOM 2800 C C . ARG B 1 139 ? -8.391 -2.387 -3.924 1 89.81 139 ARG B C 1
ATOM 2802 O O . ARG B 1 139 ? -9.586 -2.688 -3.863 1 89.81 139 ARG B O 1
ATOM 2809 N N . PHE B 1 140 ? -7.82 -1.519 -3.238 1 89.19 140 PHE B N 1
ATOM 2810 C CA . PHE B 1 140 ? -8.594 -0.701 -2.312 1 89.19 140 PHE B CA 1
ATOM 2811 C C . PHE B 1 140 ? -9.703 0.044 -3.045 1 89.19 140 PHE B C 1
ATOM 2813 O O . PHE B 1 140 ? -10.852 0.054 -2.596 1 89.19 140 PHE B O 1
ATOM 2820 N N . ALA B 1 141 ? -9.398 0.608 -4.125 1 86.88 141 ALA B N 1
ATOM 2821 C CA . ALA B 1 141 ? -10.383 1.351 -4.906 1 86.88 141 ALA B CA 1
ATOM 2822 C C . ALA B 1 141 ? -11.5 0.432 -5.395 1 86.88 141 ALA B C 1
ATOM 2824 O O . ALA B 1 141 ? -12.672 0.826 -5.418 1 86.88 141 ALA B O 1
ATOM 2825 N N . TYR B 1 142 ? -11.211 -0.746 -5.688 1 89.31 142 TYR B N 1
ATOM 2826 C CA . TYR B 1 142 ? -12.188 -1.674 -6.238 1 89.31 142 TYR B CA 1
ATOM 2827 C C . TYR B 1 142 ? -13.109 -2.211 -5.148 1 89.31 142 TYR B C 1
ATOM 2829 O O . TYR B 1 142 ? -14.188 -2.736 -5.438 1 89.31 142 TYR B O 1
ATOM 2837 N N . ARG B 1 143 ? -12.672 -2.139 -3.92 1 86 143 ARG B N 1
ATOM 2838 C CA . ARG B 1 143 ? -13.516 -2.619 -2.83 1 86 143 ARG B CA 1
ATOM 2839 C C . ARG B 1 143 ? -14.805 -1.804 -2.732 1 86 143 ARG B C 1
ATOM 2841 O O . ARG B 1 143 ? -15.781 -2.248 -2.131 1 86 143 ARG B O 1
ATOM 2848 N N . SER B 1 144 ? -14.82 -0.649 -3.285 1 83.31 144 SER B N 1
ATOM 2849 C CA . SER B 1 144 ? -16.016 0.191 -3.277 1 83.31 144 SER B CA 1
ATOM 2850 C C . SER B 1 144 ? -16.906 -0.102 -4.48 1 83.31 144 SER B C 1
ATOM 2852 O O . SER B 1 144 ? -17.984 0.466 -4.609 1 83.31 144 SER B O 1
ATOM 2854 N N . GLU B 1 145 ? -16.484 -0.979 -5.328 1 88.81 145 GLU B N 1
ATOM 2855 C CA . GLU B 1 145 ? -17.219 -1.311 -6.543 1 88.81 145 GLU B CA 1
ATOM 2856 C C . GLU B 1 145 ? -18.219 -2.443 -6.293 1 88.81 145 GLU B C 1
ATOM 2858 O O . GLU B 1 145 ? -18.359 -2.914 -5.16 1 88.81 145 GLU B O 1
ATOM 2863 N N . ASP B 1 146 ? -18.953 -2.748 -7.348 1 91.12 146 ASP B N 1
ATOM 2864 C CA . ASP B 1 146 ? -19.938 -3.816 -7.211 1 91.12 146 ASP B CA 1
ATOM 2865 C C . ASP B 1 146 ? -19.266 -5.184 -7.184 1 91.12 146 ASP B C 1
ATOM 2867 O O . ASP B 1 146 ? -18.047 -5.285 -7.355 1 91.12 146 ASP B O 1
ATOM 2871 N N . ALA B 1 147 ? -20.016 -6.195 -6.914 1 94.38 147 ALA B N 1
ATOM 2872 C CA . ALA B 1 147 ? -19.516 -7.551 -6.691 1 94.38 147 ALA B CA 1
ATOM 2873 C C . ALA B 1 147 ? -18.75 -8.062 -7.91 1 94.38 147 ALA B C 1
ATOM 2875 O O . ALA B 1 147 ? -17.688 -8.656 -7.77 1 94.38 147 ALA B O 1
ATOM 2876 N N . THR B 1 148 ? -19.281 -7.816 -9.094 1 94.56 148 THR B N 1
ATOM 2877 C CA . THR B 1 148 ? -18.641 -8.305 -10.312 1 94.56 148 THR B CA 1
ATOM 2878 C C . THR B 1 148 ? -17.281 -7.656 -10.5 1 94.56 148 THR B C 1
ATOM 2880 O O . THR B 1 148 ? -16.281 -8.344 -10.773 1 94.56 148 THR B O 1
ATOM 2883 N N . ALA B 1 149 ? -17.219 -6.379 -10.344 1 93.88 149 ALA B N 1
ATOM 2884 C CA . ALA B 1 149 ? -15.961 -5.648 -10.5 1 93.88 149 ALA B CA 1
ATOM 2885 C C . ALA B 1 149 ? -14.906 -6.16 -9.523 1 93.88 149 ALA B C 1
ATOM 2887 O O . ALA B 1 149 ? -13.734 -6.289 -9.875 1 93.88 149 ALA B O 1
ATOM 2888 N N . ARG B 1 150 ? -15.328 -6.418 -8.328 1 94.69 150 ARG B N 1
ATOM 2889 C CA . ARG B 1 150 ? -14.406 -6.906 -7.305 1 94.69 150 ARG B CA 1
ATOM 2890 C C . ARG B 1 150 ? -13.867 -8.289 -7.664 1 94.69 150 ARG B C 1
ATOM 2892 O O . ARG B 1 150 ? -12.68 -8.562 -7.484 1 94.69 150 ARG B O 1
ATOM 2899 N N . VAL B 1 151 ? -14.734 -9.125 -8.164 1 96.75 151 VAL B N 1
ATOM 2900 C CA . VAL B 1 151 ? -14.312 -10.461 -8.562 1 96.75 151 VAL B CA 1
ATOM 2901 C C . VAL B 1 151 ? -13.359 -10.375 -9.758 1 96.75 151 VAL B C 1
ATOM 2903 O O . VAL B 1 151 ? -12.344 -11.078 -9.797 1 96.75 151 VAL B O 1
ATOM 2906 N N . VAL B 1 152 ? -13.672 -9.539 -10.711 1 96 152 VAL B N 1
ATOM 2907 C CA . VAL B 1 152 ? -12.828 -9.383 -11.891 1 96 152 VAL B CA 1
ATOM 2908 C C . VAL B 1 152 ? -11.445 -8.883 -11.477 1 96 152 VAL B C 1
ATOM 2910 O O . VAL B 1 152 ? -10.422 -9.383 -11.961 1 96 152 VAL B O 1
ATOM 2913 N N . GLU B 1 153 ? -11.43 -7.938 -10.602 1 95 153 GLU B N 1
ATOM 2914 C CA . GLU B 1 153 ? -10.156 -7.438 -10.086 1 95 153 GLU B CA 1
ATOM 2915 C C . GLU B 1 153 ? -9.375 -8.539 -9.367 1 95 153 GLU B C 1
ATOM 2917 O O . GLU B 1 153 ? -8.156 -8.641 -9.516 1 95 153 GLU B O 1
ATOM 2922 N N . ALA B 1 154 ? -10.047 -9.312 -8.539 1 96 154 ALA B N 1
ATOM 2923 C CA . ALA B 1 154 ? -9.406 -10.43 -7.84 1 96 154 ALA B CA 1
ATOM 2924 C C . ALA B 1 154 ? -8.781 -11.406 -8.828 1 96 154 ALA B C 1
ATOM 2926 O O . ALA B 1 154 ? -7.641 -11.844 -8.641 1 96 154 ALA B O 1
ATOM 2927 N N . LEU B 1 155 ? -9.516 -11.719 -9.852 1 96.56 155 LEU B N 1
ATOM 2928 C CA . LEU B 1 155 ? -9.016 -12.625 -10.883 1 96.56 155 LEU B CA 1
ATOM 2929 C C . LEU B 1 155 ? -7.809 -12.031 -11.594 1 96.56 155 LEU B C 1
ATOM 2931 O O . LEU B 1 155 ? -6.84 -12.742 -11.875 1 96.56 155 LEU B O 1
ATOM 2935 N N . ASP B 1 156 ? -7.918 -10.781 -11.867 1 94.94 156 ASP B N 1
ATOM 2936 C CA . ASP B 1 156 ? -6.801 -10.102 -12.523 1 94.94 156 ASP B CA 1
ATOM 2937 C C . ASP B 1 156 ? -5.551 -10.133 -11.648 1 94.94 156 ASP B C 1
ATOM 2939 O O . ASP B 1 156 ? -4.445 -10.352 -12.148 1 94.94 156 ASP B O 1
ATOM 2943 N N . CYS B 1 157 ? -5.727 -9.867 -10.391 1 94.75 157 CYS B N 1
ATOM 2944 C CA . CYS B 1 157 ? -4.613 -9.914 -9.445 1 94.75 157 CYS B CA 1
ATOM 2945 C C . CYS B 1 157 ? -3.945 -11.281 -9.461 1 94.75 157 CYS B C 1
ATOM 2947 O O . CYS B 1 157 ? -2.719 -11.375 -9.539 1 94.75 157 CYS B O 1
ATOM 2949 N N . LEU B 1 158 ? -4.727 -12.297 -9.422 1 95.81 158 LEU B N 1
ATOM 2950 C CA . LEU B 1 158 ? -4.211 -13.664 -9.445 1 95.81 158 LEU B CA 1
ATOM 2951 C C . LEU B 1 158 ? -3.457 -13.938 -10.742 1 95.81 158 LEU B C 1
ATOM 2953 O O . LEU B 1 158 ? -2.369 -14.523 -10.727 1 95.81 158 LEU B O 1
ATOM 2957 N N . ALA B 1 159 ? -4.008 -13.508 -11.82 1 94.62 159 ALA B N 1
ATOM 2958 C CA . ALA B 1 159 ? -3.398 -13.711 -13.133 1 94.62 159 ALA B CA 1
ATOM 2959 C C . ALA B 1 159 ? -2.029 -13.039 -13.219 1 94.62 159 ALA B C 1
ATOM 2961 O O . ALA B 1 159 ? -1.067 -13.641 -13.703 1 94.62 159 ALA B O 1
ATOM 2962 N N . GLN B 1 160 ? -1.98 -11.852 -12.742 1 92.94 160 GLN B N 1
ATOM 2963 C CA . GLN B 1 160 ? -0.738 -11.094 -12.797 1 92.94 160 GLN B CA 1
ATOM 2964 C C . GLN B 1 160 ? 0.353 -11.75 -11.961 1 92.94 160 GLN B C 1
ATOM 2966 O O . GLN B 1 160 ? 1.512 -11.812 -12.383 1 92.94 160 GLN B O 1
ATOM 2971 N N . LYS B 1 161 ? -0.009 -12.242 -10.812 1 95.1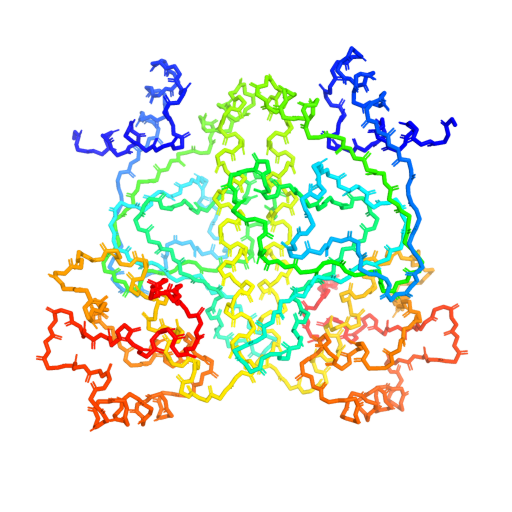9 161 LYS B N 1
ATOM 2972 C CA . LYS B 1 161 ? 0.979 -12.852 -9.93 1 95.19 161 LYS B CA 1
ATOM 2973 C C . LYS B 1 161 ? 1.411 -14.219 -10.453 1 95.19 161 LYS B C 1
ATOM 2975 O O . LYS B 1 161 ? 2.568 -14.609 -10.297 1 95.19 161 LYS B O 1
ATOM 2980 N N . ALA B 1 162 ? 0.537 -14.922 -11.055 1 91.94 162 ALA B N 1
ATOM 2981 C CA . ALA B 1 162 ? 0.875 -16.219 -11.617 1 91.94 162 ALA B CA 1
ATOM 2982 C C . ALA B 1 162 ? 1.76 -16.078 -12.852 1 91.94 162 ALA B C 1
ATOM 2984 O O . ALA B 1 162 ? 2.572 -16.969 -13.148 1 91.94 162 ALA B O 1
ATOM 2985 N N . ALA B 1 163 ? 1.524 -14.969 -13.469 1 87.5 163 ALA B N 1
ATOM 2986 C CA . ALA B 1 163 ? 2.312 -14.633 -14.656 1 87.5 163 ALA B CA 1
ATOM 2987 C C . ALA B 1 163 ? 2.328 -15.789 -15.648 1 87.5 163 ALA B C 1
ATOM 2989 O O . ALA B 1 163 ? 3.389 -16.172 -16.156 1 87.5 163 ALA B O 1
ATOM 2990 N N . LEU B 1 164 ? 1.24 -16.391 -15.844 1 87.94 164 LEU B N 1
ATOM 2991 C CA . LEU B 1 164 ? 1.124 -17.453 -16.844 1 87.94 164 LEU B CA 1
ATOM 2992 C C . LEU B 1 164 ? 1.209 -16.891 -18.25 1 87.94 164 LEU B C 1
ATOM 2994 O O . LEU B 1 164 ? 0.752 -15.773 -18.5 1 87.94 164 LEU B O 1
ATOM 2998 N N . PRO B 1 165 ? 1.815 -17.594 -19.078 1 86.88 165 PRO B N 1
ATOM 2999 C CA . PRO B 1 165 ? 1.932 -17.094 -20.438 1 86.88 165 PRO B CA 1
ATOM 3000 C C . PRO B 1 165 ? 0.575 -16.891 -21.109 1 86.88 165 PRO B C 1
ATOM 3002 O O . PRO B 1 165 ? -0.344 -17.688 -20.906 1 86.88 165 PRO B O 1
ATOM 3005 N N . GLN B 1 166 ? 0.479 -15.727 -21.75 1 83.44 166 GLN B N 1
ATOM 3006 C CA . GLN B 1 166 ? -0.731 -15.43 -22.516 1 83.44 166 GLN B CA 1
ATOM 3007 C C . GLN B 1 166 ? -0.625 -15.961 -23.938 1 83.44 166 GLN B C 1
ATOM 3009 O O . GLN B 1 166 ? 0.264 -15.555 -24.688 1 83.44 166 GLN B O 1
ATOM 3014 N N . THR B 1 167 ? -1.472 -16.922 -24.297 1 79.56 167 THR B N 1
ATOM 3015 C CA . THR B 1 167 ? -1.398 -17.547 -25.609 1 79.56 167 THR B CA 1
ATOM 3016 C C . THR B 1 167 ? -2.213 -16.75 -26.625 1 79.56 167 THR B C 1
ATOM 3018 O O . THR B 1 167 ? -1.984 -16.859 -27.828 1 79.56 167 THR B O 1
ATOM 3021 N N . THR B 1 168 ? -3.227 -16.031 -26.156 1 83.19 168 THR B N 1
ATOM 3022 C CA . THR B 1 168 ? -4.043 -15.188 -27.016 1 83.19 168 THR B CA 1
ATOM 3023 C C . THR B 1 168 ? -4.242 -13.812 -26.391 1 83.19 168 THR B C 1
ATOM 3025 O O . THR B 1 168 ? -4.082 -13.641 -25.188 1 83.19 168 THR B O 1
ATOM 3028 N N . SER B 1 169 ? -4.57 -12.93 -27.281 1 85.62 169 SER B N 1
ATOM 3029 C CA . SER B 1 169 ? -4.762 -11.562 -26.812 1 85.62 169 SER B CA 1
ATOM 3030 C C . SER B 1 169 ? -6.152 -11.375 -26.203 1 85.62 169 SER B C 1
ATOM 3032 O O . SER B 1 169 ? -6.398 -10.391 -25.5 1 85.62 169 SER B O 1
ATOM 3034 N N . ALA B 1 170 ? -6.984 -12.328 -26.422 1 92.19 170 ALA B N 1
ATOM 3035 C CA . ALA B 1 170 ? -8.375 -12.141 -26.031 1 92.19 170 ALA B CA 1
ATOM 3036 C C . ALA B 1 170 ? -8.617 -12.68 -24.625 1 92.19 170 ALA B C 1
ATOM 3038 O O . ALA B 1 170 ? -9.625 -12.344 -23.984 1 92.19 170 ALA B O 1
ATOM 3039 N N . TRP B 1 171 ? -7.73 -13.594 -24.219 1 93.38 171 TRP B N 1
ATOM 3040 C CA . TRP B 1 171 ? -7.957 -14.258 -22.938 1 93.38 171 TRP B CA 1
ATOM 3041 C C . TRP B 1 171 ? -6.73 -14.156 -22.031 1 93.38 171 TRP B C 1
ATOM 3043 O O . TRP B 1 171 ? -5.598 -14.297 -22.5 1 93.38 171 TRP B O 1
ATOM 3053 N N . GLN B 1 172 ? -6.945 -13.844 -20.828 1 94 172 GLN B N 1
ATOM 3054 C CA . GLN B 1 172 ? -5.918 -13.844 -19.797 1 94 172 GLN B CA 1
ATOM 3055 C C . GLN B 1 172 ? -6.004 -15.102 -18.938 1 94 172 GLN B C 1
ATOM 3057 O O . GLN B 1 172 ? -7.02 -15.336 -18.281 1 94 172 GLN B O 1
ATOM 3062 N N . PRO B 1 173 ? -4.949 -15.922 -18.938 1 95.06 173 PRO B N 1
ATOM 3063 C CA . PRO B 1 173 ? -4.98 -17.1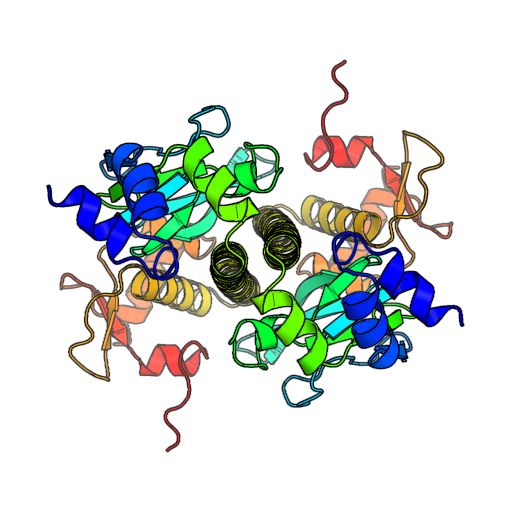09 -18.078 1 95.06 173 PRO B CA 1
ATOM 3064 C C . PRO B 1 173 ? -4.98 -16.75 -16.594 1 95.06 173 PRO B C 1
ATOM 3066 O O . PRO B 1 173 ? -4.285 -15.82 -16.172 1 95.06 173 PRO B O 1
ATOM 3069 N N . VAL B 1 174 ? -5.82 -17.359 -15.836 1 94.62 174 VAL B N 1
ATOM 3070 C CA . VAL B 1 174 ? -5.902 -17.219 -14.391 1 94.62 174 VAL B CA 1
ATOM 3071 C C . VAL B 1 174 ? -5.652 -18.578 -13.734 1 94.62 174 VAL B C 1
ATOM 3073 O O . VAL B 1 174 ? -6.262 -19.578 -14.109 1 94.62 174 VAL B O 1
ATOM 3076 N N . PRO B 1 175 ? -4.746 -18.578 -12.797 1 92.81 175 PRO B N 1
ATOM 3077 C CA . PRO B 1 175 ? -4.477 -19.875 -12.18 1 92.81 175 PRO B CA 1
ATOM 3078 C C . PRO B 1 175 ? -5.703 -20.453 -11.477 1 92.81 175 PRO B C 1
ATOM 3080 O O . PRO B 1 175 ? -6.531 -19.703 -10.953 1 92.81 175 PRO B O 1
ATOM 3083 N N . LEU B 1 176 ? -5.766 -21.75 -11.539 1 85.06 176 LEU B N 1
ATOM 3084 C CA . LEU B 1 176 ? -6.816 -22.438 -10.797 1 85.06 176 LEU B CA 1
ATOM 3085 C C . LEU B 1 176 ? -6.625 -22.266 -9.297 1 85.06 176 LEU B C 1
ATOM 3087 O O . LEU B 1 176 ? -5.566 -22.609 -8.758 1 85.06 176 LEU B O 1
ATOM 3091 N N . ILE B 1 177 ? -7.672 -21.641 -8.711 1 85 177 ILE B N 1
ATOM 3092 C CA . ILE B 1 177 ? -7.633 -21.484 -7.262 1 85 177 ILE B CA 1
ATOM 3093 C C . ILE B 1 177 ? -9.016 -21.766 -6.676 1 85 177 ILE B C 1
ATOM 3095 O O . ILE B 1 177 ? -10.016 -21.766 -7.398 1 85 177 ILE B O 1
ATOM 3099 N N . ASN B 1 178 ? -8.992 -22 -5.34 1 89.62 178 ASN B N 1
ATOM 3100 C CA . ASN B 1 178 ? -10.258 -22.188 -4.633 1 89.62 178 ASN B CA 1
ATOM 3101 C C . ASN B 1 178 ? -11.125 -20.922 -4.699 1 89.62 178 ASN B C 1
ATOM 3103 O O . ASN B 1 178 ? -10.633 -19.812 -4.523 1 89.62 178 ASN B O 1
ATOM 3107 N N . VAL B 1 179 ? -12.398 -21.188 -4.949 1 93.31 179 VAL B N 1
ATOM 3108 C CA . VAL B 1 179 ? -13.352 -20.094 -5.051 1 93.31 179 VAL B CA 1
ATOM 3109 C C . VAL B 1 179 ? -13.32 -19.266 -3.775 1 93.31 179 VAL B C 1
ATOM 3111 O O . VAL B 1 179 ? -13.5 -18.047 -3.818 1 93.31 179 VAL B O 1
ATOM 3114 N N . SER B 1 180 ? -13.039 -19.891 -2.689 1 93.88 180 SER B N 1
ATOM 3115 C CA . SER B 1 180 ? -12.977 -19.172 -1.417 1 93.88 180 SER B CA 1
ATOM 3116 C C . SER B 1 180 ? -11.883 -18.125 -1.425 1 93.88 180 SER B C 1
ATOM 3118 O O . SER B 1 180 ? -12.023 -17.062 -0.807 1 93.88 180 SER B O 1
ATOM 3120 N N . ILE B 1 181 ? -10.852 -18.375 -2.133 1 93.25 181 ILE B N 1
ATOM 3121 C CA . ILE B 1 181 ? -9.75 -17.406 -2.232 1 93.25 181 ILE B CA 1
ATOM 3122 C C . ILE B 1 181 ? -10.188 -16.203 -3.064 1 93.25 181 ILE B C 1
ATOM 3124 O O . ILE B 1 181 ? -9.875 -15.062 -2.721 1 93.25 181 ILE B O 1
ATOM 3128 N N . VAL B 1 182 ? -10.898 -16.516 -4.113 1 95.5 182 VAL B N 1
ATOM 3129 C CA . VAL B 1 182 ? -11.43 -15.422 -4.926 1 95.5 182 VAL B CA 1
ATOM 3130 C C . VAL B 1 182 ? -12.344 -14.539 -4.074 1 95.5 182 VAL B C 1
ATOM 3132 O O . VAL B 1 182 ? -12.242 -13.312 -4.121 1 95.5 182 VAL B O 1
ATOM 3135 N N . GLY B 1 183 ? -13.195 -15.203 -3.275 1 95.38 183 GLY B N 1
ATOM 3136 C CA . GLY B 1 183 ? -14.055 -14.461 -2.367 1 95.38 183 GLY B CA 1
ATOM 3137 C C . GLY B 1 183 ? -13.281 -13.609 -1.378 1 95.38 183 GLY B C 1
ATOM 3138 O O . GLY B 1 183 ? -13.602 -12.438 -1.188 1 95.38 183 GLY B O 1
ATOM 3139 N N . SER B 1 184 ? -12.281 -14.164 -0.788 1 92.75 184 SER B N 1
ATOM 3140 C CA . SER B 1 184 ? -11.461 -13.453 0.189 1 92.75 184 SER B CA 1
ATOM 3141 C C . SER B 1 184 ? -10.766 -12.25 -0.442 1 92.75 184 SER B C 1
ATOM 3143 O O . SER B 1 184 ? -10.75 -11.164 0.137 1 92.75 184 SER B O 1
ATOM 3145 N N . LEU B 1 185 ? -10.25 -12.43 -1.642 1 93.44 185 LEU B N 1
ATOM 3146 C CA . LEU B 1 185 ? -9.586 -11.336 -2.348 1 93.44 185 LEU B CA 1
ATOM 3147 C C . LEU B 1 185 ? -10.578 -10.242 -2.713 1 93.44 185 LEU B C 1
ATOM 3149 O O . LEU B 1 185 ? -10.242 -9.055 -2.676 1 93.44 185 LEU B O 1
ATOM 3153 N N . ALA B 1 186 ? -11.758 -10.648 -3.002 1 94.06 186 ALA B N 1
ATOM 3154 C CA . ALA B 1 186 ? -12.789 -9.703 -3.42 1 94.06 186 ALA B CA 1
ATOM 3155 C C . ALA B 1 186 ? -13.531 -9.133 -2.215 1 94.06 186 ALA B C 1
ATOM 3157 O O . ALA B 1 186 ? -14.406 -8.281 -2.365 1 94.06 186 ALA B O 1
ATOM 3158 N N . GLY B 1 187 ? -13.18 -9.617 -1.035 1 90.62 187 GLY B N 1
ATOM 3159 C CA . GLY B 1 187 ? -13.836 -9.141 0.172 1 90.62 187 GLY B CA 1
ATOM 3160 C C . GLY B 1 187 ? -15.289 -9.555 0.271 1 90.62 187 GLY B C 1
ATOM 3161 O O . GLY B 1 187 ? -16.141 -8.75 0.658 1 90.62 187 GLY B O 1
ATOM 3162 N N . MET B 1 188 ? -15.562 -10.758 -0.088 1 92.5 188 MET B N 1
ATOM 3163 C CA . MET B 1 188 ? -16.938 -11.234 -0.059 1 92.5 188 MET B CA 1
ATOM 3164 C C . MET B 1 188 ? -17 -12.703 0.347 1 92.5 188 MET B C 1
ATOM 3166 O O . MET B 1 188 ? -15.969 -13.383 0.396 1 92.5 188 MET B O 1
ATOM 3170 N N . ALA B 1 189 ? -18.172 -13.086 0.684 1 93 189 ALA B N 1
ATOM 3171 C CA . ALA B 1 189 ? -18.391 -14.484 1.062 1 93 189 ALA B CA 1
ATOM 3172 C C . ALA B 1 189 ? -18.188 -15.414 -0.131 1 93 189 ALA B C 1
ATOM 3174 O O . ALA B 1 189 ? -18.359 -15 -1.281 1 93 189 ALA B O 1
ATOM 3175 N N . ARG B 1 190 ? -17.875 -16.656 0.177 1 94.38 190 ARG B N 1
ATOM 3176 C CA . ARG B 1 190 ? -17.625 -17.672 -0.841 1 94.38 190 ARG B CA 1
ATOM 3177 C C . ARG B 1 190 ? -18.844 -17.844 -1.75 1 94.38 190 ARG B C 1
ATOM 3179 O O . ARG B 1 190 ? -18.703 -18 -2.963 1 94.38 190 ARG B O 1
ATOM 3186 N N . GLU B 1 191 ? -20.031 -17.812 -1.153 1 96.5 191 GLU B N 1
ATOM 3187 C CA . GLU B 1 191 ? -21.25 -18.016 -1.908 1 96.5 191 GLU B CA 1
ATOM 3188 C C . GLU B 1 191 ? -21.469 -16.906 -2.936 1 96.5 191 GLU B C 1
ATOM 3190 O O . GLU B 1 191 ? -21.844 -17.172 -4.078 1 96.5 191 GLU B O 1
ATOM 3195 N N . THR B 1 192 ? -21.266 -15.758 -2.545 1 96.25 192 THR B N 1
ATOM 3196 C CA . THR B 1 192 ? -21.391 -14.617 -3.447 1 96.25 192 THR B CA 1
ATOM 3197 C C . THR B 1 192 ? -20.359 -14.695 -4.566 1 96.25 192 THR B C 1
ATOM 3199 O O . THR B 1 192 ? -20.672 -14.461 -5.73 1 96.25 192 THR B O 1
ATOM 3202 N N . ALA B 1 193 ? -19.156 -15.008 -4.215 1 97.12 193 ALA B N 1
ATOM 3203 C CA . ALA B 1 193 ? -18.094 -15.148 -5.211 1 97.12 193 ALA B CA 1
ATOM 3204 C C . ALA B 1 193 ? -18.453 -16.219 -6.242 1 97.12 193 ALA B C 1
ATOM 3206 O O . ALA B 1 193 ? -18.25 -16.016 -7.441 1 97.12 193 ALA B O 1
ATOM 3207 N N . SER B 1 194 ? -18.938 -17.312 -5.762 1 97.19 194 SER B N 1
ATOM 3208 C CA . SER B 1 194 ? -19.328 -18.406 -6.645 1 97.19 194 SER B CA 1
ATOM 3209 C C . SER B 1 194 ? -20.391 -17.969 -7.645 1 97.19 194 SER B C 1
ATOM 3211 O O . SER B 1 194 ? -20.312 -18.281 -8.828 1 97.19 194 SER B O 1
ATOM 3213 N N . ARG B 1 195 ? -21.344 -17.203 -7.148 1 97.69 195 ARG B N 1
ATOM 3214 C CA . ARG B 1 195 ? -22.422 -16.719 -8.016 1 97.69 195 ARG B CA 1
ATOM 3215 C C . ARG B 1 195 ? -21.859 -15.781 -9.086 1 97.69 195 ARG B C 1
ATOM 3217 O O . ARG B 1 195 ? -22.234 -15.875 -10.258 1 97.69 195 ARG B O 1
ATOM 3224 N N . GLU B 1 196 ? -21.016 -14.914 -8.656 1 97.44 196 GLU B N 1
ATOM 3225 C CA . GLU B 1 196 ? -20.422 -13.977 -9.602 1 97.44 196 GLU B CA 1
ATOM 3226 C C . GLU B 1 196 ? -19.594 -14.711 -10.656 1 97.44 196 GLU B C 1
ATOM 3228 O O . GLU B 1 196 ? -19.641 -14.359 -11.844 1 97.44 196 GLU B O 1
ATOM 3233 N N . LEU B 1 197 ? -18.859 -15.68 -10.258 1 97.44 197 LEU B N 1
ATOM 3234 C CA . LEU B 1 197 ? -18.062 -16.469 -11.195 1 97.44 197 LEU B CA 1
ATOM 3235 C C . LEU B 1 197 ? -18.953 -17.203 -12.195 1 97.44 197 LEU B C 1
ATOM 3237 O O . LEU B 1 197 ? -18.641 -17.25 -13.383 1 97.44 197 LEU B O 1
ATOM 3241 N N . SER B 1 198 ? -20 -17.734 -11.703 1 97.31 198 SER B N 1
ATOM 3242 C CA . SER B 1 198 ? -20.953 -18.422 -12.562 1 97.31 198 SER B CA 1
ATOM 3243 C C . SER B 1 198 ? -21.594 -17.469 -13.57 1 97.31 198 SER B C 1
ATOM 3245 O O . SER B 1 198 ? -21.766 -17.812 -14.734 1 97.31 198 SER B O 1
ATOM 3247 N N . THR B 1 199 ? -21.938 -16.328 -13.078 1 97.44 199 THR B N 1
ATOM 3248 C CA . THR B 1 199 ? -22.531 -15.32 -13.953 1 97.44 199 THR B CA 1
ATOM 3249 C C . THR B 1 199 ? -21.547 -14.93 -15.055 1 97.44 199 THR B C 1
ATOM 3251 O O . THR B 1 199 ? -21.922 -14.828 -16.219 1 97.44 199 THR B O 1
ATOM 3254 N N . LEU B 1 200 ? -20.297 -14.719 -14.703 1 97.25 200 LEU B N 1
ATOM 3255 C CA . LEU B 1 200 ? -19.266 -14.367 -15.68 1 97.25 200 LEU B CA 1
ATOM 3256 C C . LEU B 1 200 ? -19.094 -15.477 -16.719 1 97.25 200 LEU B C 1
ATOM 3258 O O . LEU B 1 200 ? -18.891 -15.203 -17.891 1 97.25 200 LEU B O 1
ATOM 3262 N N . GLU B 1 201 ? -19.141 -16.656 -16.234 1 96.69 201 GLU B N 1
ATOM 3263 C CA . GLU B 1 201 ? -19.031 -17.797 -17.125 1 96.69 201 GLU B CA 1
ATOM 3264 C C . GLU B 1 201 ? -20.219 -17.859 -18.094 1 96.69 201 GLU B C 1
ATOM 3266 O O . GLU B 1 201 ? -20.031 -18.047 -19.297 1 96.69 201 GLU B O 1
ATOM 3271 N N . LYS B 1 202 ? -21.422 -17.719 -17.594 1 97.06 202 LYS B N 1
ATOM 3272 C CA . LYS B 1 202 ? -22.641 -17.75 -18.391 1 97.06 202 LYS B CA 1
ATOM 3273 C C . LYS B 1 202 ? -22.641 -16.641 -19.453 1 97.06 202 LYS B C 1
ATOM 3275 O O . LYS B 1 202 ? -23.141 -16.844 -20.562 1 97.06 202 LYS B O 1
ATOM 3280 N N . ARG B 1 203 ? -22.062 -15.562 -19.141 1 96.81 203 ARG B N 1
ATOM 3281 C CA . ARG B 1 203 ? -22.031 -14.414 -20.047 1 96.81 203 ARG B CA 1
ATOM 3282 C C . ARG B 1 203 ? -20.859 -14.508 -21.016 1 96.81 203 ARG B C 1
ATOM 3284 O O . ARG B 1 203 ? -20.672 -13.617 -21.844 1 96.81 203 ARG B O 1
ATOM 3291 N N . GLY B 1 204 ? -20.016 -15.492 -20.828 1 95.56 204 GLY B N 1
ATOM 3292 C CA . GLY B 1 204 ? -18.938 -15.75 -21.781 1 95.56 204 GLY B CA 1
ATOM 3293 C C . GLY B 1 204 ? -17.672 -15 -21.453 1 95.56 204 GLY B C 1
ATOM 3294 O O . GLY B 1 204 ? -16.766 -14.898 -22.297 1 95.56 204 GLY B O 1
ATOM 3295 N N . PHE B 1 205 ? -17.531 -14.453 -20.234 1 97 205 PHE B N 1
ATOM 3296 C CA . PHE B 1 205 ? -16.375 -13.648 -19.891 1 97 205 PHE B CA 1
ATOM 3297 C C . PHE B 1 205 ? -15.352 -14.477 -19.125 1 97 205 PHE B C 1
ATOM 3299 O O . PHE B 1 205 ? -14.242 -14.016 -18.859 1 97 205 PHE B O 1
ATOM 3306 N N . LEU B 1 206 ? -15.711 -15.68 -18.781 1 96.44 206 LEU B N 1
ATOM 3307 C CA . LEU B 1 206 ? -14.859 -16.562 -18 1 96.44 206 LEU B CA 1
ATOM 3308 C C . LEU B 1 206 ? -15.047 -18.016 -18.422 1 96.44 206 LEU B C 1
ATOM 3310 O O . LEU B 1 206 ? -16.172 -18.469 -18.625 1 96.44 206 LEU B O 1
ATOM 3314 N N . VAL B 1 207 ? -13.992 -18.734 -18.625 1 95 207 VAL B N 1
ATOM 3315 C CA . VAL B 1 207 ? -14.023 -20.172 -18.891 1 95 207 VAL B CA 1
ATOM 3316 C C . VAL B 1 207 ? -13.312 -20.922 -17.766 1 95 207 VAL B C 1
ATOM 3318 O O . VAL B 1 207 ? -12.109 -20.734 -17.547 1 95 207 VAL B O 1
ATOM 3321 N N . ARG B 1 208 ? -13.984 -21.734 -17.047 1 92.56 208 ARG B N 1
ATOM 3322 C CA . ARG B 1 208 ? -13.414 -22.438 -15.906 1 92.56 208 ARG B CA 1
ATOM 3323 C C . ARG B 1 208 ? -13.266 -23.922 -16.188 1 92.56 208 ARG B C 1
ATOM 3325 O O . ARG B 1 208 ? -12.93 -24.703 -15.297 1 92.56 208 ARG B O 1
ATOM 3332 N N . LYS B 1 209 ? -13.523 -24.422 -17.328 1 84.62 209 LYS B N 1
ATOM 3333 C CA . LYS B 1 209 ? -13.453 -25.844 -17.672 1 84.62 209 LYS B CA 1
ATOM 3334 C C . LYS B 1 209 ? -12.016 -26.281 -17.922 1 84.62 209 LYS B C 1
ATOM 3336 O O . LYS B 1 209 ? -11.734 -27.469 -18.047 1 84.62 209 LYS B O 1
ATOM 3341 N N . SER B 1 210 ? -11.102 -25.344 -17.953 1 78.69 210 SER B N 1
ATOM 3342 C CA . SER B 1 210 ? -9.695 -25.625 -18.203 1 78.69 210 SER B CA 1
ATOM 3343 C C . SER B 1 210 ? -8.805 -25.078 -17.094 1 78.69 210 SER B C 1
ATOM 3345 O O . SER B 1 210 ? -9.242 -24.25 -16.297 1 78.69 210 SER B O 1
ATOM 3347 N N . ASP B 1 211 ? -7.645 -25.734 -16.953 1 84.25 211 ASP B N 1
ATOM 3348 C CA . ASP B 1 211 ? -6.562 -25.172 -16.141 1 84.25 211 ASP B CA 1
ATOM 3349 C C . ASP B 1 211 ? -5.445 -24.625 -17.031 1 84.25 211 ASP B C 1
ATOM 3351 O O . ASP B 1 211 ? -4.793 -25.375 -17.75 1 84.25 211 ASP B O 1
ATOM 3355 N N . PRO B 1 212 ? -5.285 -23.406 -17.031 1 91.19 212 PRO B N 1
ATOM 3356 C CA . PRO B 1 212 ? -5.828 -22.328 -16.203 1 91.19 212 PRO B CA 1
ATOM 3357 C C . PRO B 1 212 ? -7.199 -21.844 -16.688 1 91.19 212 PRO B C 1
ATOM 3359 O O . PRO B 1 212 ? -7.602 -22.141 -17.812 1 91.19 212 PRO B O 1
ATOM 3362 N N . TRP B 1 213 ? -7.922 -21.172 -15.734 1 94.31 213 TRP B N 1
ATOM 3363 C CA . TRP B 1 213 ? -9.109 -20.422 -16.156 1 94.31 213 TRP B CA 1
ATOM 3364 C C . TRP B 1 213 ? -8.75 -19.391 -17.219 1 94.31 213 TRP B C 1
ATOM 3366 O O . TRP B 1 213 ? -7.574 -19.062 -17.406 1 94.31 213 TRP B O 1
ATOM 3376 N N . GLN B 1 214 ? -9.703 -19.016 -18 1 94.69 214 GLN B N 1
ATOM 3377 C CA . GLN B 1 214 ? -9.508 -17.969 -19 1 94.69 214 GLN B CA 1
ATOM 3378 C C . GLN B 1 214 ? -10.445 -16.781 -18.734 1 94.69 214 GLN B C 1
ATOM 3380 O O . GLN B 1 214 ? -11.664 -16.953 -18.703 1 94.69 214 GLN B O 1
ATOM 3385 N N . LEU B 1 215 ? -9.891 -15.617 -18.547 1 95.62 215 LEU B N 1
ATOM 3386 C CA . LEU B 1 215 ? -10.648 -14.398 -18.281 1 95.62 215 LEU B CA 1
ATOM 3387 C C . LEU B 1 215 ? -10.617 -13.461 -19.484 1 95.62 215 LEU B C 1
ATOM 3389 O O . LEU B 1 215 ? -9.555 -13.188 -20.031 1 95.62 215 LEU B O 1
ATOM 3393 N N . SER B 1 216 ? -11.727 -13 -19.844 1 95.44 216 SER B N 1
ATOM 3394 C CA . SER B 1 216 ? -11.844 -12.156 -21.031 1 95.44 216 SER B CA 1
ATOM 3395 C C . SER B 1 216 ? -11.078 -10.844 -20.844 1 95.44 216 SER B C 1
ATOM 3397 O O . SER B 1 216 ? -11.336 -10.094 -19.906 1 95.44 216 SER B O 1
ATOM 3399 N N . VAL B 1 217 ? -10.266 -10.484 -21.844 1 94.56 217 VAL B N 1
ATOM 3400 C CA . VAL B 1 217 ? -9.516 -9.242 -21.797 1 94.56 217 VAL B CA 1
ATOM 3401 C C . VAL B 1 217 ? -10.461 -8.055 -22 1 94.56 217 VAL B C 1
ATOM 3403 O O . VAL B 1 217 ? -10.258 -6.984 -21.422 1 94.56 217 VAL B O 1
ATOM 3406 N N . GLN B 1 218 ? -11.469 -8.273 -22.766 1 93.69 218 GLN B N 1
ATOM 3407 C CA . GLN B 1 218 ? -12.477 -7.238 -22.969 1 93.69 218 GLN B CA 1
ATOM 3408 C C . GLN B 1 218 ? -13.094 -6.809 -21.641 1 93.69 218 GLN B C 1
ATOM 3410 O O . GLN B 1 218 ? -13.328 -5.621 -21.422 1 93.69 218 GLN B O 1
ATOM 3415 N N . LEU B 1 219 ? -13.352 -7.805 -20.859 1 94.19 219 LEU B N 1
ATOM 3416 C CA . LEU B 1 219 ? -13.93 -7.516 -19.547 1 94.19 219 LEU B CA 1
ATOM 3417 C C . LEU B 1 219 ? -12.961 -6.707 -18.688 1 94.19 219 LEU B C 1
ATOM 3419 O O . LEU B 1 219 ? -13.367 -5.773 -18 1 94.19 219 LEU B O 1
ATOM 3423 N N . LEU B 1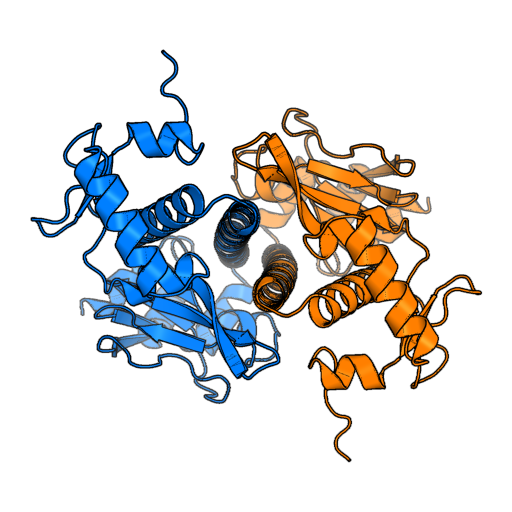 220 ? -11.734 -7.02 -18.734 1 93.25 220 LEU B N 1
ATOM 3424 C CA . LEU B 1 220 ? -10.711 -6.297 -18 1 93.25 220 LEU B CA 1
ATOM 3425 C C . LEU B 1 220 ? -10.641 -4.84 -18.438 1 93.25 220 LEU B C 1
ATOM 3427 O O . LEU B 1 220 ? -10.477 -3.941 -17.609 1 93.25 220 LEU B O 1
ATOM 3431 N N . ARG B 1 221 ? -10.766 -4.629 -19.703 1 90.38 221 ARG B N 1
ATOM 3432 C CA . ARG B 1 221 ? -10.758 -3.271 -20.234 1 90.38 221 ARG B CA 1
ATOM 3433 C C . ARG B 1 221 ? -11.969 -2.482 -19.75 1 90.38 221 ARG B C 1
ATOM 3435 O O . ARG B 1 221 ? -11.852 -1.306 -19.406 1 90.38 221 ARG B O 1
ATOM 3442 N N . ARG B 1 222 ? -13.078 -3.189 -19.719 1 89.38 222 ARG B N 1
ATOM 3443 C CA . ARG B 1 222 ? -14.312 -2.559 -19.281 1 89.38 222 ARG B CA 1
ATOM 3444 C C . ARG B 1 222 ? -14.18 -2.035 -17.859 1 89.38 222 ARG B C 1
ATOM 3446 O O . ARG B 1 222 ? -14.719 -0.978 -17.516 1 89.38 222 ARG B O 1
ATOM 3453 N N . TYR B 1 223 ? -13.398 -2.742 -17.062 1 89 223 TYR B N 1
ATOM 3454 C CA . TYR B 1 223 ? -13.281 -2.354 -15.664 1 89 223 TYR B CA 1
ATOM 3455 C C . TYR B 1 223 ? -11.984 -1.598 -15.414 1 89 223 TYR B C 1
ATOM 3457 O O . TYR B 1 223 ? -11.57 -1.421 -14.266 1 89 223 TYR B O 1
ATOM 3465 N N . GLY B 1 224 ? -11.281 -1.233 -16.484 1 85.5 224 GLY B N 1
ATOM 3466 C CA . GLY B 1 224 ? -10.109 -0.369 -16.391 1 85.5 224 GLY B CA 1
ATOM 3467 C C . GLY B 1 224 ? -8.867 -1.095 -15.906 1 85.5 224 GLY B C 1
ATOM 3468 O O . GLY B 1 224 ? -7.934 -0.469 -15.406 1 85.5 224 GLY B O 1
ATOM 3469 N N . LEU B 1 225 ? -8.836 -2.391 -15.977 1 88.06 225 LEU B N 1
ATOM 3470 C CA . LEU B 1 225 ? -7.715 -3.186 -15.492 1 88.06 225 LEU B CA 1
ATOM 3471 C C . LEU B 1 225 ? -6.711 -3.449 -16.609 1 88.06 225 LEU B C 1
ATOM 3473 O O . LEU B 1 225 ? -5.637 -4.008 -16.359 1 88.06 225 LEU B O 1
ATOM 3477 N N . ARG B 1 226 ? -7.102 -3.027 -17.75 1 83.44 226 ARG B N 1
ATOM 3478 C CA . ARG B 1 226 ? -6.223 -3.098 -18.922 1 83.44 226 ARG B CA 1
ATOM 3479 C C . ARG B 1 226 ? -6.398 -1.878 -19.812 1 83.44 226 ARG B C 1
ATOM 3481 O O . ARG B 1 226 ? -7.512 -1.359 -19.953 1 83.44 226 ARG B O 1
ATOM 3488 N N . ALA B 1 227 ? -5.23 -1.32 -20.266 1 71.25 227 ALA B N 1
ATOM 3489 C CA . ALA B 1 227 ? -5.293 -0.155 -21.156 1 71.25 227 ALA B CA 1
ATOM 3490 C C . ALA B 1 227 ? -6.035 -0.479 -22.438 1 71.25 227 ALA B C 1
ATOM 3492 O O . ALA B 1 227 ? -5.977 -1.609 -22.938 1 71.25 227 ALA B O 1
ATOM 3493 N N . GLU B 1 228 ? -6.914 0.574 -22.797 1 61.94 228 GLU B N 1
ATOM 3494 C CA . GLU B 1 228 ? -7.629 0.406 -24.062 1 61.94 228 GLU B CA 1
ATOM 3495 C C . GLU B 1 228 ? -6.656 0.306 -25.234 1 61.94 228 GLU B C 1
ATOM 3497 O O . GLU B 1 228 ? -5.594 0.93 -25.219 1 61.94 228 GLU B O 1
ATOM 3502 N N . SER B 1 229 ? -6.598 -0.809 -25.75 1 48.47 229 SER B N 1
ATOM 3503 C CA . SER B 1 229 ? -5.867 -0.809 -27.016 1 48.47 229 SER B CA 1
ATOM 3504 C C . SER B 1 229 ? -6.242 0.397 -27.875 1 48.47 229 SER B C 1
ATOM 3506 O O . SER B 1 229 ? -7.41 0.785 -27.938 1 48.47 229 SER B O 1
ATOM 3508 N N . ALA B 1 230 ? -5.398 1.507 -27.812 1 40.25 230 ALA B N 1
ATOM 3509 C CA . ALA B 1 230 ? -5.664 2.549 -28.812 1 40.25 230 ALA B CA 1
ATOM 3510 C C . ALA B 1 230 ? -6.266 1.955 -30.078 1 40.25 230 ALA B C 1
ATOM 3512 O O . ALA B 1 230 ? -5.676 1.065 -30.703 1 40.25 230 ALA B O 1
ATOM 3513 N N . SER B 1 231 ? -7.617 1.867 -30.109 1 28.72 231 SER B N 1
ATOM 3514 C CA . SER B 1 231 ? -8.062 1.736 -31.5 1 28.72 231 SER B CA 1
ATOM 3515 C C . SER B 1 231 ? -7.348 2.736 -32.406 1 28.72 231 SER B C 1
ATOM 3517 O O . SER B 1 231 ? -7.125 3.885 -32.031 1 28.72 231 SER B O 1
#

Organism: Synechococcus elongatus (strain ATCC 33912 / PCC 7942 / FACHB-805) (NCBI:txid1140)

Nearest PDB structures (foldseek):
  4cyd-assembly2_C  TM=8.417E-01  e=2.705E-15  Corynebacterium glutamicum
  3i54-assembly2_C  TM=8.838E-01  e=9.760E-15  Mycobacterium tuberculosis
  3i54-assembly1_A  TM=8.482E-0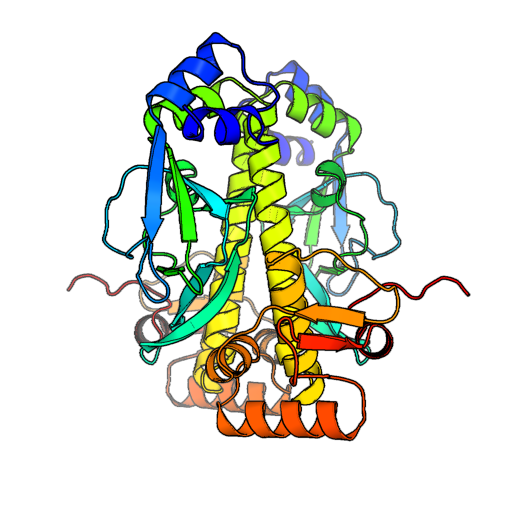1  e=2.789E-14  Mycobacterium tuberculosis
  7pza-assembly1_A  TM=7.862E-01  e=2.789E-14  Sinorhizobium meliloti 1021
  3d0s-assembly1_B  TM=7.189E-01  e=5.953E-14  Mycobacterium tuberculosis

Sequence (462 aa):
MADSSAVQQHPLFANLSAEQLARLTQASRPRHYPAGQAVLLEHDWSDGYYLITAGIAKVAIASSGGDEVIVGLLGAGELFGELRALGFEARTAEVTALTALQVIHLQSTPLSQALQVEPQLGLRLAQGLARRLLETNRRFAYRSEDATARVVEALDCLAQKAALPQTTSAWQPVPLINVSIVGSLAGMARETASRELSTLEKRGFLVRKSDPWQLSVQLLRRYGLRAESASMADSSAVQQHPLFANLSAEQLARLTQASRPRHYPAGQAVLLEHDWSDGYYLITAGIAKVAIASSGGDEVIVGLLGAGELFGELRALGFEARTAEVTALTALQVIHLQSTPLSQALQVEPQLGLRLAQGLARRLLETNRRFAYRSEDATARVVEALDCLAQKAALPQTTSAWQPVPLINVSIVGSLAGMARETASRELSTLEKRGFLVRKSDPWQLSVQLLRRYGLRAESAS

Foldseek 3Di:
DVLLVLQCPAPLCVPPDPVLSVVFSVQKDKDKDAAFAWPDDLPDPPAFKKAWQAAKKFKWDADPVGDTATQAMAAHRAMDPCVVLVVDRSNDTIIGTNHIIMIMTTGNVSLSVCVVPPVSNVVVVVVRVVVSVVLSVVLVVQLPPDQLSLLLSLQVRQLVRNVDDDPDPFWGWGADGQLQSSQSSSVHGSVSSVVSQVVCVVVPQWDVPDGGIIGTVVVCVVSPNDDDPPD/DVLLVLQCPAPLCVPPDPVLSVVFSVQKDKDKDAAFAWPDDLPDPPAWKKAWQAAKKFKWDADPVGDTATQAMAAHSAMDPCVVLVVDRSNDTIIGTNHIIMIMTTGNVSLSVCVVPPVSNVVVVVVRVVVSVVLSVVLVVQLPPDQLSLLLSLQLRQLVRNVDDDPDPFWGWGADGQLCSSQSSSVHGSVSSVVSQVVCVVVPQWDVPDGGIIGTVVVCVVSPNDDDPPD

Solvent-accessible surface area (backbone atoms only — not comparable to full-atom values): 24104 Å² total; per-residue (Å²): 125,74,64,48,49,56,55,62,67,30,77,68,44,60,84,52,51,71,66,55,46,48,51,40,45,70,45,39,46,72,47,78,38,55,54,71,38,70,75,42,51,53,79,53,73,75,69,30,31,36,36,25,70,34,42,34,30,37,32,28,35,67,30,80,88,62,46,80,33,58,58,45,75,42,18,51,76,38,74,44,55,54,52,50,82,61,69,41,78,65,64,69,46,33,33,30,20,67,30,59,25,34,30,38,38,30,43,43,65,56,51,54,56,45,35,64,70,36,14,62,40,17,42,42,50,24,40,53,38,45,51,51,35,53,50,38,44,51,53,53,39,36,64,76,48,54,72,61,58,18,43,52,48,31,47,50,53,47,17,62,38,62,58,54,78,66,89,48,87,57,38,40,41,21,68,78,68,60,58,54,54,46,5,46,58,35,70,44,54,43,69,59,36,48,51,46,52,50,51,35,32,76,72,67,43,34,45,74,92,48,88,47,21,34,34,31,37,67,58,34,36,73,57,65,75,36,80,70,72,81,122,124,73,64,48,48,56,55,59,66,30,76,67,45,61,85,50,49,72,68,55,45,49,51,40,45,71,46,40,45,74,46,77,38,55,54,72,39,68,74,42,49,54,79,53,72,77,69,32,32,36,35,26,69,34,42,34,31,36,31,27,34,66,30,81,87,63,47,82,34,60,59,44,74,42,18,51,76,38,72,45,55,55,52,50,80,61,69,40,78,65,67,69,47,33,34,28,19,67,30,60,25,34,30,38,38,29,42,41,64,56,52,54,55,44,35,65,70,34,13,63,39,15,41,42,50,23,39,53,38,44,52,50,35,53,51,39,43,50,52,54,39,36,67,76,48,56,72,61,57,17,43,53,49,30,46,49,53,47,17,61,38,62,58,54,77,67,90,49,87,58,38,41,42,21,68,78,69,60,58,53,55,45,5,46,58,35,70,45,54,44,69,58,36,49,51,46,52,49,51,36,33,75,73,68,42,33,45,75,92,46,89,45,22,34,35,31,40,65,56,35,36,75,55,64,76,36,82,72,71,81,122